Protein AF-A0A5K1K037-F1 (afdb_monomer_lite)

InterPro domains:
  IPR001842 Peptidase M36, fungalysin [PF02128] (328-561)
  IPR001842 Peptidase M36, fungalysin [PR00999] (246-268)
  IPR001842 Peptidase M36, fungalysin [PR00999] (482-502)
  IPR001842 Peptidase M36, fungalysin [PR00999] (520-540)
  IPR001842 Peptidase M36, fungalysin [PR00999] (549-561)
  IPR011096 FTP domain [PF07504] (82-114)
  IPR050371 Fungal extracellular virulence-associated metalloproteinases [PTHR33478] (43-561)

Foldseek 3Di:
DPPPVVVVLVVVVVVVVPVPDPDDPDDDQDAFFFFDDDADDDDDDPPPDPDPDDDDDVVNVVVVVVCVQCVPPPQKDKDFDPPFAQDPFFRDTRTWIWIDGVLFTAPPPGPGGFDDDPQPDQDPPFARLVVVLVVLVVVLVVLVVQDPPVDQPPGDDVVVSVVSVSNNCLSPVCQCVLVVVCPDPVNVPDDALVVVQPQLLLLSVCLSNDPDPVVVVVCVVCVVVQSVQKDKDWDDDPDDRHFIKIWIPPHPQAPDTKIWGWHWYWHDDPNGIDTFIWIFIFGHGPQWTKGWTFGSGGSGHTRGIDTPDDDQDDDPQPPQPPDDLFAWAQADDPSQQFPVRDHTDIDGQDFRCVLAVPGQFKDFLLLDPLNVPPPDPDRRDMDGAQWLDGFAEQFAAAQVLDPDRNPGDTDGNPPNNYLDFDDDQDFDDLVCLVVSVVNRRSNLSRLLSRLRSVLSRSVVSVPCAQQLQHAGSDRPPPDHAHSAHEYEHWQRNPDEDAWAWDAAAHNHHIYTGWHWHSPDGNIDTRSRRSVRSSVRVVLNNLQCNQVHRGGSCRQVDDPSD

Secondary structure (DSSP, 8-state):
--SSHHHHHHHHHHHHHHTTS-----PPP---B---PPPPP----------------HHHHHHHHHHHHHTTSTTEEEEE-TT-EE-TTT--EE--EEEEETTEEEEEEES---S---TT---SS--HHHHHHHHHHHHHHHHHHT--TT-TTSSS-HHHHHHHHHHHHHHHTTTTHHHHHHTSHHHHT---GGG---HHHHHHHHHHH-S-HHHHHHHHHTHHHHHHH-EEEEE--SSSS-PPEEEEES-TTBSSPEEEEEEEEEEEETTEEEEEEEEEEEEEBSS-EEEEEEESSTT--EEEEEES-----------PPS-----EEEEE-TT--STTT--EEEEEP---TTT-TT-TTEEETTT-GGGTT---S-TT-EEE-SBSB-SSEEEEE-TT-SS--SSS---B-TTTTEE----------TTTHHHHHHTTHHHHHHHHHHHHHHHHHHHHHTT--TTTT---S--TTSSS--S--EEEEET-TT-BS-EEEE--STTS--EEEE-EETTSSSPEEGGG-HHHHHHHHHHHHHHHHTT-TT-TTTTSSTT--

Sequence (561 aa):
MRRLFVAAVAAAGLAGALAHDSHAVSRRKTLSFGPVLPHASYHTNSVYHTNLLRAQDPFEVAQIFVEDLIRDIPGGSYQIRKDSYTDQATGVTHIYARQYMNGIEVADGDINLNNGASLHTVARDVDPHADYCRALEHEVASQLQKVDVSKPDHGVDREALGQLGDLYDWNCQFVNLPDFMAESPDFASAEDAASGDVTRALLQFMIAATPSEDLSGEMLANTAKYLSDMHVTFQHHLTGEHAPTFTVENVPDAVNPVKGRLAFVQVPNGDETTLSLVWKFEVEMKDNWYEAAVAAEAPHRIISVVDWASDSPVPVAPIPPKEQEGATYNVFAWGINDPSVGERSIQKENFDALASPLGWHALPYSKDPQSKNLRLKHASAIRNTTTTWGNNVFAHEDWEGRNNWLSNYRPDAGSSKVFDYAYKPKETTTDDALEEAQKYINATITQLFYTSNLVHDLYYRYGFTEVAGNFQQYNFGRGGQENDAVIANAQDGSGYNNANFMTPPDGQNGRCRMYLWNTANPYRDGDLEAGIVIHELSHGLSTRLTGGPANSGCLGWGEAG

Radius of gyration: 28.86 Å; chains: 1; bounding box: 74×52×84 Å

pLDDT: mean 81.54, std 18.97, range [26.55, 98.81]

Structure (mmCIF, N/CA/C/O backbone):
data_AF-A0A5K1K037-F1
#
_entry.id   AF-A0A5K1K037-F1
#
loop_
_atom_site.group_PDB
_atom_site.id
_atom_site.type_symbol
_atom_site.label_atom_id
_atom_site.label_alt_id
_atom_site.label_comp_id
_atom_site.label_asym_id
_atom_site.label_entity_id
_atom_site.label_seq_id
_atom_site.pdbx_PDB_ins_code
_atom_site.Cartn_x
_atom_site.Cartn_y
_atom_site.Cartn_z
_atom_site.occupancy
_atom_site.B_iso_or_equiv
_atom_site.auth_seq_id
_atom_site.auth_comp_id
_atom_site.auth_asym_id
_atom_site.auth_atom_id
_atom_site.pdbx_PDB_model_num
ATOM 1 N N . MET A 1 1 ? 5.873 27.489 3.605 1.00 35.91 1 MET A N 1
ATOM 2 C CA . MET A 1 1 ? 5.680 26.020 3.632 1.00 35.91 1 MET A CA 1
ATOM 3 C C . MET A 1 1 ? 4.410 25.573 4.381 1.00 35.91 1 MET A C 1
ATOM 5 O O . MET A 1 1 ? 4.381 24.485 4.923 1.00 35.91 1 MET A O 1
ATOM 9 N N . ARG A 1 2 ? 3.330 26.375 4.409 1.00 28.22 2 ARG A N 1
ATOM 10 C CA . ARG A 1 2 ? 2.088 26.073 5.166 1.00 28.22 2 ARG A CA 1
ATOM 11 C C . ARG A 1 2 ? 0.837 25.930 4.287 1.00 28.22 2 ARG A C 1
ATOM 13 O O . ARG A 1 2 ? -0.254 25.752 4.801 1.00 28.22 2 ARG A O 1
ATOM 20 N N . ARG A 1 3 ? 0.995 26.059 2.964 1.00 26.55 3 ARG A N 1
ATOM 21 C CA . ARG A 1 3 ? -0.108 26.064 1.985 1.00 26.55 3 ARG A CA 1
ATOM 22 C C . ARG A 1 3 ? -0.112 24.860 1.036 1.00 26.55 3 ARG A C 1
ATOM 24 O O . ARG A 1 3 ? -1.101 24.664 0.355 1.00 26.55 3 ARG A O 1
ATOM 31 N N . LEU A 1 4 ? 0.953 24.053 1.026 1.00 28.77 4 LEU A N 1
ATOM 32 C CA . LEU A 1 4 ? 1.065 22.862 0.171 1.00 28.77 4 LEU A CA 1
ATOM 33 C C . LEU A 1 4 ? 0.504 21.593 0.840 1.00 28.77 4 LEU A C 1
ATOM 35 O O . LEU A 1 4 ? -0.083 20.767 0.161 1.00 28.77 4 LEU A O 1
ATOM 39 N N . PHE A 1 5 ? 0.559 21.489 2.173 1.00 30.09 5 PHE A N 1
ATOM 40 C CA . PHE A 1 5 ? 0.001 20.341 2.908 1.00 30.09 5 PHE A CA 1
ATOM 41 C C . PHE A 1 5 ? -1.535 20.348 3.015 1.00 30.09 5 PHE A C 1
ATOM 43 O O . PHE A 1 5 ? -2.156 19.298 3.120 1.00 30.09 5 PHE A O 1
ATOM 50 N N . VAL A 1 6 ? -2.164 21.526 2.940 1.00 32.62 6 VAL A N 1
ATOM 51 C CA . VAL A 1 6 ? -3.632 21.670 3.013 1.00 32.62 6 VAL A CA 1
ATOM 52 C C . VAL A 1 6 ? -4.312 21.211 1.712 1.00 32.62 6 VAL A C 1
ATOM 54 O O . VAL A 1 6 ? -5.478 20.832 1.728 1.00 32.62 6 VAL A O 1
ATOM 57 N N . ALA A 1 7 ? -3.583 21.192 0.590 1.00 27.97 7 ALA A N 1
ATOM 58 C CA . ALA A 1 7 ? -4.127 20.803 -0.710 1.00 27.97 7 ALA A CA 1
ATOM 59 C C . ALA A 1 7 ? -4.249 19.276 -0.885 1.00 27.97 7 ALA A C 1
ATOM 61 O O . ALA A 1 7 ? -5.211 18.818 -1.492 1.00 27.97 7 ALA A O 1
ATOM 62 N N . ALA A 1 8 ? -3.334 18.486 -0.309 1.00 32.47 8 ALA A N 1
ATOM 63 C CA . ALA A 1 8 ? -3.345 17.026 -0.448 1.00 32.47 8 ALA A CA 1
ATOM 64 C C . ALA A 1 8 ? -4.450 16.348 0.390 1.00 32.47 8 ALA A C 1
ATOM 66 O O . ALA A 1 8 ? -5.059 15.378 -0.048 1.00 32.47 8 ALA A O 1
ATOM 67 N N . VAL A 1 9 ? -4.770 16.895 1.568 1.00 35.34 9 VAL A N 1
ATOM 68 C CA . VAL A 1 9 ? -5.759 16.298 2.490 1.00 35.34 9 VAL A CA 1
ATOM 69 C C . VAL A 1 9 ? -7.202 16.685 2.127 1.00 35.34 9 VAL A C 1
ATOM 71 O O . VAL A 1 9 ? -8.127 15.903 2.331 1.00 35.34 9 VAL A O 1
ATOM 74 N N . ALA A 1 10 ? -7.413 17.847 1.496 1.00 31.05 10 ALA A N 1
ATOM 75 C CA . ALA A 1 10 ? -8.733 18.242 0.994 1.00 31.05 10 ALA A CA 1
ATOM 76 C C . ALA A 1 10 ? -9.193 17.399 -0.216 1.00 31.05 10 ALA A C 1
ATOM 78 O O . ALA A 1 10 ? -10.395 17.202 -0.399 1.00 31.05 10 ALA A O 1
ATOM 79 N N . ALA A 1 11 ? -8.258 16.860 -1.009 1.00 30.72 11 ALA A N 1
ATOM 80 C CA . ALA A 1 11 ? -8.573 16.008 -2.157 1.00 30.72 11 ALA A CA 1
ATOM 81 C C . ALA A 1 11 ? -9.166 14.647 -1.738 1.00 30.72 11 ALA A C 1
ATOM 83 O O . ALA A 1 11 ? -10.101 14.166 -2.376 1.00 30.72 11 ALA A O 1
ATOM 84 N N . ALA A 1 12 ? -8.713 14.077 -0.615 1.00 34.91 12 ALA A N 1
ATOM 85 C CA . ALA A 1 12 ? -9.252 12.822 -0.085 1.00 34.91 12 ALA A CA 1
ATOM 86 C C . ALA A 1 12 ? -10.678 12.975 0.486 1.00 34.91 12 ALA A C 1
ATOM 88 O O . ALA A 1 12 ? -11.499 12.071 0.359 1.00 34.91 12 ALA A O 1
ATOM 89 N N . GLY A 1 13 ? -11.003 14.139 1.066 1.00 32.34 13 GLY A N 1
ATOM 90 C CA . GLY A 1 13 ? -12.336 14.421 1.615 1.00 32.34 13 GLY A CA 1
ATOM 91 C C . GLY A 1 13 ? -13.402 14.741 0.558 1.00 32.34 13 GLY A C 1
ATOM 92 O O . GLY A 1 13 ? -14.572 14.413 0.748 1.00 32.34 13 GLY A O 1
ATOM 93 N N . LEU A 1 14 ? -13.019 15.347 -0.573 1.00 31.06 14 LEU A N 1
ATOM 94 C CA . LEU A 1 14 ? -13.957 15.653 -1.663 1.00 31.06 14 LEU A CA 1
ATOM 95 C C . LEU A 1 14 ? -14.270 14.451 -2.565 1.00 31.06 14 LEU A C 1
ATOM 97 O O . LEU A 1 14 ? -15.366 14.399 -3.124 1.00 31.06 14 LEU A O 1
ATOM 101 N N . ALA A 1 15 ? -13.373 13.468 -2.669 1.00 35.91 15 ALA A N 1
ATOM 102 C CA . ALA A 1 15 ? -13.626 12.257 -3.452 1.00 35.91 15 ALA A CA 1
ATOM 103 C C . ALA A 1 15 ? -14.772 11.404 -2.865 1.00 35.91 15 ALA A C 1
ATOM 105 O O . ALA A 1 15 ? -15.575 10.856 -3.615 1.00 35.91 15 ALA A O 1
ATOM 106 N N . GLY A 1 16 ? -14.917 11.364 -1.534 1.00 32.94 16 GLY A N 1
ATOM 107 C CA . GLY A 1 16 ? -15.986 10.608 -0.867 1.00 32.94 16 GLY A CA 1
ATOM 108 C C . GLY A 1 16 ? -17.386 11.231 -0.974 1.00 32.94 16 GLY A C 1
ATOM 109 O O . GLY A 1 16 ? -18.378 10.517 -0.882 1.00 32.94 16 GLY A O 1
ATOM 110 N N . ALA A 1 17 ? -17.490 12.547 -1.195 1.00 32.75 17 ALA A N 1
ATOM 111 C CA . ALA A 1 17 ? -18.776 13.251 -1.264 1.00 32.75 17 ALA A CA 1
ATOM 112 C C . ALA A 1 17 ? -19.289 13.476 -2.701 1.00 32.75 17 ALA A C 1
ATOM 114 O O . ALA A 1 17 ? -20.482 13.706 -2.888 1.00 32.75 17 ALA A O 1
ATOM 115 N N . LEU A 1 18 ? -18.412 13.401 -3.711 1.00 30.86 18 LEU A N 1
ATOM 116 C CA . LEU A 1 18 ? -18.759 13.610 -5.126 1.00 30.86 18 LEU A CA 1
ATOM 117 C C . LEU A 1 18 ? -18.946 12.310 -5.928 1.00 30.86 18 LEU A C 1
ATOM 119 O O . LEU A 1 18 ? -19.364 12.368 -7.081 1.00 30.86 18 LEU A O 1
ATOM 123 N N . ALA A 1 19 ? -18.722 11.138 -5.328 1.00 34.47 19 ALA A N 1
ATOM 124 C CA . ALA A 1 19 ? -18.860 9.835 -5.993 1.00 34.47 19 ALA A CA 1
ATOM 125 C C . ALA A 1 19 ? -20.311 9.428 -6.348 1.00 34.47 19 ALA A C 1
ATOM 127 O O . ALA A 1 19 ? -20.542 8.319 -6.824 1.00 34.47 19 ALA A O 1
ATOM 128 N N . HIS A 1 20 ? -21.298 10.305 -6.131 1.00 37.25 20 HIS A N 1
ATOM 129 C CA . HIS A 1 20 ? -22.702 10.056 -6.475 1.00 37.25 20 HIS A CA 1
ATOM 130 C C . HIS A 1 20 ? -23.220 10.825 -7.696 1.00 37.25 20 HIS A C 1
ATOM 132 O O . HIS A 1 20 ? -24.391 10.653 -8.036 1.00 37.25 20 HIS A O 1
ATOM 138 N N . ASP A 1 21 ? -22.376 11.591 -8.394 1.00 31.23 21 ASP A N 1
ATOM 139 C CA . ASP A 1 21 ? -22.707 12.059 -9.742 1.00 31.23 21 ASP A CA 1
ATOM 140 C C . ASP A 1 21 ? -22.095 11.128 -10.790 1.00 31.23 21 ASP A C 1
ATOM 142 O O . ASP A 1 21 ? -20.917 10.781 -10.753 1.00 31.23 21 ASP A O 1
ATOM 146 N N . SER A 1 22 ? -22.940 10.708 -11.726 1.00 35.34 22 SER A N 1
ATOM 147 C CA . SER A 1 22 ? -22.713 9.732 -12.793 1.00 35.34 22 SER A CA 1
ATOM 148 C C . SER A 1 22 ? -21.721 10.203 -13.868 1.00 35.34 22 SER A C 1
ATOM 150 O O . SER A 1 22 ? -22.041 10.211 -15.059 1.00 35.34 22 SER A O 1
ATOM 152 N N . HIS A 1 23 ? -20.523 10.618 -13.472 1.00 33.00 23 HIS A N 1
ATOM 153 C CA . HIS A 1 23 ? -19.400 10.790 -14.380 1.00 33.00 23 HIS A CA 1
ATOM 154 C C . HIS A 1 23 ? -18.657 9.460 -14.479 1.00 33.00 23 HIS A C 1
ATOM 156 O O . HIS A 1 23 ? -18.256 8.890 -13.468 1.00 33.00 23 HIS A O 1
ATOM 162 N N . ALA A 1 24 ? -18.499 8.946 -15.701 1.00 37.25 24 ALA A N 1
ATOM 163 C CA . ALA A 1 24 ? -17.642 7.796 -15.951 1.00 37.25 24 ALA A CA 1
ATOM 164 C C . ALA A 1 24 ? -16.240 8.123 -15.418 1.00 37.25 24 ALA A C 1
ATOM 166 O O . ALA A 1 24 ? -15.596 9.058 -15.897 1.00 37.25 24 ALA A O 1
ATOM 167 N N . VAL A 1 25 ? -15.802 7.402 -14.387 1.00 49.72 25 VAL A N 1
ATOM 168 C CA . VAL A 1 25 ? -14.446 7.521 -13.854 1.00 49.72 25 VAL A CA 1
ATOM 169 C C . VAL A 1 25 ? -13.510 7.020 -14.950 1.00 49.72 25 VAL A C 1
ATOM 171 O O . VAL A 1 25 ? -13.445 5.821 -15.214 1.00 49.72 25 VAL A O 1
ATOM 174 N N . SER A 1 26 ? -12.842 7.941 -15.647 1.00 56.88 26 SER A N 1
ATOM 175 C CA . SER A 1 26 ? -11.812 7.588 -16.624 1.00 56.88 26 SER A CA 1
ATOM 176 C C . SER A 1 26 ? -10.637 6.990 -15.864 1.00 56.88 26 SER A C 1
ATOM 178 O O . SER A 1 26 ? -10.025 7.676 -15.045 1.00 56.88 26 SER A O 1
ATOM 180 N N . ARG A 1 27 ? -10.345 5.710 -16.099 1.00 73.31 27 ARG A N 1
ATOM 181 C CA . ARG A 1 27 ? -9.188 5.048 -15.495 1.00 73.31 27 ARG A CA 1
ATOM 182 C C . ARG A 1 27 ? -7.904 5.593 -16.106 1.00 73.31 27 ARG A C 1
ATOM 184 O O . ARG A 1 27 ? -7.867 5.954 -17.283 1.00 73.31 27 ARG A O 1
ATOM 191 N N . ARG A 1 28 ? -6.859 5.660 -15.288 1.00 87.00 28 ARG A N 1
ATOM 192 C CA . ARG A 1 28 ? -5.526 6.043 -15.733 1.00 87.00 28 ARG A CA 1
ATOM 193 C C . ARG A 1 28 ? -4.898 4.866 -16.482 1.00 87.00 28 ARG A C 1
ATOM 195 O O . ARG A 1 28 ? -4.818 3.771 -15.935 1.00 87.00 28 ARG A O 1
ATOM 202 N N . LYS A 1 29 ? -4.442 5.097 -17.717 1.00 90.31 29 LYS A N 1
ATOM 203 C CA . LYS A 1 29 ? -3.616 4.129 -18.449 1.00 90.31 29 LYS A CA 1
ATOM 204 C C . LYS A 1 29 ? -2.315 3.912 -17.681 1.00 90.31 29 LYS A C 1
ATOM 206 O O . LYS A 1 29 ? -1.661 4.887 -17.321 1.00 90.31 29 LYS A O 1
ATOM 211 N N . THR A 1 30 ? -1.925 2.661 -17.468 1.00 90.44 30 THR A N 1
ATOM 212 C CA . THR A 1 30 ? -0.652 2.315 -16.826 1.00 90.44 30 THR A CA 1
ATOM 213 C C . THR A 1 30 ? 0.063 1.209 -17.596 1.00 90.44 30 THR A C 1
ATOM 215 O O . THR A 1 30 ? -0.566 0.264 -18.081 1.00 90.44 30 THR A O 1
ATOM 218 N N . LEU A 1 31 ? 1.381 1.351 -17.718 1.00 92.81 31 LEU A N 1
ATOM 219 C CA . LEU A 1 31 ? 2.294 0.316 -18.185 1.00 92.81 31 LEU A CA 1
ATOM 220 C C . LEU A 1 31 ? 3.122 -0.169 -16.998 1.00 92.81 31 LEU A C 1
ATOM 222 O O . LEU A 1 31 ? 3.871 0.610 -16.409 1.00 92.81 31 LEU A O 1
ATOM 226 N N . SER A 1 32 ? 3.010 -1.449 -16.649 1.00 90.38 32 SER A N 1
ATOM 227 C CA . SER A 1 32 ? 3.844 -2.028 -15.598 1.00 90.38 32 SER A CA 1
ATOM 228 C C . SER A 1 32 ? 4.080 -3.511 -15.836 1.00 90.38 32 SER A C 1
ATOM 230 O O . SER A 1 32 ? 3.184 -4.341 -15.687 1.00 90.38 32 SER A O 1
ATOM 232 N N . PHE A 1 33 ? 5.308 -3.833 -16.229 1.00 92.62 33 PHE A N 1
ATOM 233 C CA . PHE A 1 33 ? 5.754 -5.197 -16.472 1.00 92.62 33 PHE A CA 1
ATOM 234 C C . PHE A 1 33 ? 7.280 -5.275 -16.424 1.00 92.62 33 PHE A C 1
ATOM 236 O O . PHE A 1 33 ? 7.987 -4.277 -16.564 1.00 92.62 33 PHE A O 1
ATOM 243 N N . GLY A 1 34 ? 7.805 -6.484 -16.269 1.00 89.81 34 GLY A N 1
ATOM 244 C CA . GLY A 1 34 ? 9.237 -6.732 -16.320 1.00 89.81 34 GLY A CA 1
ATOM 245 C C . GLY A 1 34 ? 9.552 -8.210 -16.526 1.00 89.81 34 GLY A C 1
ATOM 246 O O . GLY A 1 34 ? 8.647 -9.049 -16.483 1.00 89.81 34 GLY A O 1
ATOM 247 N N . PRO A 1 35 ? 10.830 -8.536 -16.763 1.00 85.12 35 PRO A N 1
ATOM 248 C CA . PRO A 1 35 ? 11.277 -9.908 -16.934 1.00 85.12 35 PRO A CA 1
ATOM 249 C C . PRO A 1 35 ? 11.049 -10.727 -15.658 1.00 85.12 35 PRO A C 1
ATOM 251 O O . PRO A 1 35 ? 11.342 -10.285 -14.548 1.00 85.12 35 PRO A O 1
ATOM 254 N N . VAL A 1 36 ? 10.564 -11.959 -15.820 1.00 82.12 36 VAL A N 1
ATOM 255 C CA . VAL A 1 36 ? 10.484 -12.930 -14.723 1.00 82.12 36 VAL A CA 1
ATOM 256 C C . VAL A 1 36 ? 11.817 -13.667 -14.645 1.00 82.12 36 VAL A C 1
ATOM 258 O O . VAL A 1 36 ? 12.138 -14.470 -15.519 1.00 82.12 36 VAL A O 1
ATOM 261 N N . LEU A 1 37 ? 12.603 -13.375 -13.608 1.00 77.19 37 LEU A N 1
ATOM 262 C CA . LEU A 1 37 ? 13.943 -13.935 -13.424 1.00 77.19 37 LEU A CA 1
ATOM 263 C C . LEU A 1 37 ? 13.937 -15.141 -12.463 1.00 77.19 37 LEU A C 1
ATOM 265 O O . LEU A 1 37 ? 13.178 -15.153 -11.482 1.00 77.19 37 LEU A O 1
ATOM 269 N N . PRO A 1 38 ? 14.813 -16.142 -12.676 1.00 68.12 38 PRO A N 1
ATOM 270 C CA . PRO A 1 38 ? 15.078 -17.173 -11.678 1.00 68.12 38 PRO A CA 1
ATOM 271 C C . PRO A 1 38 ? 15.569 -16.533 -10.369 1.00 68.12 38 PRO A C 1
ATOM 273 O O . PRO A 1 38 ? 16.501 -15.731 -10.370 1.00 68.12 38 PRO A O 1
ATOM 276 N N . HIS A 1 39 ? 14.952 -16.879 -9.237 1.00 60.69 39 HIS A N 1
ATOM 277 C CA . HIS A 1 39 ? 15.388 -16.379 -7.931 1.00 60.69 39 HIS A CA 1
ATOM 278 C C . HIS A 1 39 ? 16.586 -17.193 -7.430 1.00 60.69 39 HIS A C 1
ATOM 280 O O . HIS A 1 39 ? 16.474 -18.406 -7.241 1.00 60.69 39 HIS A O 1
ATOM 286 N N . ALA A 1 40 ? 17.718 -16.538 -7.168 1.00 56.12 40 ALA A N 1
ATOM 287 C CA . ALA A 1 40 ? 18.870 -17.175 -6.542 1.00 56.12 40 ALA A CA 1
ATOM 288 C C . ALA A 1 40 ? 18.816 -17.005 -5.013 1.00 56.12 40 ALA A C 1
ATOM 290 O O . ALA A 1 40 ? 18.791 -15.890 -4.495 1.00 56.12 40 ALA A O 1
ATOM 291 N N . SER A 1 41 ? 18.809 -18.114 -4.269 1.00 53.16 41 SER A N 1
ATOM 292 C CA . SER A 1 41 ? 18.847 -18.114 -2.801 1.00 53.16 41 SER A CA 1
ATOM 293 C C . SER A 1 41 ? 20.242 -18.482 -2.291 1.00 53.16 41 SER A C 1
ATOM 295 O O . SER A 1 41 ? 20.714 -19.597 -2.530 1.00 53.16 41 SER A O 1
ATOM 297 N N . TYR A 1 42 ? 20.880 -17.585 -1.537 1.00 53.81 42 TYR A N 1
ATOM 298 C CA . TYR A 1 42 ? 22.184 -17.834 -0.918 1.00 53.81 42 TYR A CA 1
ATOM 299 C C . TYR A 1 42 ? 22.005 -18.182 0.552 1.00 53.81 42 TYR A C 1
ATOM 301 O O . TYR A 1 42 ? 21.667 -17.337 1.377 1.00 53.81 42 TYR A O 1
ATOM 309 N N . HIS A 1 43 ? 22.252 -19.445 0.886 1.00 49.41 43 HIS A N 1
ATOM 310 C CA . HIS A 1 43 ? 22.286 -19.897 2.269 1.00 49.41 43 HIS A CA 1
ATOM 311 C C . HIS A 1 43 ? 23.720 -19.812 2.779 1.00 49.41 43 HIS A C 1
ATOM 313 O O . HIS A 1 43 ? 24.566 -20.639 2.434 1.00 49.41 43 HIS A O 1
ATOM 319 N N . THR A 1 44 ? 24.006 -18.812 3.607 1.00 46.75 44 THR A N 1
ATOM 320 C CA . THR A 1 44 ? 25.250 -18.802 4.372 1.00 46.75 44 THR A CA 1
ATOM 321 C C . THR A 1 44 ? 25.099 -19.780 5.537 1.00 46.75 44 THR A C 1
ATOM 323 O O . THR A 1 44 ? 24.103 -19.778 6.262 1.00 46.75 44 THR A O 1
ATOM 326 N N . ASN A 1 45 ? 26.069 -20.676 5.715 1.00 44.50 45 ASN A N 1
ATOM 327 C CA . ASN A 1 45 ? 26.124 -21.484 6.932 1.00 44.50 45 ASN A CA 1
ATOM 328 C C . ASN A 1 45 ? 26.453 -20.556 8.107 1.00 44.50 45 ASN A C 1
ATOM 330 O O . ASN A 1 45 ? 27.294 -19.670 7.958 1.00 44.50 45 ASN A O 1
ATOM 334 N N . SER A 1 46 ? 25.841 -20.766 9.279 1.00 42.44 46 SER A N 1
ATOM 335 C CA . SER A 1 46 ? 26.188 -19.997 10.479 1.00 42.44 46 SER A CA 1
ATOM 336 C C . SER A 1 46 ? 27.686 -20.116 10.759 1.00 42.44 46 SER A C 1
ATOM 338 O O . SER A 1 46 ? 28.180 -21.173 11.158 1.00 42.44 46 SER A O 1
ATOM 340 N N . VAL A 1 47 ? 28.418 -19.023 10.552 1.00 44.12 47 VAL A N 1
ATOM 341 C CA . VAL A 1 47 ? 29.821 -18.934 10.943 1.00 44.12 47 VAL A CA 1
ATOM 342 C C . VAL A 1 47 ? 29.841 -18.781 12.461 1.00 44.12 47 VAL A C 1
ATOM 344 O O . VAL A 1 47 ? 29.645 -17.696 13.002 1.00 44.12 47 VAL A O 1
ATOM 347 N N . TYR A 1 48 ? 30.044 -19.885 13.180 1.00 37.06 48 TYR A N 1
ATOM 348 C CA . TYR A 1 48 ? 30.409 -19.820 14.591 1.00 37.06 48 TYR A CA 1
ATOM 349 C C . TYR A 1 48 ? 31.782 -19.148 14.682 1.00 37.06 48 TYR A C 1
ATOM 351 O O . TYR A 1 48 ? 32.806 -19.773 14.406 1.00 37.06 48 TYR A O 1
ATOM 359 N N . HIS A 1 49 ? 31.818 -17.865 15.048 1.00 41.62 49 HIS A N 1
ATOM 360 C CA . HIS A 1 49 ? 33.065 -17.155 15.316 1.00 41.62 49 HIS A CA 1
ATOM 361 C C . HIS A 1 49 ? 33.733 -17.723 16.574 1.00 41.62 49 HIS A C 1
ATOM 363 O O . HIS A 1 49 ? 33.589 -17.206 17.679 1.00 41.62 49 HIS A O 1
ATOM 369 N N . THR A 1 50 ? 34.529 -18.774 16.413 1.00 41.06 50 THR A N 1
ATOM 370 C CA . THR A 1 50 ? 35.646 -19.041 17.317 1.00 41.06 50 THR A CA 1
ATOM 371 C C . THR A 1 50 ? 36.868 -18.336 16.747 1.00 41.06 50 THR A C 1
ATOM 373 O O . THR A 1 50 ? 37.608 -18.951 15.988 1.00 41.06 50 THR A O 1
ATOM 376 N N . ASN A 1 51 ? 37.040 -17.040 17.036 1.00 39.84 51 ASN A N 1
ATOM 377 C CA . ASN A 1 51 ? 38.353 -16.427 17.288 1.00 39.84 51 ASN A CA 1
ATOM 378 C C . ASN A 1 51 ? 38.255 -14.928 17.623 1.00 39.84 51 ASN A C 1
ATOM 380 O O . ASN A 1 51 ? 37.649 -14.134 16.914 1.00 39.84 51 ASN A O 1
ATOM 384 N N . LEU A 1 52 ? 38.948 -14.570 18.704 1.00 42.34 52 LEU A N 1
ATOM 385 C CA . LEU A 1 52 ? 39.252 -13.241 19.243 1.00 42.34 52 LEU A CA 1
ATOM 386 C C . LEU A 1 52 ? 40.171 -12.402 18.318 1.00 42.34 52 LEU A C 1
ATOM 388 O O . LEU A 1 52 ? 41.228 -11.938 18.742 1.00 42.34 52 LEU A O 1
ATOM 392 N N . LEU A 1 53 ? 39.813 -12.199 17.047 1.00 43.56 53 LEU A N 1
ATOM 393 C CA . LEU A 1 53 ? 40.618 -11.402 16.109 1.00 43.56 53 LEU A CA 1
ATOM 394 C C . LEU A 1 53 ? 39.748 -10.387 15.358 1.00 43.56 53 LEU A C 1
ATOM 396 O O . LEU A 1 53 ? 39.002 -10.780 14.477 1.00 43.56 53 LEU A O 1
ATOM 400 N N . ARG A 1 54 ? 39.915 -9.108 15.745 1.00 48.31 54 ARG A N 1
ATOM 401 C CA . ARG A 1 54 ? 39.447 -7.835 15.145 1.00 48.31 54 ARG A CA 1
ATOM 402 C C . ARG A 1 54 ? 37.996 -7.785 14.644 1.00 48.31 54 ARG A C 1
ATOM 404 O O . ARG A 1 54 ? 37.607 -8.522 13.755 1.00 48.31 54 ARG A O 1
ATOM 411 N N . ALA A 1 55 ? 37.247 -6.793 15.130 1.00 44.91 55 ALA A N 1
ATOM 412 C CA . ALA A 1 55 ? 36.093 -6.282 14.398 1.00 44.91 55 ALA A CA 1
ATOM 413 C C . ALA A 1 55 ? 36.576 -5.862 12.998 1.00 44.91 55 ALA A C 1
ATOM 415 O O . ALA A 1 55 ? 37.299 -4.873 12.876 1.00 44.91 55 ALA A O 1
ATOM 416 N N . GLN A 1 56 ? 36.283 -6.677 11.984 1.00 65.00 56 GLN A N 1
ATOM 417 C CA . GLN A 1 56 ? 36.348 -6.239 10.597 1.00 65.00 56 GLN A CA 1
ATOM 418 C C . GLN A 1 56 ? 35.200 -5.254 10.406 1.00 65.00 56 GLN A C 1
ATOM 420 O O . GLN A 1 56 ? 34.102 -5.479 10.920 1.00 65.00 56 GLN A O 1
ATOM 425 N N . ASP A 1 57 ? 35.484 -4.135 9.752 1.00 80.00 57 ASP A N 1
ATOM 426 C CA . ASP A 1 57 ? 34.455 -3.172 9.376 1.00 80.00 57 ASP A CA 1
ATOM 427 C C . ASP A 1 57 ? 33.362 -3.924 8.586 1.00 80.00 57 ASP A C 1
ATOM 429 O O . ASP A 1 57 ? 33.709 -4.634 7.639 1.00 80.00 57 ASP A O 1
ATOM 433 N N . PRO A 1 58 ? 32.065 -3.851 8.952 1.00 76.56 58 PRO A N 1
ATOM 434 C CA . PRO A 1 58 ? 31.001 -4.528 8.208 1.00 76.56 58 PRO A CA 1
ATOM 435 C C . PRO A 1 58 ? 31.023 -4.222 6.703 1.00 76.56 58 PRO A C 1
ATOM 437 O O . PRO A 1 58 ? 30.697 -5.093 5.895 1.00 76.56 58 PRO A O 1
ATOM 440 N N . PHE A 1 59 ? 31.483 -3.024 6.322 1.00 78.75 59 PHE A N 1
ATOM 441 C CA . PHE A 1 59 ? 31.719 -2.662 4.926 1.00 78.75 59 PHE A CA 1
ATOM 442 C C . PHE A 1 59 ? 32.823 -3.506 4.275 1.00 78.75 59 PHE A C 1
ATOM 444 O O . PHE A 1 59 ? 32.633 -3.986 3.161 1.00 78.75 59 PHE A O 1
ATOM 451 N N . GLU A 1 60 ? 33.933 -3.754 4.974 1.00 82.56 60 GLU A N 1
ATOM 452 C CA . GLU A 1 60 ? 35.034 -4.611 4.507 1.00 82.56 60 GLU A CA 1
ATOM 453 C C . GLU A 1 60 ? 34.571 -6.069 4.344 1.00 82.56 60 GLU A C 1
ATOM 455 O O . GLU A 1 60 ? 34.904 -6.724 3.359 1.00 82.56 60 GLU A O 1
ATOM 460 N N . VAL A 1 61 ? 33.742 -6.576 5.265 1.00 79.69 61 VAL A N 1
ATOM 461 C CA . VAL A 1 61 ? 33.184 -7.939 5.176 1.00 79.69 61 VAL A CA 1
ATOM 462 C C . VAL A 1 61 ? 32.297 -8.095 3.941 1.00 79.69 61 VAL A C 1
ATOM 464 O O . VAL A 1 61 ? 32.434 -9.072 3.204 1.00 79.69 61 VAL A O 1
ATOM 467 N N . ALA A 1 62 ? 31.399 -7.138 3.695 1.00 77.81 62 ALA A N 1
ATOM 468 C CA . ALA A 1 62 ? 30.537 -7.182 2.520 1.00 77.81 62 ALA A CA 1
ATOM 469 C C . ALA A 1 62 ? 31.319 -6.997 1.217 1.00 77.81 62 ALA A C 1
ATOM 471 O O . ALA A 1 62 ? 31.003 -7.663 0.235 1.00 77.81 62 ALA A O 1
ATOM 472 N N . GLN A 1 63 ? 32.355 -6.154 1.210 1.00 82.38 63 GLN A N 1
ATOM 473 C CA . GLN A 1 63 ? 33.263 -6.026 0.070 1.00 82.38 63 GLN A CA 1
ATOM 474 C C . GLN A 1 63 ? 33.925 -7.364 -0.260 1.00 82.38 63 GLN A C 1
ATOM 476 O O . GLN A 1 63 ? 33.813 -7.821 -1.391 1.00 82.38 63 GLN A O 1
ATOM 481 N N . ILE A 1 64 ? 34.511 -8.047 0.731 1.00 82.38 64 ILE A N 1
ATOM 482 C CA . ILE A 1 64 ? 35.125 -9.371 0.538 1.00 82.38 64 ILE A CA 1
ATOM 483 C C . ILE A 1 64 ? 34.100 -10.389 0.020 1.00 82.38 64 ILE A C 1
ATOM 485 O O . ILE A 1 64 ? 34.406 -11.171 -0.878 1.00 82.38 64 ILE A O 1
ATOM 489 N N . PHE A 1 65 ? 32.884 -10.387 0.574 1.00 79.12 65 PHE A N 1
ATOM 490 C CA . PHE A 1 65 ? 31.817 -11.289 0.144 1.00 79.12 65 PHE A CA 1
ATOM 491 C C . PHE A 1 65 ? 31.431 -11.055 -1.321 1.00 79.12 65 PHE A C 1
ATOM 493 O O . PHE A 1 65 ? 31.414 -12.000 -2.106 1.00 79.12 65 PHE A O 1
ATOM 500 N N . VAL A 1 66 ? 31.161 -9.805 -1.708 1.00 77.56 66 VAL A N 1
ATOM 501 C CA . VAL A 1 66 ? 30.805 -9.460 -3.091 1.00 77.56 66 VAL A CA 1
ATOM 502 C C . VAL A 1 66 ? 31.981 -9.717 -4.038 1.00 77.56 66 VAL A C 1
ATOM 504 O O . VAL A 1 66 ? 31.767 -10.237 -5.129 1.00 77.56 66 VAL A O 1
ATOM 507 N N . GLU A 1 67 ? 33.219 -9.432 -3.624 1.00 81.62 67 GLU A N 1
ATOM 508 C CA . GLU A 1 67 ? 34.434 -9.720 -4.397 1.00 81.62 67 GLU A CA 1
ATOM 509 C C . GLU A 1 67 ? 34.609 -11.206 -4.691 1.00 81.62 67 GLU A C 1
ATOM 511 O O . GLU A 1 67 ? 34.903 -11.557 -5.832 1.00 81.62 67 GLU A O 1
ATOM 516 N N . ASP A 1 68 ? 34.416 -12.084 -3.702 1.00 79.44 68 ASP A N 1
ATOM 517 C CA . ASP A 1 68 ? 34.507 -13.533 -3.915 1.00 79.44 68 ASP A CA 1
ATOM 518 C C . ASP A 1 68 ? 33.442 -14.019 -4.905 1.00 79.44 68 ASP A C 1
ATOM 520 O O . ASP A 1 68 ? 33.723 -14.860 -5.758 1.00 79.44 68 ASP A O 1
ATOM 524 N N . LEU A 1 69 ? 32.248 -13.429 -4.842 1.00 74.12 69 LEU A N 1
ATOM 525 C CA . LEU A 1 69 ? 31.128 -13.771 -5.709 1.00 74.12 69 LEU A CA 1
ATOM 526 C C . LEU A 1 69 ? 31.319 -13.345 -7.168 1.00 74.12 69 LEU A C 1
ATOM 528 O O . LEU A 1 69 ? 30.895 -14.067 -8.069 1.00 74.12 69 LEU A O 1
ATOM 532 N N . ILE A 1 70 ? 31.940 -12.190 -7.420 1.00 75.56 70 ILE A N 1
ATOM 533 C CA . ILE A 1 70 ? 32.147 -11.686 -8.788 1.00 75.56 70 ILE A CA 1
ATOM 534 C C . ILE A 1 70 ? 33.536 -12.000 -9.356 1.00 75.56 70 ILE A C 1
ATOM 536 O O . ILE A 1 70 ? 33.798 -11.672 -10.513 1.00 75.56 70 ILE A O 1
ATOM 540 N N . ARG A 1 71 ? 34.432 -12.619 -8.570 1.00 76.94 71 ARG A N 1
ATOM 541 C CA . ARG A 1 71 ? 35.845 -12.853 -8.928 1.00 76.94 71 ARG A CA 1
ATOM 542 C C . ARG A 1 71 ? 36.022 -13.490 -10.304 1.00 76.94 71 ARG A C 1
ATOM 544 O O . ARG A 1 71 ? 36.946 -13.135 -11.033 1.00 76.94 71 ARG A O 1
ATOM 551 N N . ASP A 1 72 ? 35.140 -14.425 -10.637 1.00 76.81 72 ASP A N 1
ATOM 552 C CA . ASP A 1 72 ? 35.232 -15.242 -11.845 1.00 76.81 72 ASP A CA 1
ATOM 553 C C . ASP A 1 72 ? 34.350 -14.703 -12.994 1.00 76.81 72 ASP A C 1
ATOM 555 O O . ASP A 1 72 ? 34.121 -15.411 -13.973 1.00 76.81 72 ASP A O 1
ATOM 559 N N . ILE A 1 73 ? 33.876 -13.447 -12.904 1.00 74.56 73 ILE A N 1
ATOM 560 C CA . ILE A 1 73 ? 33.065 -12.756 -13.923 1.00 74.56 73 ILE A CA 1
ATOM 561 C C . ILE A 1 73 ? 33.934 -11.719 -14.667 1.00 74.56 73 ILE A C 1
ATOM 563 O O . ILE A 1 73 ? 34.135 -10.604 -14.176 1.00 74.56 73 ILE A O 1
ATOM 567 N N . PRO A 1 74 ? 34.455 -12.031 -15.871 1.00 76.44 74 PRO A N 1
ATOM 568 C CA . PRO A 1 74 ? 35.242 -11.088 -16.664 1.00 76.44 74 PRO A CA 1
ATOM 569 C C . PRO A 1 74 ? 34.512 -9.766 -16.936 1.00 76.44 74 PRO A C 1
ATOM 571 O O . PRO A 1 74 ? 33.394 -9.754 -17.442 1.00 76.44 74 PRO A O 1
ATOM 574 N N . GLY A 1 75 ? 35.159 -8.639 -16.629 1.00 75.75 75 GLY A N 1
ATOM 575 C CA . GLY A 1 75 ? 34.570 -7.307 -16.818 1.00 75.75 75 GLY A CA 1
ATOM 576 C C . GLY A 1 75 ? 33.483 -6.944 -15.799 1.00 75.75 75 GLY A C 1
ATOM 577 O O . GLY A 1 75 ? 32.947 -5.839 -15.868 1.00 75.75 75 GLY A O 1
ATOM 578 N N . GLY A 1 76 ? 33.175 -7.837 -14.854 1.00 81.38 76 GLY A N 1
ATOM 579 C CA . GLY A 1 76 ? 32.296 -7.561 -13.728 1.00 81.38 76 GLY A CA 1
ATOM 580 C C . GLY A 1 76 ? 32.984 -6.701 -12.675 1.00 81.38 76 GLY A C 1
ATOM 581 O O . GLY A 1 76 ? 34.141 -6.916 -12.314 1.00 81.38 76 GLY A O 1
ATOM 582 N N . SER A 1 77 ? 32.257 -5.716 -12.170 1.00 85.56 77 SER A N 1
ATOM 583 C CA . SER A 1 77 ? 32.643 -4.908 -11.020 1.00 85.56 77 SER A CA 1
ATOM 584 C C . SER A 1 77 ? 31.409 -4.582 -10.185 1.00 85.56 77 SER A C 1
ATOM 586 O O . SER A 1 77 ? 30.279 -4.890 -10.560 1.00 85.56 77 SER A O 1
ATOM 588 N N . TYR A 1 78 ? 31.607 -3.949 -9.038 1.00 86.00 78 TYR A N 1
ATOM 589 C CA . TYR A 1 78 ? 30.517 -3.529 -8.171 1.00 86.00 78 TYR A CA 1
ATOM 590 C C . TYR A 1 78 ? 30.844 -2.188 -7.527 1.00 86.00 78 TYR A C 1
ATOM 592 O O . TYR A 1 78 ? 32.006 -1.787 -7.451 1.00 86.00 78 TYR A O 1
ATOM 600 N N . GLN A 1 79 ? 29.810 -1.509 -7.046 1.00 85.88 79 GLN A N 1
ATOM 601 C CA . GLN A 1 79 ? 29.951 -0.342 -6.189 1.00 85.88 79 GLN A CA 1
ATOM 602 C C . GLN A 1 79 ? 29.037 -0.515 -4.983 1.00 85.88 79 GLN A C 1
ATOM 604 O O . GLN A 1 79 ? 27.851 -0.819 -5.131 1.00 85.88 79 GLN A O 1
ATOM 609 N N . ILE A 1 80 ? 29.578 -0.298 -3.787 1.00 83.19 80 ILE A N 1
ATOM 610 C CA . ILE A 1 80 ? 28.742 -0.119 -2.603 1.00 83.19 80 ILE A CA 1
ATOM 611 C C . ILE A 1 80 ? 28.108 1.262 -2.700 1.00 83.19 80 ILE A C 1
ATOM 613 O O . ILE A 1 80 ? 28.805 2.275 -2.811 1.00 83.19 80 ILE A O 1
ATOM 617 N N . ARG A 1 81 ? 26.779 1.309 -2.701 1.00 80.50 81 ARG A N 1
ATOM 618 C CA . ARG A 1 81 ? 26.049 2.564 -2.810 1.00 80.50 81 ARG A CA 1
ATOM 619 C C . ARG A 1 81 ? 26.298 3.411 -1.566 1.00 80.50 81 ARG A C 1
ATOM 621 O O . ARG A 1 81 ? 26.382 2.903 -0.448 1.00 80.50 81 ARG A O 1
ATOM 628 N N . LYS A 1 82 ? 26.399 4.724 -1.775 1.00 81.56 82 LYS A N 1
ATOM 629 C CA . LYS A 1 82 ? 26.705 5.709 -0.721 1.00 81.56 82 LYS A CA 1
ATOM 630 C C . LYS A 1 82 ? 25.601 5.842 0.329 1.00 81.56 82 LYS A C 1
ATOM 632 O O . LYS A 1 82 ? 25.847 6.417 1.380 1.00 81.56 82 LYS A O 1
ATOM 637 N N . ASP A 1 83 ? 24.408 5.341 0.029 1.00 78.50 83 ASP A N 1
ATOM 638 C CA . ASP A 1 83 ? 23.276 5.236 0.947 1.00 78.50 83 ASP A CA 1
ATOM 639 C C . ASP A 1 83 ? 23.270 3.921 1.741 1.00 78.50 83 ASP A C 1
ATOM 641 O O . ASP A 1 83 ? 22.296 3.627 2.419 1.00 78.50 83 ASP A O 1
ATOM 645 N N . SER A 1 84 ? 24.354 3.143 1.693 1.00 75.38 84 SER A N 1
ATOM 646 C CA . SER A 1 84 ? 24.639 2.109 2.691 1.00 75.38 84 SER A CA 1
ATOM 647 C C . SER A 1 84 ? 25.008 2.767 4.020 1.00 75.38 84 SER A C 1
ATOM 649 O O . SER A 1 84 ? 25.765 3.741 4.047 1.00 75.38 84 SER A O 1
ATOM 651 N N . TYR A 1 85 ? 24.507 2.247 5.134 1.00 76.62 85 TYR A N 1
ATOM 652 C CA . TYR A 1 85 ? 24.674 2.873 6.444 1.00 76.62 85 TYR A CA 1
ATOM 653 C C . TYR A 1 85 ? 24.680 1.839 7.567 1.00 76.62 85 TYR A C 1
ATOM 655 O O . TYR A 1 85 ? 24.200 0.722 7.411 1.00 76.62 85 TYR A O 1
ATOM 663 N N . THR A 1 86 ? 25.226 2.228 8.717 1.00 72.62 86 THR A N 1
ATOM 664 C CA . THR A 1 86 ? 25.058 1.477 9.963 1.00 72.62 86 THR A CA 1
ATOM 665 C C . THR A 1 86 ? 24.034 2.191 10.811 1.00 72.62 86 THR A C 1
ATOM 667 O O . THR A 1 86 ? 24.236 3.354 11.178 1.00 72.62 86 THR A O 1
ATOM 670 N N . ASP A 1 87 ? 22.959 1.494 11.142 1.00 59.75 87 ASP A N 1
ATOM 671 C CA . ASP A 1 87 ? 21.995 1.989 12.100 1.00 59.75 87 ASP A CA 1
ATOM 672 C C . ASP A 1 87 ? 22.629 2.047 13.492 1.00 59.75 87 ASP A C 1
ATOM 674 O O . ASP A 1 87 ? 23.111 1.056 14.048 1.00 59.75 87 ASP A O 1
ATOM 678 N N . GLN A 1 88 ? 22.645 3.247 14.064 1.00 67.25 88 GLN A N 1
ATOM 679 C CA . GLN A 1 88 ? 23.253 3.503 15.363 1.00 67.25 88 GLN A CA 1
ATOM 680 C C . GLN A 1 88 ? 22.454 2.898 16.517 1.00 67.25 88 GLN A C 1
ATOM 682 O O . GLN A 1 88 ? 23.043 2.604 17.558 1.00 67.25 88 GLN A O 1
ATOM 687 N N . ALA A 1 89 ? 21.139 2.726 16.361 1.00 46.28 89 ALA A N 1
ATOM 688 C CA . ALA A 1 89 ? 20.293 2.186 17.420 1.00 46.28 89 ALA A CA 1
ATOM 689 C C . ALA A 1 89 ? 20.486 0.671 17.586 1.00 46.28 89 ALA A C 1
ATOM 691 O O . ALA A 1 89 ? 20.317 0.133 18.680 1.00 46.28 89 ALA A O 1
ATOM 692 N N . THR A 1 90 ? 20.871 -0.011 16.510 1.00 58.56 90 THR A N 1
ATOM 693 C CA . THR A 1 90 ? 20.724 -1.469 16.396 1.00 58.56 90 THR A CA 1
ATOM 694 C C . THR A 1 90 ? 22.050 -2.138 16.076 1.00 58.56 90 THR A C 1
ATOM 696 O O . THR A 1 90 ? 22.236 -3.322 16.355 1.00 58.56 90 THR A O 1
ATOM 699 N N . GLY A 1 91 ? 23.005 -1.360 15.559 1.00 60.69 91 GLY A N 1
ATOM 700 C CA . GLY A 1 91 ? 24.322 -1.818 15.144 1.00 60.69 91 GLY A CA 1
ATOM 701 C C . GLY A 1 91 ? 24.300 -2.623 13.846 1.00 60.69 91 GLY A C 1
ATOM 702 O O . GLY A 1 91 ? 25.341 -3.160 13.473 1.00 60.69 91 GLY A O 1
ATOM 703 N N . VAL A 1 92 ? 23.148 -2.730 13.173 1.00 61.00 92 VAL A N 1
ATOM 704 C CA . VAL A 1 92 ? 23.017 -3.429 11.892 1.00 61.00 92 VAL A CA 1
ATOM 705 C C . VAL A 1 92 ? 23.545 -2.528 10.777 1.00 61.00 92 VAL A C 1
ATOM 707 O O . VAL A 1 92 ? 23.200 -1.351 10.694 1.00 61.00 92 VAL A O 1
ATOM 710 N N . THR A 1 93 ? 24.410 -3.074 9.922 1.00 67.62 93 THR A N 1
ATOM 711 C CA . THR A 1 93 ? 24.902 -2.373 8.732 1.00 67.62 93 THR A CA 1
ATOM 712 C C . THR A 1 93 ? 24.142 -2.839 7.499 1.00 67.62 93 THR A C 1
ATOM 714 O O . THR A 1 93 ? 24.180 -4.014 7.137 1.00 67.62 93 THR A O 1
ATOM 717 N N . HIS A 1 94 ? 23.487 -1.890 6.843 1.00 68.75 94 HIS A N 1
ATOM 718 C CA . HIS A 1 94 ? 22.740 -2.051 5.607 1.00 68.75 94 HIS A CA 1
ATOM 719 C C . HIS A 1 94 ? 23.663 -1.705 4.448 1.00 68.75 94 HIS A C 1
ATOM 721 O O . HIS A 1 94 ? 24.116 -0.566 4.320 1.00 68.75 94 HIS A O 1
ATOM 727 N N . ILE A 1 95 ? 23.981 -2.706 3.630 1.00 73.06 95 ILE A N 1
ATOM 728 C CA . ILE A 1 95 ? 24.937 -2.572 2.533 1.00 73.06 95 ILE A CA 1
ATOM 729 C C . ILE A 1 95 ? 24.224 -2.889 1.234 1.00 73.06 95 ILE A C 1
ATOM 731 O O . ILE A 1 95 ? 23.828 -4.025 0.983 1.00 73.06 95 ILE A O 1
ATOM 735 N N . TYR A 1 96 ? 24.092 -1.869 0.397 1.00 80.62 96 TYR A N 1
ATOM 736 C CA . TYR A 1 96 ? 23.484 -1.981 -0.915 1.00 80.62 96 TYR A CA 1
ATOM 737 C C . TYR A 1 96 ? 24.599 -1.998 -1.956 1.00 80.62 96 TYR A C 1
ATOM 739 O O . TYR A 1 96 ? 25.252 -0.980 -2.191 1.00 80.62 96 TYR A O 1
ATOM 747 N N . ALA A 1 97 ? 24.845 -3.153 -2.573 1.00 82.50 97 ALA A N 1
ATOM 748 C CA . ALA A 1 97 ? 25.805 -3.263 -3.666 1.00 82.50 97 ALA A CA 1
ATOM 749 C C . ALA A 1 97 ? 25.084 -3.246 -5.013 1.00 82.50 97 ALA A C 1
ATOM 751 O O . ALA A 1 97 ? 24.085 -3.940 -5.205 1.00 82.50 97 ALA A O 1
ATOM 752 N N . ARG A 1 98 ? 25.631 -2.468 -5.945 1.00 83.44 98 ARG A N 1
ATOM 753 C CA . ARG A 1 98 ? 25.174 -2.383 -7.329 1.00 83.44 98 ARG A CA 1
ATOM 754 C C . ARG A 1 98 ? 26.189 -3.058 -8.240 1.00 83.44 98 ARG A C 1
ATOM 756 O O . ARG A 1 98 ? 27.377 -2.734 -8.170 1.00 83.44 98 ARG A O 1
ATOM 763 N N . GLN A 1 99 ? 25.728 -3.964 -9.098 1.00 82.62 99 GLN A N 1
ATOM 764 C CA . GLN A 1 99 ? 26.574 -4.599 -10.107 1.00 82.62 99 GLN A CA 1
ATOM 765 C C . GLN A 1 99 ? 26.843 -3.662 -11.293 1.00 82.62 99 GLN A C 1
ATOM 767 O O . GLN A 1 99 ? 25.973 -2.913 -11.739 1.00 82.62 99 GLN A O 1
ATOM 772 N N . TYR A 1 100 ? 28.053 -3.756 -11.838 1.00 84.31 100 TYR A N 1
ATOM 773 C CA . TYR A 1 100 ? 28.478 -3.117 -13.076 1.00 84.31 100 TYR A CA 1
ATOM 774 C C . TYR A 1 100 ? 29.140 -4.151 -13.989 1.00 84.31 100 TYR A C 1
ATOM 776 O O . TYR A 1 100 ? 29.844 -5.047 -13.529 1.00 84.31 100 TYR A O 1
ATOM 784 N N . MET A 1 101 ? 28.945 -4.004 -15.293 1.00 83.38 101 MET A N 1
ATOM 785 C CA . MET A 1 101 ? 29.558 -4.833 -16.324 1.00 83.38 101 MET A CA 1
ATOM 786 C C . MET A 1 101 ? 30.212 -3.925 -17.353 1.00 83.38 101 MET A C 1
ATOM 788 O O . MET A 1 101 ? 29.557 -3.063 -17.936 1.00 83.38 101 MET A O 1
ATOM 792 N N . ASN A 1 102 ? 31.521 -4.080 -17.551 1.00 83.62 102 ASN A N 1
ATOM 793 C CA . ASN A 1 102 ? 32.331 -3.219 -18.417 1.00 83.62 102 ASN A CA 1
ATOM 794 C C . ASN A 1 102 ? 32.148 -1.714 -18.114 1.00 83.62 102 ASN A C 1
ATOM 796 O O . ASN A 1 102 ? 32.181 -0.882 -19.017 1.00 83.62 102 ASN A O 1
ATOM 800 N N . GLY A 1 103 ? 31.931 -1.364 -16.839 1.00 81.06 103 GLY A N 1
ATOM 801 C CA . GLY A 1 103 ? 31.701 0.014 -16.388 1.00 81.06 103 GLY A CA 1
ATOM 802 C C . GLY A 1 103 ? 30.273 0.550 -16.573 1.00 81.06 103 GLY A C 1
ATOM 803 O O . GLY A 1 103 ? 30.028 1.707 -16.241 1.00 81.06 103 GLY A O 1
ATOM 804 N N . ILE A 1 104 ? 29.329 -0.261 -17.062 1.00 82.94 104 ILE A N 1
ATOM 805 C CA . ILE A 1 104 ? 27.905 0.089 -17.194 1.00 82.94 104 ILE A CA 1
ATOM 806 C C . ILE A 1 104 ? 27.117 -0.598 -16.078 1.00 82.94 104 ILE A C 1
ATOM 808 O O . ILE A 1 104 ? 27.327 -1.773 -15.793 1.00 82.94 104 ILE A O 1
ATOM 812 N N . GLU A 1 105 ? 26.214 0.135 -15.436 1.00 87.00 105 GLU A N 1
ATOM 813 C CA . GLU A 1 105 ? 25.397 -0.379 -14.335 1.00 87.00 105 GLU A CA 1
ATOM 814 C C . GLU A 1 105 ? 24.410 -1.454 -14.807 1.00 87.00 105 GLU A C 1
ATOM 816 O O . GLU A 1 105 ? 23.746 -1.269 -15.825 1.00 87.00 105 GLU A O 1
ATOM 821 N N . VAL A 1 106 ? 24.254 -2.532 -14.035 1.00 86.56 106 VAL A N 1
ATOM 822 C CA . VAL A 1 106 ? 23.132 -3.473 -14.166 1.00 86.56 106 VAL A CA 1
ATOM 823 C C . VAL A 1 106 ? 21.991 -2.970 -13.276 1.00 86.56 106 VAL A C 1
ATOM 825 O O . VAL A 1 106 ? 22.046 -3.067 -12.048 1.00 86.56 106 VAL A O 1
ATOM 828 N N . ALA A 1 107 ? 20.980 -2.360 -13.890 1.00 84.75 107 ALA A N 1
ATOM 829 C CA . ALA A 1 107 ? 19.969 -1.547 -13.216 1.00 84.75 107 ALA A CA 1
ATOM 830 C C . ALA A 1 107 ? 19.033 -2.337 -12.288 1.00 84.75 107 ALA A C 1
ATOM 832 O O . ALA A 1 107 ? 18.508 -1.766 -11.338 1.00 84.75 107 ALA A O 1
ATOM 833 N N . ASP A 1 108 ? 18.840 -3.624 -12.552 1.00 80.19 108 ASP A N 1
ATOM 834 C CA . ASP A 1 108 ? 18.104 -4.593 -11.729 1.00 80.19 108 ASP A CA 1
ATOM 835 C C . ASP A 1 108 ? 19.049 -5.586 -11.017 1.00 80.19 108 ASP A C 1
ATOM 837 O O . ASP A 1 108 ? 18.616 -6.548 -10.389 1.00 80.19 108 ASP A O 1
ATOM 841 N N . GLY A 1 109 ? 20.363 -5.342 -11.089 1.00 71.50 109 GLY A N 1
ATOM 842 C CA . GLY A 1 109 ? 21.416 -6.073 -10.381 1.00 71.50 109 GLY A CA 1
ATOM 843 C C . GLY A 1 109 ? 21.680 -5.524 -8.977 1.00 71.50 109 GLY A C 1
ATOM 844 O O . GLY A 1 109 ? 22.823 -5.200 -8.643 1.00 71.50 109 GLY A O 1
ATOM 845 N N . ASP A 1 110 ? 20.624 -5.364 -8.176 1.00 72.69 110 ASP A N 1
ATOM 846 C CA . ASP A 1 110 ? 20.714 -5.207 -6.717 1.00 72.69 110 ASP A CA 1
ATOM 847 C C . ASP A 1 110 ? 20.935 -6.597 -6.121 1.00 72.69 110 ASP A C 1
ATOM 849 O O . ASP A 1 110 ? 20.106 -7.448 -6.413 1.00 72.69 110 ASP A O 1
ATOM 853 N N . ILE A 1 111 ? 22.029 -6.839 -5.369 1.00 61.84 111 ILE A N 1
ATOM 854 C CA . ILE A 1 111 ? 22.532 -8.181 -4.955 1.00 61.84 111 ILE A CA 1
ATOM 855 C C . ILE A 1 111 ? 21.544 -9.330 -5.258 1.00 61.84 111 ILE A C 1
ATOM 857 O O . ILE A 1 111 ? 20.796 -9.806 -4.407 1.00 61.84 111 ILE A O 1
ATOM 861 N N . ASN A 1 112 ? 21.596 -9.756 -6.519 1.00 45.81 112 ASN A N 1
ATOM 862 C CA . ASN A 1 112 ? 21.118 -11.006 -7.077 1.00 45.81 112 ASN A CA 1
ATOM 863 C C . ASN A 1 112 ? 22.279 -11.507 -7.942 1.00 45.81 112 ASN A C 1
ATOM 865 O O . ASN A 1 112 ? 22.934 -10.733 -8.643 1.00 45.81 112 ASN A O 1
ATOM 869 N N . LEU A 1 113 ? 22.599 -12.785 -7.801 1.00 43.41 113 LEU A N 1
ATOM 870 C CA . LEU A 1 113 ? 23.865 -13.389 -8.199 1.00 43.41 113 LEU A CA 1
ATOM 871 C C . LEU A 1 113 ? 23.606 -14.496 -9.216 1.00 43.41 113 LEU A C 1
ATOM 873 O O . LEU A 1 113 ? 22.906 -15.464 -8.912 1.00 43.41 113 LEU A O 1
ATOM 877 N N . ASN A 1 114 ? 24.241 -14.379 -10.380 1.00 41.88 114 ASN A N 1
ATOM 878 C CA . ASN A 1 114 ? 24.093 -15.304 -11.498 1.00 41.88 114 ASN A CA 1
ATOM 879 C C . ASN A 1 114 ? 25.255 -16.308 -11.530 1.00 41.88 114 ASN A C 1
ATOM 881 O O . ASN A 1 114 ? 26.365 -15.977 -11.943 1.00 41.88 114 ASN A O 1
ATOM 885 N N . ASN A 1 115 ? 24.991 -17.552 -11.124 1.00 31.28 115 ASN A N 1
ATOM 886 C CA . ASN A 1 115 ? 25.881 -18.685 -11.368 1.00 31.28 115 ASN A CA 1
ATOM 887 C C . ASN A 1 115 ? 25.497 -19.321 -12.715 1.00 31.28 115 ASN A C 1
ATOM 889 O O . ASN A 1 115 ? 24.465 -19.981 -12.797 1.00 31.28 115 ASN A O 1
ATOM 893 N N . GLY A 1 116 ? 26.305 -19.098 -13.760 1.00 35.06 116 GLY A N 1
ATOM 894 C CA . GLY A 1 116 ? 26.177 -19.807 -15.043 1.00 35.06 116 GLY A CA 1
ATOM 895 C C . GLY A 1 116 ? 26.157 -18.974 -16.330 1.00 35.06 116 GLY A C 1
ATOM 896 O O . GLY A 1 116 ? 26.027 -19.562 -17.394 1.00 35.06 116 GLY A O 1
ATOM 897 N N . ALA A 1 117 ? 26.307 -17.648 -16.300 1.00 37.81 117 ALA A N 1
ATOM 898 C CA . ALA A 1 117 ? 26.215 -16.862 -17.534 1.00 37.81 117 ALA A CA 1
ATOM 899 C C . ALA A 1 117 ? 27.529 -16.887 -18.338 1.00 37.81 117 ALA A C 1
ATOM 901 O O . ALA A 1 117 ? 28.506 -16.210 -18.007 1.00 37.81 117 ALA A O 1
ATOM 902 N N . SER A 1 118 ? 27.546 -17.640 -19.438 1.00 35.84 118 SER A N 1
ATOM 903 C CA . SER A 1 118 ? 28.521 -17.461 -20.518 1.00 35.84 118 SER A CA 1
ATOM 904 C C . SER A 1 118 ? 28.499 -16.000 -20.982 1.00 35.84 118 SER A C 1
ATOM 906 O O . SER A 1 118 ? 27.528 -15.526 -21.567 1.00 35.84 118 SER A O 1
ATOM 908 N N . LEU A 1 119 ? 29.585 -15.274 -20.736 1.00 38.62 119 LEU A N 1
ATOM 909 C CA . LEU A 1 119 ? 29.714 -13.826 -20.937 1.00 38.62 119 LEU A CA 1
ATOM 910 C C . LEU A 1 119 ? 29.916 -13.431 -22.414 1.00 38.62 119 LEU A C 1
ATOM 912 O O . LEU A 1 119 ? 30.790 -12.626 -22.734 1.00 38.62 119 LEU A O 1
ATOM 916 N N . HIS A 1 120 ? 29.147 -14.017 -23.338 1.00 40.38 120 HIS A N 1
ATOM 917 C CA . HIS A 1 120 ? 29.368 -13.827 -24.778 1.00 40.38 120 HIS A CA 1
ATOM 918 C C . HIS A 1 120 ? 28.131 -13.588 -25.649 1.00 40.38 120 HIS A C 1
ATOM 920 O O . HIS A 1 120 ? 28.304 -13.373 -26.847 1.00 40.38 120 HIS A O 1
ATOM 926 N N . THR A 1 121 ? 26.914 -13.534 -25.110 1.00 41.44 121 THR A N 1
ATOM 927 C CA . THR A 1 121 ? 25.732 -13.256 -25.944 1.00 41.44 121 THR A CA 1
ATOM 928 C C . THR A 1 121 ? 24.897 -12.124 -25.364 1.00 41.44 121 THR A C 1
ATOM 930 O O . THR A 1 121 ? 24.184 -12.310 -24.383 1.00 41.44 121 THR A O 1
ATOM 933 N N . VAL A 1 122 ? 24.968 -10.953 -26.004 1.00 50.34 122 VAL A N 1
ATOM 934 C CA . VAL A 1 122 ? 23.869 -9.980 -25.976 1.00 50.34 122 VAL A CA 1
ATOM 935 C C . VAL A 1 122 ? 22.671 -10.697 -26.592 1.00 50.34 122 VAL A C 1
ATOM 937 O O . VAL A 1 122 ? 22.729 -11.104 -27.755 1.00 50.34 122 VAL A O 1
ATOM 940 N N . ALA A 1 123 ? 21.629 -10.941 -25.802 1.00 51.59 123 ALA A N 1
ATOM 941 C CA . ALA A 1 123 ? 20.423 -11.570 -26.311 1.00 51.59 123 ALA A CA 1
ATOM 942 C C . ALA A 1 123 ? 19.693 -10.570 -27.216 1.00 51.59 123 ALA A C 1
ATOM 944 O O . ALA A 1 123 ? 19.232 -9.532 -26.750 1.00 51.59 123 ALA A O 1
ATOM 945 N N . ARG A 1 124 ? 19.621 -10.872 -28.516 1.00 53.78 124 ARG A N 1
ATOM 946 C CA . ARG A 1 124 ? 18.866 -10.071 -29.494 1.00 53.78 124 ARG A CA 1
ATOM 947 C C . ARG A 1 124 ? 17.419 -10.548 -29.682 1.00 53.78 124 ARG A C 1
ATOM 949 O O . ARG A 1 124 ? 16.599 -9.763 -30.137 1.00 53.78 124 ARG A O 1
ATOM 956 N N . ASP A 1 125 ? 17.108 -11.782 -29.273 1.00 62.38 125 ASP A N 1
ATOM 957 C CA . ASP A 1 125 ? 15.838 -12.463 -29.587 1.00 62.38 125 ASP A CA 1
ATOM 958 C C . ASP A 1 125 ? 14.898 -12.665 -28.376 1.00 62.38 125 ASP A C 1
ATOM 960 O O . ASP A 1 125 ? 13.907 -13.386 -28.480 1.00 62.38 125 ASP A O 1
ATOM 964 N N . VAL A 1 126 ? 15.189 -12.064 -27.214 1.00 73.56 126 VAL A N 1
ATOM 965 C CA . VAL A 1 126 ? 14.331 -12.171 -26.016 1.00 73.56 126 VAL A CA 1
ATOM 966 C C . VAL A 1 126 ? 13.371 -10.984 -25.958 1.00 73.56 126 VAL A C 1
ATOM 968 O O . VAL A 1 126 ? 13.795 -9.836 -26.089 1.00 73.56 126 VAL A O 1
ATOM 971 N N . ASP A 1 127 ? 12.087 -11.258 -25.718 1.00 86.94 127 ASP A N 1
ATOM 972 C CA . ASP A 1 127 ? 11.036 -10.241 -25.655 1.00 86.94 127 ASP A CA 1
ATOM 973 C C . ASP A 1 127 ? 10.145 -10.408 -24.410 1.00 86.94 127 ASP A C 1
ATOM 975 O O . ASP A 1 127 ? 9.071 -11.020 -24.481 1.00 86.94 127 ASP A O 1
ATOM 979 N N . PRO A 1 128 ? 10.573 -9.844 -23.263 1.00 90.00 128 PRO A N 1
ATOM 980 C CA . PRO A 1 128 ? 9.803 -9.903 -22.024 1.00 90.00 128 PRO A CA 1
ATOM 981 C C . PRO A 1 128 ? 8.437 -9.213 -22.125 1.00 90.00 128 PRO A C 1
ATOM 983 O O . PRO A 1 128 ? 7.503 -9.594 -21.419 1.00 90.00 128 PRO A O 1
ATOM 986 N N . HIS A 1 129 ? 8.294 -8.219 -23.009 1.00 93.25 129 HIS A N 1
ATOM 987 C CA . HIS A 1 129 ? 7.027 -7.524 -23.239 1.00 93.25 129 HIS A CA 1
ATOM 988 C C . HIS A 1 129 ? 6.025 -8.441 -23.941 1.00 93.25 129 HIS A C 1
ATOM 990 O O . HIS A 1 129 ? 4.885 -8.579 -23.491 1.00 93.25 129 HIS A O 1
ATOM 996 N N . ALA A 1 130 ? 6.462 -9.151 -24.983 1.00 92.00 130 ALA A N 1
ATOM 997 C CA . ALA A 1 130 ? 5.642 -10.163 -25.640 1.00 92.00 130 ALA A CA 1
ATOM 998 C C . ALA A 1 130 ? 5.307 -11.344 -24.719 1.00 92.00 130 ALA A C 1
ATOM 1000 O O . ALA A 1 130 ? 4.185 -11.851 -24.773 1.00 92.00 130 ALA A O 1
ATOM 1001 N N . ASP A 1 131 ? 6.237 -11.776 -23.861 1.00 90.50 131 ASP A N 1
ATOM 1002 C CA . ASP A 1 131 ? 5.967 -12.799 -22.842 1.00 90.50 131 ASP A CA 1
ATOM 1003 C C . ASP A 1 131 ? 4.884 -12.356 -21.853 1.00 90.50 131 ASP A C 1
ATOM 1005 O O . ASP A 1 131 ? 3.923 -13.095 -21.618 1.00 90.50 131 ASP A O 1
ATOM 1009 N N . TYR A 1 132 ? 4.994 -11.133 -21.326 1.00 92.31 132 TYR A N 1
ATOM 1010 C CA . TYR A 1 132 ? 3.984 -10.546 -20.447 1.00 92.31 132 TYR A CA 1
ATOM 1011 C C . TYR A 1 132 ? 2.613 -10.483 -21.131 1.00 92.31 132 TYR A C 1
ATOM 1013 O O . TYR A 1 132 ? 1.608 -10.916 -20.564 1.00 92.31 132 TYR A O 1
ATOM 1021 N N . CYS A 1 133 ? 2.570 -10.031 -22.384 1.00 93.62 133 CYS A N 1
ATOM 1022 C CA . CYS A 1 133 ? 1.332 -9.944 -23.148 1.00 93.62 133 CYS A CA 1
ATOM 1023 C C . CYS A 1 133 ? 0.693 -11.303 -23.439 1.00 93.62 133 CYS A C 1
ATOM 1025 O O . CYS A 1 133 ? -0.528 -11.427 -23.343 1.00 93.62 133 CYS A O 1
ATOM 1027 N N . ARG A 1 134 ? 1.491 -12.344 -23.713 1.00 93.12 134 ARG A N 1
ATOM 1028 C CA . ARG A 1 134 ? 0.991 -13.724 -23.829 1.00 93.12 134 ARG A CA 1
ATOM 1029 C C . ARG A 1 134 ? 0.395 -14.230 -22.516 1.00 93.12 134 ARG A C 1
ATOM 1031 O O . ARG A 1 134 ? -0.646 -14.886 -22.530 1.00 93.12 134 ARG A O 1
ATOM 1038 N N . ALA A 1 135 ? 1.039 -13.940 -21.384 1.00 89.31 135 ALA A N 1
ATOM 1039 C CA . ALA A 1 135 ? 0.524 -14.321 -20.071 1.00 89.31 135 ALA A CA 1
ATOM 1040 C C . ALA A 1 135 ? -0.807 -13.615 -19.763 1.00 89.31 135 ALA A C 1
ATOM 1042 O O . ALA A 1 135 ? -1.753 -14.253 -19.297 1.00 89.31 135 ALA A O 1
ATOM 1043 N N . LEU A 1 136 ? -0.900 -12.324 -20.089 1.00 89.31 136 LEU A N 1
ATOM 1044 C CA . LEU A 1 136 ? -2.108 -11.528 -19.901 1.00 89.31 136 LEU A CA 1
ATOM 1045 C C . LEU A 1 136 ? -3.249 -11.989 -20.819 1.00 89.31 136 LEU A C 1
ATOM 1047 O O . LEU A 1 136 ? -4.372 -12.154 -20.354 1.00 89.31 136 LEU A O 1
ATOM 1051 N N . GLU A 1 137 ? -2.960 -12.297 -22.087 1.00 90.69 137 GLU A N 1
ATOM 1052 C CA . GLU A 1 137 ? -3.922 -12.892 -23.026 1.00 90.69 137 GLU A CA 1
ATOM 1053 C C . GLU A 1 137 ? -4.479 -14.222 -22.500 1.00 90.69 137 GLU A C 1
ATOM 1055 O O . GLU A 1 137 ? -5.691 -14.454 -22.514 1.00 90.69 137 GLU A O 1
ATOM 1060 N N . HIS A 1 138 ? -3.600 -15.094 -21.993 1.00 88.44 138 HIS A N 1
ATOM 1061 C CA . HIS A 1 138 ? -4.005 -16.364 -21.401 1.00 88.44 138 HIS A CA 1
ATOM 1062 C C . HIS A 1 138 ? -4.899 -16.155 -20.170 1.00 88.44 138 HIS A C 1
ATOM 1064 O O . HIS A 1 138 ? -5.891 -16.870 -20.007 1.00 88.44 138 HIS A O 1
ATOM 1070 N N . GLU A 1 139 ? -4.589 -15.173 -19.321 1.00 84.94 139 GLU A N 1
ATOM 1071 C CA . GLU A 1 139 ? -5.417 -14.843 -18.160 1.00 84.94 139 GLU A CA 1
ATOM 1072 C C . GLU A 1 139 ? -6.788 -14.297 -18.583 1.00 84.94 139 GLU A C 1
ATOM 1074 O O . GLU A 1 139 ? -7.807 -14.783 -18.093 1.00 84.94 139 GLU A O 1
ATOM 1079 N N . VAL A 1 140 ? -6.848 -13.388 -19.566 1.00 84.38 140 VAL A N 1
ATOM 1080 C CA . VAL A 1 140 ? -8.112 -12.893 -20.145 1.00 84.38 140 VAL A CA 1
ATOM 1081 C C . VAL A 1 140 ? -8.953 -14.056 -20.670 1.00 84.38 140 VAL A C 1
ATOM 1083 O O . VAL A 1 140 ? -10.126 -14.191 -20.310 1.00 84.38 140 VAL A O 1
ATOM 1086 N N . ALA A 1 141 ? -8.360 -14.944 -21.470 1.00 84.00 141 ALA A N 1
ATOM 1087 C CA . ALA A 1 141 ? -9.051 -16.104 -22.027 1.00 84.00 141 ALA A CA 1
ATOM 1088 C C . ALA A 1 141 ? -9.539 -17.077 -20.937 1.00 84.00 141 ALA A C 1
ATOM 1090 O O . ALA A 1 141 ? -10.674 -17.558 -20.993 1.00 84.00 141 ALA A O 1
ATOM 1091 N N . SER A 1 142 ? -8.707 -17.341 -19.927 1.00 82.75 142 SER A N 1
ATOM 1092 C CA . SER A 1 142 ? -9.026 -18.175 -18.761 1.00 82.75 142 SER A CA 1
ATOM 1093 C C . SER A 1 142 ? -10.207 -17.613 -17.969 1.00 82.75 142 SER A C 1
ATOM 1095 O O . SER A 1 142 ? -11.128 -18.354 -17.616 1.00 82.75 142 SER A O 1
ATOM 1097 N N . GLN A 1 143 ? -10.225 -16.302 -17.721 1.00 77.38 143 GLN A N 1
ATOM 1098 C CA . GLN A 1 143 ? -11.314 -15.644 -17.003 1.00 77.38 143 GLN A CA 1
ATOM 1099 C C . GLN A 1 143 ? -12.606 -15.620 -17.829 1.00 77.38 143 GLN A C 1
ATOM 1101 O O . GLN A 1 143 ? -13.670 -15.918 -17.288 1.00 77.38 143 GLN A O 1
ATOM 1106 N N . LEU A 1 144 ? -12.528 -15.388 -19.144 1.00 77.69 144 LEU A N 1
ATOM 1107 C CA . LEU A 1 144 ? -13.687 -15.451 -20.042 1.00 77.69 144 LEU A CA 1
ATOM 1108 C C . LEU A 1 144 ? -14.332 -16.844 -20.076 1.00 77.69 144 LEU A C 1
ATOM 1110 O O . LEU A 1 144 ? -15.557 -16.949 -20.082 1.00 77.69 144 LEU A O 1
ATOM 1114 N N . GLN A 1 145 ? -13.539 -17.920 -20.046 1.00 77.38 145 GLN A N 1
ATOM 1115 C CA . GLN A 1 145 ? -14.061 -19.296 -19.999 1.00 77.38 145 GLN A CA 1
ATOM 1116 C C . GLN A 1 145 ? -14.808 -19.619 -18.697 1.00 77.38 145 GLN A C 1
ATOM 1118 O O . GLN A 1 145 ? -15.669 -20.500 -18.684 1.00 77.38 145 GLN A O 1
ATOM 1123 N N . LYS A 1 146 ? -14.497 -18.915 -17.603 1.00 70.25 146 LYS A N 1
ATOM 1124 C CA . LYS A 1 146 ? -15.166 -19.067 -16.301 1.00 70.25 146 LYS A CA 1
ATOM 1125 C C . LYS A 1 146 ? -16.478 -18.274 -16.212 1.00 70.25 146 LYS A C 1
ATOM 1127 O O . LYS A 1 146 ? -17.202 -18.419 -15.225 1.00 70.25 146 LYS A O 1
ATOM 1132 N N . VAL A 1 147 ? -16.809 -17.451 -17.212 1.00 66.62 147 VAL A N 1
ATOM 1133 C CA . VAL A 1 147 ? -18.077 -16.711 -17.267 1.00 66.62 147 VAL A CA 1
ATOM 1134 C C . VAL A 1 147 ? -19.193 -17.630 -17.758 1.00 66.62 147 VAL A C 1
ATOM 1136 O O . VAL A 1 147 ? -19.334 -17.897 -18.950 1.00 66.62 147 VAL A O 1
ATOM 1139 N N . ASP A 1 148 ? -20.041 -18.083 -16.837 1.00 62.00 148 ASP A N 1
ATOM 1140 C CA . ASP A 1 148 ? -21.299 -18.739 -17.191 1.00 62.00 148 ASP A CA 1
ATOM 1141 C C . ASP A 1 148 ? -22.335 -17.683 -17.613 1.00 62.00 148 ASP A C 1
ATOM 1143 O O . ASP A 1 148 ? -23.000 -17.058 -16.786 1.00 62.00 148 ASP A O 1
ATOM 1147 N N . VAL A 1 149 ? -22.503 -17.501 -18.926 1.00 58.53 149 VAL A N 1
ATOM 1148 C CA . VAL A 1 149 ? -23.454 -16.540 -19.525 1.00 58.53 149 VAL A CA 1
ATOM 1149 C C . VAL A 1 149 ? -24.914 -16.817 -19.114 1.00 58.53 149 VAL A C 1
ATOM 1151 O O . VAL A 1 149 ? -25.782 -15.963 -19.292 1.00 58.53 149 VAL A O 1
ATOM 1154 N N . SER A 1 150 ? -25.208 -17.998 -18.552 1.00 53.56 150 SER A N 1
ATOM 1155 C CA . SER A 1 150 ? -26.541 -18.375 -18.068 1.00 53.56 150 SER A CA 1
ATOM 1156 C C . SER A 1 150 ? -26.814 -18.010 -16.600 1.00 53.56 150 SER A C 1
ATOM 1158 O O . SER A 1 150 ? -27.967 -18.093 -16.167 1.00 53.56 150 SER A O 1
ATOM 1160 N N . LYS A 1 151 ? -25.797 -17.579 -15.833 1.00 52.12 151 LYS A N 1
ATOM 1161 C CA . LYS A 1 151 ? -25.903 -17.251 -14.399 1.00 52.12 151 LYS A CA 1
ATOM 1162 C C . LYS A 1 151 ? -25.162 -15.947 -14.060 1.00 52.12 151 LYS A C 1
ATOM 1164 O O . LYS A 1 151 ? -23.976 -15.992 -13.744 1.00 52.12 151 LYS A O 1
ATOM 1169 N N . PRO A 1 152 ? -25.854 -14.794 -14.056 1.00 49.25 152 PRO A N 1
ATOM 1170 C CA . PRO A 1 152 ? -25.214 -13.488 -13.875 1.00 49.25 152 PRO A CA 1
ATOM 1171 C C . PRO A 1 152 ? -24.565 -13.258 -12.496 1.00 49.25 152 PRO A C 1
ATOM 1173 O O . PRO A 1 152 ? -23.720 -12.380 -12.400 1.00 49.25 152 PRO A O 1
ATOM 1176 N N . ASP A 1 153 ? -24.901 -14.044 -11.464 1.00 49.53 153 ASP A N 1
ATOM 1177 C CA . ASP A 1 153 ? -24.463 -13.806 -10.072 1.00 49.53 153 ASP A CA 1
ATOM 1178 C C . ASP A 1 153 ? -23.296 -14.692 -9.579 1.00 49.53 153 ASP A C 1
ATOM 1180 O O . ASP A 1 153 ? -22.852 -14.546 -8.439 1.00 49.53 153 ASP A O 1
ATOM 1184 N N . HIS A 1 154 ? -22.798 -15.646 -10.380 1.00 45.41 154 HIS A N 1
ATOM 1185 C CA . HIS A 1 154 ? -21.815 -16.646 -9.905 1.00 45.41 154 HIS A CA 1
ATOM 1186 C C . HIS A 1 154 ? -20.618 -16.900 -10.841 1.00 45.41 154 HIS A C 1
ATOM 1188 O O . HIS A 1 154 ? -19.868 -17.852 -10.625 1.00 45.41 154 HIS A O 1
ATOM 1194 N N . GLY A 1 155 ? -20.425 -16.064 -11.861 1.00 51.28 155 GLY A N 1
ATOM 1195 C CA . GLY A 1 155 ? -19.241 -16.063 -12.729 1.00 51.28 155 GLY A CA 1
ATOM 1196 C C . GLY A 1 155 ? -18.374 -14.832 -12.474 1.00 51.28 155 GLY A C 1
ATOM 1197 O O . GLY A 1 155 ? -18.845 -13.876 -11.865 1.00 51.28 155 GLY A O 1
ATOM 1198 N N . VAL A 1 156 ? -17.117 -14.878 -12.924 1.00 51.69 156 VAL A N 1
ATOM 1199 C CA . VAL A 1 156 ? -16.141 -13.771 -12.871 1.00 51.69 156 VAL A CA 1
ATOM 1200 C C . VAL A 1 156 ? -16.822 -12.425 -13.134 1.00 51.69 156 VAL A C 1
ATOM 1202 O O . VAL A 1 156 ? -17.569 -12.295 -14.107 1.00 51.69 156 VAL A O 1
ATOM 1205 N N . ASP A 1 157 ? -16.573 -11.444 -12.264 1.00 59.22 157 ASP A N 1
ATOM 1206 C CA . ASP A 1 157 ? -17.156 -10.107 -12.367 1.00 59.22 157 ASP A CA 1
ATOM 1207 C C . ASP A 1 157 ? -16.867 -9.513 -13.760 1.00 59.22 157 ASP A C 1
ATOM 1209 O O . ASP A 1 157 ? -15.715 -9.444 -14.200 1.00 59.22 157 ASP A O 1
ATOM 1213 N N . ARG A 1 158 ? -17.924 -9.108 -14.478 1.00 60.31 158 ARG A N 1
ATOM 1214 C CA . ARG A 1 158 ? -17.819 -8.522 -15.827 1.00 60.31 158 ARG A CA 1
ATOM 1215 C C . ARG A 1 158 ? -16.943 -7.275 -15.825 1.00 60.31 158 ARG A C 1
ATOM 1217 O O . ARG A 1 158 ? -16.349 -6.960 -16.850 1.00 60.31 158 ARG A O 1
ATOM 1224 N N . GLU A 1 159 ? -16.846 -6.590 -14.693 1.00 60.62 159 GLU A N 1
ATOM 1225 C CA . GLU A 1 159 ? -15.960 -5.451 -14.537 1.00 60.62 159 GLU A CA 1
ATOM 1226 C C . GLU A 1 159 ? -14.516 -5.844 -14.245 1.00 60.62 159 GLU A C 1
ATOM 1228 O O . GLU A 1 159 ? -13.632 -5.195 -14.791 1.00 60.62 159 GLU A O 1
ATOM 1233 N N . ALA A 1 160 ? -14.260 -6.915 -13.481 1.00 60.12 160 ALA A N 1
ATOM 1234 C CA . ALA A 1 160 ? -12.914 -7.484 -13.325 1.00 60.12 160 ALA A CA 1
ATOM 1235 C C . ALA A 1 160 ? -12.337 -7.903 -14.686 1.00 60.12 160 ALA A C 1
ATOM 1237 O O . ALA A 1 160 ? -11.186 -7.611 -15.000 1.00 60.12 160 ALA A O 1
ATOM 1238 N N . LEU A 1 161 ? -13.177 -8.503 -15.532 1.00 69.31 161 LEU A N 1
ATOM 1239 C CA . LEU A 1 161 ? -12.865 -8.763 -16.939 1.00 69.31 161 LEU A CA 1
ATOM 1240 C C . LEU A 1 161 ? -12.649 -7.481 -17.747 1.00 69.31 161 LEU A C 1
ATOM 1242 O O . LEU A 1 161 ? -11.776 -7.458 -18.605 1.00 69.31 161 LEU A O 1
ATOM 1246 N N . GLY A 1 162 ? -13.406 -6.421 -17.458 1.00 71.75 162 GLY A N 1
ATOM 1247 C CA . GLY A 1 162 ? -13.175 -5.090 -18.015 1.00 71.75 162 GLY A CA 1
ATOM 1248 C C . GLY A 1 162 ? -11.810 -4.519 -17.624 1.00 71.75 162 GLY A C 1
ATOM 1249 O O . GLY A 1 162 ? -11.089 -4.071 -18.499 1.00 71.75 162 GLY A O 1
ATOM 1250 N N . GLN A 1 163 ? -11.406 -4.599 -16.348 1.00 74.38 163 GLN A N 1
ATOM 1251 C CA . GLN A 1 163 ? -10.086 -4.119 -15.902 1.00 74.38 163 GLN A CA 1
ATOM 1252 C C . GLN A 1 163 ? -8.953 -4.924 -16.534 1.00 74.38 163 GLN A C 1
ATOM 1254 O O . GLN A 1 163 ? -7.939 -4.367 -16.936 1.00 74.38 163 GLN A O 1
ATOM 1259 N N . LEU A 1 164 ? -9.129 -6.241 -16.630 1.00 80.88 164 LEU A N 1
ATOM 1260 C CA . LEU A 1 164 ? -8.151 -7.112 -17.264 1.00 80.88 164 LEU A CA 1
ATOM 1261 C C . LEU A 1 164 ? -8.050 -6.844 -18.776 1.00 80.88 164 LEU A C 1
ATOM 1263 O O . LEU A 1 164 ? -6.954 -6.885 -19.326 1.00 80.88 164 LEU A O 1
ATOM 1267 N N . GLY A 1 165 ? -9.176 -6.529 -19.424 1.00 84.50 165 GLY A N 1
ATOM 1268 C CA . GLY A 1 165 ? -9.227 -6.063 -20.809 1.00 84.50 165 GLY A CA 1
ATOM 1269 C C . GLY A 1 165 ? -8.520 -4.721 -20.999 1.00 84.50 165 GLY A C 1
ATOM 1270 O O . GLY A 1 165 ? -7.648 -4.629 -21.852 1.00 84.50 165 GLY A O 1
ATOM 1271 N N . ASP A 1 166 ? -8.809 -3.729 -20.150 1.00 86.75 166 ASP A N 1
ATOM 1272 C CA . ASP A 1 166 ? -8.131 -2.426 -20.159 1.00 86.75 166 ASP A CA 1
ATOM 1273 C C . ASP A 1 166 ? -6.607 -2.599 -20.007 1.00 86.75 166 ASP A C 1
ATOM 1275 O O . ASP A 1 166 ? -5.832 -2.041 -20.779 1.00 86.75 166 ASP A O 1
ATOM 1279 N N . LEU A 1 167 ? -6.163 -3.421 -19.045 1.00 88.00 167 LEU A N 1
ATOM 1280 C CA . LEU A 1 167 ? -4.744 -3.728 -18.835 1.00 88.00 167 LEU A CA 1
ATOM 1281 C C . LEU A 1 167 ? -4.114 -4.389 -20.062 1.00 88.00 167 LEU A C 1
ATOM 1283 O O . LEU A 1 167 ? -2.979 -4.052 -20.409 1.00 88.00 167 LEU A O 1
ATOM 1287 N N . TYR A 1 168 ? -4.832 -5.314 -20.706 1.00 91.12 168 TYR A N 1
ATOM 1288 C CA . TYR A 1 168 ? -4.384 -5.953 -21.938 1.00 91.12 168 TYR A CA 1
ATOM 1289 C C . TYR A 1 168 ? -4.232 -4.933 -23.060 1.00 91.12 168 TYR A C 1
ATOM 1291 O O . TYR A 1 168 ? -3.161 -4.848 -23.655 1.00 91.12 168 TYR A O 1
ATOM 1299 N N . ASP A 1 169 ? -5.247 -4.110 -23.302 1.00 90.56 169 ASP A N 1
ATOM 1300 C CA . ASP A 1 169 ? -5.212 -3.099 -24.354 1.00 90.56 169 ASP A CA 1
ATOM 1301 C C . ASP A 1 169 ? -4.071 -2.103 -24.110 1.00 90.56 169 ASP A C 1
ATOM 1303 O O . ASP A 1 169 ? -3.249 -1.866 -24.996 1.00 90.56 169 ASP A O 1
ATOM 1307 N N . TRP A 1 170 ? -3.936 -1.588 -22.885 1.00 92.25 170 TRP A N 1
ATOM 1308 C CA . TRP A 1 170 ? -2.886 -0.632 -22.539 1.00 92.25 170 TRP A CA 1
ATOM 1309 C C . TRP A 1 170 ? -1.483 -1.200 -22.707 1.00 92.25 170 TRP A C 1
ATOM 1311 O O . TRP A 1 170 ? -0.634 -0.528 -23.293 1.00 92.25 170 TRP A O 1
ATOM 1321 N N . ASN A 1 171 ? -1.232 -2.410 -22.201 1.00 93.19 171 ASN A N 1
ATOM 1322 C CA . ASN A 1 171 ? 0.108 -2.989 -22.213 1.00 93.19 171 ASN A CA 1
ATOM 1323 C C . ASN A 1 171 ? 0.448 -3.635 -23.558 1.00 93.19 171 ASN A C 1
ATOM 1325 O O . ASN A 1 171 ? 1.618 -3.643 -23.921 1.00 93.19 171 ASN A O 1
ATOM 1329 N N . CYS A 1 172 ? -0.521 -4.152 -24.315 1.00 95.00 172 CYS A N 1
ATOM 1330 C CA . CYS A 1 172 ? -0.240 -5.051 -2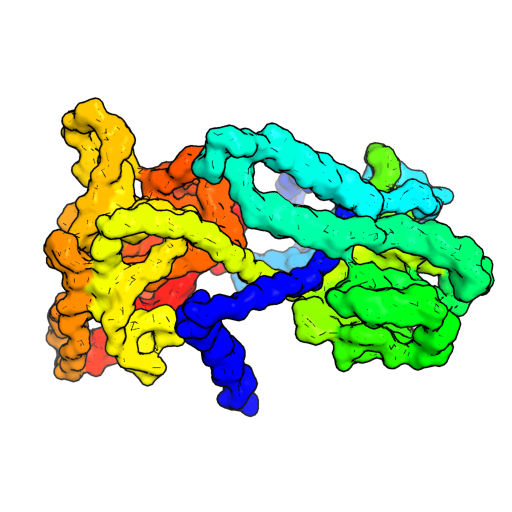5.439 1.00 95.00 172 CYS A CA 1
ATOM 1331 C C . CYS A 1 172 ? -0.553 -4.486 -26.822 1.00 95.00 172 CYS A C 1
ATOM 1333 O O . CYS A 1 172 ? -0.054 -5.032 -27.806 1.00 95.00 172 CYS A O 1
ATOM 1335 N N . GLN A 1 173 ? -1.275 -3.364 -26.926 1.00 93.44 173 GLN A N 1
ATOM 1336 C CA . GLN A 1 173 ? -1.569 -2.714 -28.211 1.00 93.44 173 GLN A CA 1
ATOM 1337 C C . GLN A 1 173 ? -0.310 -2.455 -29.057 1.00 93.44 173 GLN A C 1
ATOM 1339 O O . GLN A 1 173 ? -0.335 -2.630 -30.275 1.00 93.44 173 GLN A O 1
ATOM 1344 N N . PHE A 1 174 ? 0.798 -2.065 -28.421 1.00 93.94 174 PHE A N 1
ATOM 1345 C CA . PHE A 1 174 ? 2.034 -1.662 -29.101 1.00 93.94 174 PHE A CA 1
ATOM 1346 C C . PHE A 1 174 ? 3.178 -2.676 -28.980 1.00 93.94 174 PHE A C 1
ATOM 1348 O O . PHE A 1 174 ? 4.313 -2.348 -29.309 1.00 93.94 174 PHE A O 1
ATOM 1355 N N . VAL A 1 175 ? 2.903 -3.918 -28.565 1.00 93.88 175 VAL A N 1
ATOM 1356 C CA . VAL A 1 175 ? 3.948 -4.936 -28.335 1.00 93.88 175 VAL A CA 1
ATOM 1357 C C . VAL A 1 175 ? 4.792 -5.237 -29.582 1.00 93.88 175 VAL A C 1
ATOM 1359 O O . VAL A 1 175 ? 6.000 -5.409 -29.491 1.00 93.88 175 VAL A O 1
ATOM 1362 N N . ASN A 1 176 ? 4.176 -5.221 -30.768 1.00 91.69 176 ASN A N 1
ATOM 1363 C CA . ASN A 1 176 ? 4.858 -5.478 -32.044 1.00 91.69 176 ASN A CA 1
ATOM 1364 C C . ASN A 1 176 ? 5.334 -4.196 -32.746 1.00 91.69 176 ASN A C 1
ATOM 1366 O O . ASN A 1 176 ? 5.954 -4.268 -33.806 1.00 91.69 176 ASN A O 1
ATOM 1370 N N . LEU A 1 177 ? 5.030 -3.016 -32.188 1.00 91.00 177 LEU A N 1
ATOM 1371 C CA . LEU A 1 177 ? 5.435 -1.735 -32.764 1.00 91.00 177 LEU A CA 1
ATOM 1372 C C . LEU A 1 177 ? 6.953 -1.636 -33.018 1.00 91.00 177 LEU A C 1
ATOM 1374 O O . LEU A 1 177 ? 7.303 -1.185 -34.109 1.00 91.00 177 LEU A O 1
ATOM 1378 N N . PRO A 1 178 ? 7.839 -2.081 -32.098 1.00 90.69 178 PRO A N 1
ATOM 1379 C CA . PRO A 1 178 ? 9.284 -2.091 -32.327 1.00 90.69 178 PRO A CA 1
ATOM 1380 C C . PRO A 1 178 ? 9.696 -2.696 -33.673 1.00 90.69 178 PRO A C 1
ATOM 1382 O O . PRO A 1 178 ? 10.457 -2.093 -34.429 1.00 90.69 178 PRO A O 1
ATOM 1385 N N . ASP A 1 179 ? 9.149 -3.866 -34.002 1.00 88.81 179 ASP A N 1
ATOM 1386 C CA . ASP A 1 179 ? 9.517 -4.605 -35.209 1.00 88.81 179 ASP A CA 1
ATOM 1387 C C . ASP A 1 179 ? 9.025 -3.897 -36.476 1.00 88.81 179 ASP A C 1
ATOM 1389 O O . ASP A 1 179 ? 9.764 -3.791 -37.453 1.00 88.81 179 ASP A O 1
ATOM 1393 N N . PHE A 1 180 ? 7.813 -3.332 -36.449 1.00 87.69 180 PHE A N 1
ATOM 1394 C CA . PHE A 1 180 ? 7.290 -2.550 -37.574 1.00 87.69 180 PHE A CA 1
ATOM 1395 C C . PHE A 1 180 ? 8.059 -1.246 -37.786 1.00 87.69 180 PHE A C 1
ATOM 1397 O O . PHE A 1 180 ? 8.331 -0.857 -38.923 1.00 87.69 180 PHE A O 1
ATOM 1404 N N . MET A 1 181 ? 8.400 -0.547 -36.700 1.00 87.06 181 MET A N 1
ATOM 1405 C CA . MET A 1 181 ? 9.136 0.708 -36.792 1.00 87.06 181 MET A CA 1
ATOM 1406 C C . MET A 1 181 ? 10.558 0.473 -37.284 1.00 87.06 181 MET A C 1
ATOM 1408 O O . MET A 1 181 ? 11.027 1.269 -38.084 1.00 87.06 181 MET A O 1
ATOM 1412 N N . ALA A 1 182 ? 11.214 -0.632 -36.923 1.00 85.25 182 ALA A N 1
ATOM 1413 C CA . ALA A 1 182 ? 12.555 -0.954 -37.413 1.00 85.25 182 ALA A CA 1
ATOM 1414 C C . ALA A 1 182 ? 12.659 -1.048 -38.951 1.00 85.25 182 ALA A C 1
ATOM 1416 O O . ALA A 1 182 ? 13.736 -0.828 -39.502 1.00 85.25 182 ALA A O 1
ATOM 1417 N N . GLU A 1 183 ? 11.555 -1.321 -39.656 1.00 83.25 183 GLU A N 1
ATOM 1418 C CA . GLU A 1 183 ? 11.499 -1.331 -41.126 1.00 83.25 183 GLU A CA 1
ATOM 1419 C C . GLU A 1 183 ? 11.273 0.065 -41.748 1.00 83.25 183 GLU A C 1
ATOM 1421 O O . GLU A 1 183 ? 11.469 0.254 -42.953 1.00 83.25 183 GLU A O 1
ATOM 1426 N N . SER A 1 184 ? 10.868 1.062 -40.953 1.00 83.31 184 SER A N 1
ATOM 1427 C CA . SER A 1 184 ? 10.621 2.438 -41.404 1.00 83.31 184 SER A CA 1
ATOM 1428 C C . SER A 1 184 ? 11.923 3.146 -41.787 1.00 83.31 184 SER A C 1
ATOM 1430 O O . SER A 1 184 ? 12.898 3.022 -41.053 1.00 83.31 184 SER A O 1
ATOM 1432 N N . PRO A 1 185 ? 11.966 3.983 -42.844 1.00 80.75 185 PRO A N 1
ATOM 1433 C CA . PRO A 1 185 ? 13.164 4.748 -43.206 1.00 80.75 185 PRO A CA 1
ATOM 1434 C C . PRO A 1 185 ? 13.763 5.565 -42.054 1.00 80.75 185 PRO A C 1
ATOM 1436 O O . PRO A 1 185 ? 14.983 5.659 -41.947 1.00 80.75 185 PRO A O 1
ATOM 1439 N N . ASP A 1 186 ? 12.913 6.118 -41.184 1.00 78.94 186 ASP A N 1
ATOM 1440 C CA . ASP A 1 186 ? 13.343 6.959 -40.064 1.00 78.94 186 ASP A CA 1
ATOM 1441 C C . ASP A 1 186 ? 14.070 6.163 -38.969 1.00 78.94 186 ASP A C 1
ATOM 1443 O O . ASP A 1 186 ? 14.850 6.746 -38.220 1.00 78.94 186 ASP A O 1
ATOM 1447 N N . PHE A 1 187 ? 13.844 4.850 -38.876 1.00 78.62 187 PHE A N 1
ATOM 1448 C CA . PHE A 1 187 ? 14.357 3.957 -37.825 1.00 78.62 187 PHE A CA 1
ATOM 1449 C C . PHE A 1 187 ? 15.324 2.896 -38.373 1.00 78.62 187 PHE A C 1
ATOM 1451 O O . PHE A 1 187 ? 16.281 2.540 -37.698 1.00 78.62 187 PHE A O 1
ATOM 1458 N N . ALA A 1 188 ? 15.155 2.462 -39.622 1.00 68.38 188 ALA A N 1
ATOM 1459 C CA . ALA A 1 188 ? 16.068 1.577 -40.343 1.00 68.38 188 ALA A CA 1
ATOM 1460 C C . ALA A 1 188 ? 17.443 2.223 -40.584 1.00 68.38 188 ALA A C 1
ATOM 1462 O O . ALA A 1 188 ? 18.430 1.525 -40.804 1.00 68.38 188 ALA A O 1
ATOM 1463 N N . SER A 1 189 ? 17.513 3.560 -40.555 1.00 59.78 189 SER A N 1
ATOM 1464 C CA . SER A 1 189 ? 18.764 4.317 -40.612 1.00 59.78 189 SER A CA 1
ATOM 1465 C C . SER A 1 189 ? 19.404 4.548 -39.237 1.00 59.78 189 SER A C 1
ATOM 1467 O O . SER A 1 189 ? 20.332 5.354 -39.152 1.00 59.78 189 SER A O 1
ATOM 1469 N N . ALA A 1 190 ? 18.875 3.958 -38.158 1.00 59.00 190 ALA A N 1
ATOM 1470 C CA . ALA A 1 190 ? 19.446 4.108 -36.826 1.00 59.00 190 ALA A CA 1
ATOM 1471 C C . ALA A 1 190 ? 20.845 3.481 -36.802 1.00 59.00 190 ALA A C 1
ATOM 1473 O O . ALA A 1 190 ? 21.017 2.293 -37.067 1.00 59.00 190 ALA A O 1
ATOM 1474 N N . GLU A 1 191 ? 21.856 4.298 -36.521 1.00 54.94 191 GLU A N 1
ATOM 1475 C CA . GLU A 1 191 ? 23.191 3.794 -36.215 1.00 54.94 191 GLU A CA 1
ATOM 1476 C C . GLU A 1 191 ? 23.161 3.134 -34.823 1.00 54.94 191 GLU A C 1
ATOM 1478 O O . GLU A 1 191 ? 22.452 3.622 -33.941 1.00 54.94 191 GLU A O 1
ATOM 1483 N N . ASP A 1 192 ? 23.917 2.042 -34.637 1.00 55.28 192 ASP A N 1
ATOM 1484 C CA . ASP A 1 192 ? 23.995 1.217 -33.411 1.00 55.28 192 ASP A CA 1
ATOM 1485 C C . ASP A 1 192 ? 24.075 2.044 -32.111 1.00 55.28 192 ASP A C 1
ATOM 1487 O O . ASP A 1 192 ? 24.439 3.213 -32.144 1.00 55.28 192 ASP A O 1
ATOM 1491 N N . ALA A 1 193 ? 23.867 1.438 -30.933 1.00 54.50 193 ALA A N 1
ATOM 1492 C CA . ALA A 1 193 ? 23.961 2.109 -29.620 1.00 54.50 193 ALA A CA 1
ATOM 1493 C C . ALA A 1 193 ? 25.232 2.980 -29.414 1.00 54.50 193 ALA A C 1
ATOM 1495 O O . ALA A 1 193 ? 25.238 3.904 -28.599 1.00 54.50 193 ALA A O 1
ATOM 1496 N N . ALA A 1 194 ? 26.299 2.724 -30.181 1.00 55.00 194 ALA A N 1
ATOM 1497 C CA . ALA A 1 194 ? 27.513 3.537 -30.265 1.00 55.00 194 ALA A CA 1
ATOM 1498 C C . ALA A 1 194 ? 27.314 4.962 -30.839 1.00 55.00 194 ALA A C 1
ATOM 1500 O O . ALA A 1 194 ? 28.163 5.823 -30.610 1.00 55.00 194 ALA A O 1
ATOM 1501 N N . SER A 1 195 ? 26.222 5.220 -31.563 1.00 61.16 195 SER A N 1
ATOM 1502 C CA . SER A 1 195 ? 25.852 6.520 -32.138 1.00 61.16 195 SER A CA 1
ATOM 1503 C C . SER A 1 195 ? 25.309 7.502 -31.098 1.00 61.16 195 SER A C 1
ATOM 1505 O O . SER A 1 195 ? 25.315 8.712 -31.324 1.00 61.16 195 SER A O 1
ATOM 1507 N N . GLY A 1 196 ? 24.865 6.992 -29.942 1.00 67.25 196 GLY A N 1
ATOM 1508 C CA . GLY A 1 196 ? 24.252 7.794 -28.888 1.00 67.25 196 GLY A CA 1
ATOM 1509 C C . GLY A 1 196 ? 22.863 8.323 -29.247 1.00 67.25 196 GLY A C 1
ATOM 1510 O O . GLY A 1 196 ? 22.399 9.261 -28.600 1.00 67.25 196 GLY A O 1
ATOM 1511 N N . ASP A 1 197 ? 22.194 7.763 -30.259 1.00 78.25 197 ASP A N 1
ATOM 1512 C CA . ASP A 1 197 ? 20.820 8.148 -30.557 1.00 78.25 197 ASP A CA 1
ATOM 1513 C C . ASP A 1 197 ? 19.822 7.526 -29.570 1.00 78.25 197 ASP A C 1
ATOM 1515 O O . ASP A 1 197 ? 19.490 6.342 -29.601 1.00 78.25 197 ASP A O 1
ATOM 1519 N N . VAL A 1 198 ? 19.327 8.387 -28.691 1.00 88.62 198 VAL A N 1
ATOM 1520 C CA . VAL A 1 198 ? 18.366 8.060 -27.639 1.00 88.62 198 VAL A CA 1
ATOM 1521 C C . VAL A 1 198 ? 16.919 8.297 -28.097 1.00 88.62 198 VAL A C 1
ATOM 1523 O O . VAL A 1 198 ? 15.971 7.717 -27.562 1.00 88.62 198 VAL A O 1
ATOM 1526 N N . THR A 1 199 ? 16.730 9.175 -29.086 1.00 91.56 199 THR A N 1
ATOM 1527 C CA . THR A 1 199 ? 15.421 9.753 -29.417 1.00 91.56 199 THR A CA 1
ATOM 1528 C C . THR A 1 199 ? 14.458 8.728 -30.002 1.00 91.56 199 THR A C 1
ATOM 1530 O O . THR A 1 199 ? 13.274 8.752 -29.677 1.00 91.56 199 THR A O 1
ATOM 1533 N N . ARG A 1 200 ? 14.958 7.775 -30.795 1.00 91.38 200 ARG A N 1
ATOM 1534 C CA . ARG A 1 200 ? 14.155 6.696 -31.390 1.00 91.38 200 ARG A CA 1
ATOM 1535 C C . ARG A 1 200 ? 13.569 5.757 -30.341 1.00 91.38 200 ARG A C 1
ATOM 1537 O O . ARG A 1 200 ? 12.361 5.527 -30.341 1.00 91.38 200 ARG A O 1
ATOM 1544 N N . ALA A 1 201 ? 14.400 5.288 -29.410 1.00 92.56 201 ALA A N 1
ATOM 1545 C CA . ALA A 1 201 ? 13.962 4.449 -28.297 1.00 92.56 201 ALA A CA 1
ATOM 1546 C C . ALA A 1 201 ? 12.934 5.173 -27.410 1.00 92.56 201 ALA A C 1
ATOM 1548 O O . ALA A 1 201 ? 11.909 4.597 -27.044 1.00 92.56 201 ALA A O 1
ATOM 1549 N N . LEU A 1 202 ? 13.176 6.455 -27.111 1.00 95.94 202 LEU A N 1
ATOM 1550 C CA . LEU A 1 202 ? 12.263 7.253 -26.298 1.00 95.94 202 LEU A CA 1
ATOM 1551 C C . LEU A 1 202 ? 10.929 7.518 -27.008 1.00 95.94 202 LEU A C 1
ATOM 1553 O O . LEU A 1 202 ? 9.879 7.346 -26.397 1.00 95.94 202 LEU A O 1
ATOM 1557 N N . LEU A 1 203 ? 10.941 7.889 -28.293 1.00 95.75 203 LEU A N 1
ATOM 1558 C CA . LEU A 1 203 ? 9.715 8.134 -29.059 1.00 95.75 203 LEU A CA 1
ATOM 1559 C C . LEU A 1 203 ? 8.845 6.876 -29.135 1.00 95.75 203 LEU A C 1
ATOM 1561 O O . LEU A 1 203 ? 7.635 6.954 -28.943 1.00 95.75 203 LEU A O 1
ATOM 1565 N N . GLN A 1 204 ? 9.466 5.718 -29.364 1.00 93.94 204 GLN A N 1
ATOM 1566 C CA . GLN A 1 204 ? 8.768 4.436 -29.397 1.00 93.94 204 GLN A CA 1
ATOM 1567 C C . GLN A 1 204 ? 8.101 4.110 -28.056 1.00 93.94 204 GLN A C 1
ATOM 1569 O O . GLN A 1 204 ? 6.946 3.684 -28.031 1.00 93.94 204 GLN A O 1
ATOM 1574 N N . PHE A 1 205 ? 8.785 4.383 -26.939 1.00 97.19 205 PHE A N 1
ATOM 1575 C CA . PHE A 1 205 ? 8.177 4.277 -25.615 1.00 97.19 205 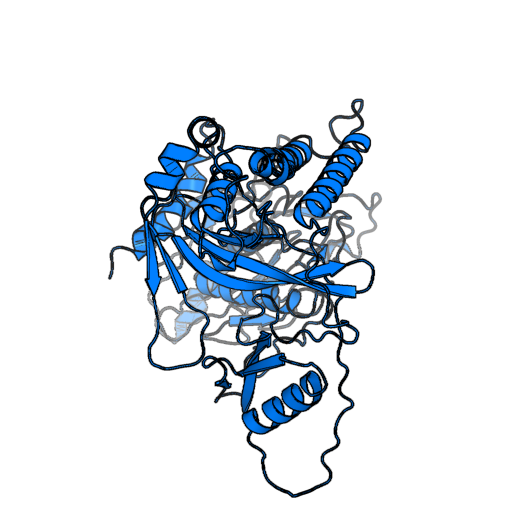PHE A CA 1
ATOM 1576 C C . PHE A 1 205 ? 7.018 5.266 -25.434 1.00 97.19 205 PHE A C 1
ATOM 1578 O O . PHE A 1 205 ? 5.955 4.857 -24.977 1.00 97.19 205 PHE A O 1
ATOM 1585 N N . MET A 1 206 ? 7.165 6.532 -25.843 1.00 97.75 206 MET A N 1
ATOM 1586 C CA . MET A 1 206 ? 6.097 7.532 -25.700 1.00 97.75 206 MET A CA 1
ATOM 1587 C C . MET A 1 206 ? 4.840 7.183 -26.503 1.00 97.75 206 MET A C 1
ATOM 1589 O O . MET A 1 206 ? 3.736 7.397 -26.004 1.00 97.75 206 MET A O 1
ATOM 1593 N N . ILE A 1 207 ? 4.980 6.600 -27.702 1.00 96.62 207 ILE A N 1
ATOM 1594 C CA . ILE A 1 207 ? 3.846 6.103 -28.504 1.00 96.62 207 ILE A CA 1
ATOM 1595 C C . ILE A 1 207 ? 3.052 5.048 -27.726 1.00 96.62 207 ILE A C 1
ATOM 1597 O O . ILE A 1 207 ? 1.819 5.082 -27.735 1.00 96.62 207 ILE A O 1
ATOM 1601 N N . ALA A 1 208 ? 3.754 4.147 -27.032 1.00 95.75 208 ALA A N 1
ATOM 1602 C CA . ALA A 1 208 ? 3.136 3.122 -26.202 1.00 95.75 208 ALA A CA 1
ATOM 1603 C C . ALA A 1 208 ? 2.568 3.684 -24.887 1.00 95.75 208 ALA A C 1
ATOM 1605 O O . ALA A 1 208 ? 1.496 3.259 -24.458 1.00 95.75 208 ALA A O 1
ATOM 1606 N N . ALA A 1 209 ? 3.253 4.641 -24.258 1.00 96.06 209 ALA A N 1
ATOM 1607 C CA . ALA A 1 209 ? 2.942 5.145 -22.922 1.00 96.06 209 ALA A CA 1
ATOM 1608 C C . ALA A 1 209 ? 1.810 6.179 -22.891 1.00 96.06 209 ALA A C 1
ATOM 1610 O O . ALA A 1 209 ? 1.039 6.194 -21.930 1.00 96.06 209 ALA A O 1
ATOM 1611 N N . THR A 1 210 ? 1.672 7.022 -23.922 1.00 95.25 210 THR A N 1
ATOM 1612 C CA . THR A 1 210 ? 0.670 8.098 -23.907 1.00 95.25 210 THR A CA 1
ATOM 1613 C C . THR A 1 210 ? -0.760 7.549 -23.782 1.00 95.25 210 THR A C 1
ATOM 1615 O O . THR A 1 210 ? -1.120 6.588 -24.475 1.00 95.25 210 THR A O 1
ATOM 1618 N N . PRO A 1 211 ? -1.605 8.126 -22.903 1.00 93.12 211 PRO A N 1
ATOM 1619 C CA . PRO A 1 211 ? -3.034 7.825 -22.865 1.00 93.12 211 PRO A CA 1
ATOM 1620 C C . PRO A 1 211 ? -3.811 8.456 -24.030 1.00 93.12 211 PRO A C 1
ATOM 1622 O O . PRO A 1 211 ? -4.968 8.105 -24.240 1.00 93.12 211 PRO A O 1
ATOM 1625 N N . SER A 1 212 ? -3.214 9.389 -24.780 1.00 94.38 212 SER A N 1
ATOM 1626 C CA . SER A 1 212 ? -3.868 10.060 -25.905 1.00 94.38 212 SER A CA 1
ATOM 1627 C C . SER A 1 212 ? -3.696 9.259 -27.197 1.00 94.38 212 SER A C 1
ATOM 1629 O O . SER A 1 212 ? -2.622 9.260 -27.801 1.00 94.38 212 SER A O 1
ATOM 1631 N N . GLU A 1 213 ? -4.767 8.605 -27.653 1.00 92.62 213 GLU A N 1
ATOM 1632 C CA . GLU A 1 213 ? -4.778 7.891 -28.939 1.00 92.62 213 GLU A CA 1
ATOM 1633 C C . GLU A 1 213 ? -4.467 8.825 -30.119 1.00 92.62 213 GLU A C 1
ATOM 1635 O O . GLU A 1 213 ? -3.711 8.451 -31.016 1.00 92.62 213 GLU A O 1
ATOM 1640 N N . ASP A 1 214 ? -4.976 10.062 -30.086 1.00 96.06 214 ASP A N 1
ATOM 1641 C CA . ASP A 1 214 ? -4.713 11.077 -31.111 1.00 96.06 214 ASP A CA 1
ATOM 1642 C C . ASP A 1 214 ? -3.220 11.429 -31.182 1.00 96.06 214 ASP A C 1
ATOM 1644 O O . ASP A 1 214 ? -2.646 11.501 -32.270 1.00 96.06 214 ASP A O 1
ATOM 1648 N N . LEU A 1 215 ? -2.571 11.615 -30.026 1.00 96.12 215 LEU A N 1
ATOM 1649 C CA . LEU A 1 215 ? -1.146 11.945 -29.969 1.00 96.12 215 LEU A CA 1
ATOM 1650 C C . LEU A 1 215 ? -0.275 10.743 -30.351 1.00 96.12 215 LEU A C 1
ATOM 1652 O O . LEU A 1 215 ? 0.706 10.912 -31.072 1.00 96.12 215 LEU A O 1
ATOM 1656 N N . SER A 1 216 ? -0.650 9.533 -29.921 1.00 95.94 216 SER A N 1
ATOM 1657 C CA . SER A 1 216 ? -0.012 8.283 -30.355 1.00 95.94 216 SER A CA 1
ATOM 1658 C C . SER A 1 216 ? -0.059 8.147 -31.883 1.00 95.94 216 SER A C 1
ATOM 1660 O O . SER A 1 216 ? 0.969 7.932 -32.530 1.00 95.94 216 SER A O 1
ATOM 1662 N N . GLY A 1 217 ? -1.229 8.395 -32.483 1.00 95.81 217 GLY A N 1
ATOM 1663 C CA . GLY A 1 217 ? -1.415 8.427 -33.932 1.00 95.81 217 GLY A CA 1
ATOM 1664 C C . GLY A 1 217 ? -0.615 9.530 -34.634 1.00 95.81 217 GLY A C 1
ATOM 1665 O O . GLY A 1 217 ? -0.024 9.274 -35.685 1.00 95.81 217 GLY A O 1
ATOM 1666 N N . GLU A 1 218 ? -0.544 10.743 -34.069 1.00 96.62 218 GLU A N 1
ATOM 1667 C CA . GLU A 1 218 ? 0.252 11.844 -34.636 1.00 96.62 218 GLU A CA 1
ATOM 1668 C C . GLU A 1 218 ? 1.752 11.520 -34.628 1.00 96.62 218 GLU A C 1
ATOM 1670 O O . GLU A 1 218 ? 2.431 11.764 -35.632 1.00 96.62 218 GLU A O 1
ATOM 1675 N N . MET A 1 219 ? 2.258 10.941 -33.533 1.00 95.81 219 MET A N 1
ATOM 1676 C CA . MET A 1 219 ? 3.651 10.500 -33.414 1.00 95.81 219 MET A CA 1
ATOM 1677 C C . MET A 1 219 ? 3.998 9.418 -34.439 1.00 95.81 219 MET A C 1
ATOM 1679 O O . MET A 1 219 ? 5.050 9.505 -35.070 1.00 95.81 219 MET A O 1
ATOM 1683 N N . LEU A 1 220 ? 3.102 8.449 -34.663 1.00 94.00 220 LEU A N 1
ATOM 1684 C CA . LEU A 1 220 ? 3.271 7.407 -35.683 1.00 94.00 220 LEU A CA 1
ATOM 1685 C C . LEU A 1 220 ? 3.249 7.965 -37.111 1.00 94.00 220 LEU A C 1
ATOM 1687 O O . LEU A 1 220 ? 4.020 7.523 -37.960 1.00 94.00 220 LEU A O 1
ATOM 1691 N N . ALA A 1 221 ? 2.375 8.933 -37.390 1.00 93.75 221 ALA A N 1
ATOM 1692 C CA . ALA A 1 221 ? 2.241 9.516 -38.722 1.00 93.75 221 ALA A CA 1
ATOM 1693 C C . ALA A 1 221 ? 3.385 10.480 -39.081 1.00 93.75 221 ALA A C 1
ATOM 1695 O O . ALA A 1 221 ? 3.685 10.658 -40.261 1.00 93.75 221 ALA A O 1
ATOM 1696 N N . ASN A 1 222 ? 4.005 11.119 -38.081 1.00 93.25 222 ASN A N 1
ATOM 1697 C CA . ASN A 1 222 ? 5.002 12.176 -38.267 1.00 93.25 222 ASN A CA 1
ATOM 1698 C C . ASN A 1 222 ? 6.280 11.926 -37.449 1.00 93.25 222 ASN A C 1
ATOM 1700 O O . ASN A 1 222 ? 6.808 12.850 -36.827 1.00 93.25 222 ASN A O 1
ATOM 1704 N N . THR A 1 223 ? 6.800 10.700 -37.462 1.00 91.38 223 THR A N 1
ATOM 1705 C CA . THR A 1 223 ? 7.995 10.290 -36.701 1.00 91.38 223 THR A CA 1
ATOM 1706 C C . THR A 1 223 ? 9.174 11.251 -36.865 1.00 91.38 223 THR A C 1
ATOM 1708 O O . THR A 1 223 ? 9.712 11.736 -35.871 1.00 91.38 223 THR A O 1
ATOM 1711 N N . ALA A 1 224 ? 9.522 11.619 -38.103 1.00 90.12 224 ALA A N 1
ATOM 1712 C CA . ALA A 1 224 ? 10.622 12.541 -38.394 1.00 90.12 224 ALA A CA 1
ATOM 1713 C C . ALA A 1 224 ? 10.501 13.906 -37.688 1.00 90.12 224 ALA A C 1
ATOM 1715 O O . ALA A 1 224 ? 11.508 14.450 -37.237 1.00 90.12 224 ALA A O 1
ATOM 1716 N N . LYS A 1 225 ? 9.279 14.449 -37.563 1.00 93.81 225 LYS A N 1
ATOM 1717 C CA . LYS A 1 225 ? 9.019 15.727 -36.878 1.00 93.81 225 LYS A CA 1
ATOM 1718 C C . LYS A 1 225 ? 9.400 15.617 -35.402 1.00 93.81 225 LYS A C 1
ATOM 1720 O O . LYS A 1 225 ? 10.241 16.376 -34.933 1.00 93.81 225 LYS A O 1
ATOM 1725 N N . TYR A 1 226 ? 8.844 14.631 -34.697 1.00 94.19 226 TYR A N 1
ATOM 1726 C CA . TYR A 1 226 ? 9.090 14.453 -33.263 1.00 94.19 226 TYR A CA 1
ATOM 1727 C C . TYR A 1 226 ? 10.541 14.089 -32.950 1.00 94.19 226 TYR A C 1
ATOM 1729 O O . TYR A 1 226 ? 11.092 14.582 -31.968 1.00 94.19 226 TYR A O 1
ATOM 1737 N N . LEU A 1 227 ? 11.188 13.285 -33.801 1.00 92.00 227 LEU A N 1
ATOM 1738 C CA . LEU A 1 227 ? 12.620 13.007 -33.675 1.00 92.00 227 LEU A CA 1
ATOM 1739 C C . LEU A 1 227 ? 13.459 14.288 -33.800 1.00 92.00 227 LEU A C 1
ATOM 1741 O O . LEU A 1 227 ? 14.417 14.458 -33.054 1.00 92.00 227 LEU A O 1
ATOM 1745 N N . SER A 1 228 ? 13.095 15.199 -34.711 1.00 91.12 228 SER A N 1
ATOM 1746 C CA . SER A 1 228 ? 13.820 16.464 -34.900 1.00 91.12 228 SER A CA 1
ATOM 1747 C C . SER A 1 228 ? 13.559 17.513 -33.815 1.00 91.12 228 SER A C 1
ATOM 1749 O O . SER A 1 228 ? 14.427 18.348 -33.558 1.00 91.12 228 SER A O 1
ATOM 1751 N N . ASP A 1 229 ? 12.386 17.466 -33.180 1.00 94.88 229 ASP A N 1
ATOM 1752 C CA . ASP A 1 229 ? 11.983 18.416 -32.138 1.00 94.88 229 ASP A CA 1
ATOM 1753 C C . ASP A 1 229 ? 12.627 18.094 -30.777 1.00 94.88 229 ASP A C 1
ATOM 1755 O O . ASP A 1 229 ? 12.861 19.001 -29.971 1.00 94.88 229 ASP A O 1
ATOM 1759 N N . MET A 1 230 ? 12.939 16.817 -30.516 1.00 95.62 230 MET A N 1
ATOM 1760 C CA . MET A 1 230 ? 13.601 16.391 -29.283 1.00 95.62 230 MET A CA 1
ATOM 1761 C C . MET A 1 230 ? 15.063 16.843 -29.228 1.00 95.62 230 MET A C 1
ATOM 1763 O O . MET A 1 230 ? 15.833 16.711 -30.182 1.00 95.62 230 MET A O 1
ATOM 1767 N N . HIS A 1 231 ? 15.476 17.341 -28.063 1.00 94.06 231 HIS A N 1
ATOM 1768 C CA . HIS A 1 231 ? 16.834 17.837 -27.848 1.00 94.06 231 HIS A CA 1
ATOM 1769 C C . HIS A 1 231 ? 17.522 17.080 -26.717 1.00 94.06 231 HIS A C 1
ATOM 1771 O O . HIS A 1 231 ? 17.137 17.191 -25.555 1.00 94.06 231 HIS A O 1
ATOM 1777 N N . VAL A 1 232 ? 18.562 16.319 -27.066 1.00 92.62 232 VAL A N 1
ATOM 1778 C CA . VAL A 1 232 ? 19.342 15.515 -26.117 1.00 92.62 232 VAL A CA 1
ATOM 1779 C C . VAL A 1 232 ? 20.539 16.317 -25.611 1.00 92.62 232 VAL A C 1
ATOM 1781 O O . VAL A 1 232 ? 21.353 16.804 -26.395 1.00 92.62 232 VAL A O 1
ATOM 1784 N N . THR A 1 233 ? 20.677 16.412 -24.291 1.00 92.06 233 THR A N 1
ATOM 1785 C CA . THR A 1 233 ? 21.843 16.999 -23.624 1.00 92.06 233 THR A CA 1
ATOM 1786 C C . THR A 1 233 ? 22.525 15.941 -22.766 1.00 92.06 233 THR A C 1
ATOM 1788 O O . THR A 1 233 ? 21.973 15.505 -21.757 1.00 92.06 233 THR A O 1
ATOM 1791 N N . PHE A 1 234 ? 23.739 15.541 -23.149 1.00 87.94 234 PHE A N 1
ATOM 1792 C CA . PHE A 1 234 ? 24.562 14.626 -22.357 1.00 87.94 234 PHE A CA 1
ATOM 1793 C C . PHE A 1 234 ? 25.270 15.369 -21.226 1.00 87.94 234 PHE A C 1
ATOM 1795 O O . PHE A 1 234 ? 25.880 16.422 -21.427 1.00 87.94 234 PHE A O 1
ATOM 1802 N N . GLN A 1 235 ? 25.215 14.796 -20.029 1.00 82.25 235 GLN A N 1
ATOM 1803 C CA . GLN A 1 235 ? 25.913 15.288 -18.854 1.00 82.25 235 GLN A CA 1
ATOM 1804 C C . GLN A 1 235 ? 27.107 14.375 -18.573 1.00 82.25 235 GLN A C 1
ATOM 1806 O O . GLN A 1 235 ? 26.971 13.190 -18.274 1.00 82.25 235 GLN A O 1
ATOM 1811 N N . HIS A 1 236 ? 28.307 14.942 -18.677 1.00 71.38 236 HIS A N 1
ATOM 1812 C CA . HIS A 1 236 ? 29.544 14.248 -18.340 1.00 71.38 236 HIS A CA 1
ATOM 1813 C C . HIS A 1 236 ? 30.035 14.718 -16.973 1.00 71.38 236 HIS A C 1
ATOM 1815 O O . HIS A 1 236 ? 30.393 15.885 -16.793 1.00 71.38 236 HIS A O 1
ATOM 1821 N N . HIS A 1 237 ? 30.087 13.812 -16.002 1.00 60.31 237 HIS A N 1
ATOM 1822 C CA . HIS A 1 237 ? 30.699 14.102 -14.711 1.00 60.31 237 HIS A CA 1
ATOM 1823 C C . HIS A 1 237 ? 32.221 13.903 -14.802 1.00 60.31 237 HIS A C 1
ATOM 1825 O O . HIS A 1 237 ? 32.704 12.809 -15.075 1.00 60.31 237 HIS A O 1
ATOM 1831 N N . LEU A 1 238 ? 32.990 14.974 -14.563 1.00 50.31 238 LEU A N 1
ATOM 1832 C CA . LEU A 1 238 ? 34.465 14.971 -14.603 1.00 50.31 238 LEU A CA 1
ATOM 1833 C C . LEU A 1 238 ? 35.112 14.249 -13.402 1.00 50.31 238 LEU A C 1
ATOM 1835 O O . LEU A 1 238 ? 36.327 14.066 -13.375 1.00 50.31 238 LEU A O 1
ATOM 1839 N N . THR A 1 239 ? 34.318 13.843 -12.407 1.00 48.72 239 THR A N 1
ATOM 1840 C CA . THR A 1 239 ? 34.774 13.183 -11.178 1.00 48.72 239 THR A CA 1
ATOM 1841 C C . THR A 1 239 ? 33.929 11.936 -10.877 1.00 48.72 239 THR A C 1
ATOM 1843 O O . THR A 1 239 ? 33.025 11.994 -10.051 1.00 48.72 239 THR A O 1
ATOM 1846 N N . GLY A 1 240 ? 34.253 10.816 -11.531 1.00 48.72 240 GLY A N 1
ATOM 1847 C CA . GLY A 1 240 ? 34.083 9.460 -10.983 1.00 48.72 240 GLY A CA 1
ATOM 1848 C C . GLY A 1 240 ? 32.772 8.693 -11.246 1.00 48.72 240 GLY A C 1
ATOM 1849 O O . GLY A 1 240 ? 31.687 9.138 -10.894 1.00 48.72 240 GLY A O 1
ATOM 1850 N N . GLU A 1 241 ? 32.954 7.467 -11.755 1.00 52.19 241 GLU A N 1
ATOM 1851 C CA . GLU A 1 241 ? 32.217 6.223 -11.427 1.00 52.19 241 GLU A CA 1
ATOM 1852 C C . GLU A 1 241 ? 30.777 5.987 -11.920 1.00 52.19 241 GLU A C 1
ATOM 1854 O O . GLU A 1 241 ? 30.240 4.919 -11.641 1.00 52.19 241 GLU A O 1
ATOM 1859 N N . HIS A 1 242 ? 30.162 6.878 -12.702 1.00 56.34 242 HIS A N 1
ATOM 1860 C CA . HIS A 1 242 ? 28.810 6.637 -13.234 1.00 56.34 242 HIS A CA 1
ATOM 1861 C C . HIS A 1 242 ? 28.749 6.701 -14.764 1.00 56.34 242 HIS A C 1
ATOM 1863 O O . HIS A 1 242 ? 29.457 7.492 -15.393 1.00 56.34 242 HIS A O 1
ATOM 1869 N N . ALA A 1 243 ? 27.890 5.862 -15.358 1.00 62.34 243 ALA A N 1
ATOM 1870 C CA . ALA A 1 243 ? 27.567 5.926 -16.780 1.00 62.34 243 ALA A CA 1
ATOM 1871 C C . ALA A 1 243 ? 27.054 7.338 -17.133 1.00 62.34 243 ALA A C 1
ATOM 1873 O O . ALA A 1 243 ? 26.376 7.957 -16.306 1.00 62.34 243 ALA A O 1
ATOM 1874 N N . PRO A 1 244 ? 27.377 7.872 -18.325 1.00 73.88 244 PRO A N 1
ATOM 1875 C CA . PRO A 1 244 ? 26.906 9.189 -18.734 1.00 73.88 244 PRO A CA 1
ATOM 1876 C C . PRO A 1 244 ? 25.377 9.241 -18.668 1.00 73.88 244 PRO A C 1
ATOM 1878 O O . PRO A 1 244 ? 24.686 8.368 -19.200 1.00 73.88 244 PRO A O 1
ATOM 1881 N N . THR A 1 245 ? 24.862 10.267 -17.999 1.00 88.25 245 THR A N 1
ATOM 1882 C CA . THR A 1 245 ? 23.433 10.570 -17.959 1.00 88.25 245 THR A CA 1
ATOM 1883 C C . THR A 1 245 ? 23.104 11.578 -19.052 1.00 88.25 245 THR A C 1
ATOM 1885 O O . THR A 1 245 ? 23.973 12.292 -19.565 1.00 88.25 245 THR A O 1
ATOM 1888 N N . PHE A 1 246 ? 21.839 11.645 -19.436 1.00 92.00 246 PHE A N 1
ATOM 1889 C CA . PHE A 1 246 ? 21.349 12.630 -20.386 1.00 92.00 246 PHE A CA 1
ATOM 1890 C C . PHE A 1 246 ? 19.967 13.127 -19.979 1.00 92.00 246 PHE A C 1
ATOM 1892 O O . PHE A 1 246 ? 19.247 12.489 -19.208 1.00 92.00 246 PHE A O 1
ATOM 1899 N N . THR A 1 247 ? 19.600 14.276 -20.530 1.00 95.12 247 THR A N 1
ATOM 1900 C CA . THR A 1 247 ? 18.243 14.813 -20.477 1.00 95.12 247 THR A CA 1
ATOM 1901 C C . THR A 1 247 ? 17.727 15.035 -21.889 1.00 95.12 247 THR A C 1
ATOM 1903 O O . THR A 1 247 ? 18.481 15.501 -22.744 1.00 95.12 247 THR A O 1
ATOM 1906 N N . VAL A 1 248 ? 16.454 14.732 -22.127 1.00 96.31 248 VAL A N 1
ATOM 1907 C CA . VAL A 1 248 ? 15.771 14.976 -23.398 1.00 96.31 248 VAL A CA 1
ATOM 1908 C C . VAL A 1 248 ? 14.658 15.993 -23.172 1.00 96.31 248 VAL A C 1
ATOM 1910 O O . VAL A 1 248 ? 13.740 15.767 -22.383 1.00 96.31 248 VAL A O 1
ATOM 1913 N N . GLU A 1 249 ? 14.761 17.132 -23.845 1.00 96.94 249 GLU A N 1
ATOM 1914 C CA . GLU A 1 249 ? 13.734 18.176 -23.856 1.00 96.94 249 GLU A CA 1
ATOM 1915 C C . GLU A 1 249 ? 12.775 17.987 -25.040 1.00 96.94 249 GLU A C 1
ATOM 1917 O O . GLU A 1 249 ? 13.099 17.290 -26.003 1.00 96.94 249 GLU A O 1
ATOM 1922 N N . ASN A 1 250 ? 11.605 18.633 -24.971 1.00 96.56 250 ASN A N 1
ATOM 1923 C CA . ASN A 1 250 ? 10.540 18.574 -25.984 1.00 96.56 250 ASN A CA 1
ATOM 1924 C C . ASN A 1 250 ? 10.007 17.159 -26.267 1.00 96.56 250 ASN A C 1
ATOM 1926 O O . ASN A 1 250 ? 9.562 16.860 -27.374 1.00 96.56 250 ASN A O 1
ATOM 1930 N N . VAL A 1 251 ? 10.039 16.283 -25.264 1.00 97.50 251 VAL A N 1
ATOM 1931 C CA . VAL A 1 251 ? 9.455 14.944 -25.369 1.00 97.50 251 VAL A CA 1
ATOM 1932 C C . VAL A 1 251 ? 7.926 15.073 -25.344 1.00 97.50 251 VAL A C 1
ATOM 1934 O O . VAL A 1 251 ? 7.393 15.723 -24.440 1.00 97.50 251 VAL A O 1
ATOM 1937 N N . PRO A 1 252 ? 7.198 14.494 -26.315 1.00 96.56 252 PRO A N 1
ATOM 1938 C CA . PRO A 1 252 ? 5.742 14.589 -26.367 1.00 96.56 252 PRO A CA 1
ATOM 1939 C C . PRO A 1 252 ? 5.105 13.986 -25.110 1.00 96.56 252 PRO A C 1
ATOM 1941 O O . PRO A 1 252 ? 5.499 12.909 -24.684 1.00 96.56 252 PRO A O 1
ATOM 1944 N N . ASP A 1 253 ? 4.111 14.673 -24.542 1.00 95.25 253 ASP A N 1
ATOM 1945 C CA . ASP A 1 253 ? 3.330 14.253 -23.358 1.00 95.25 253 ASP A CA 1
ATOM 1946 C C . ASP A 1 253 ? 4.092 14.167 -22.015 1.00 95.25 253 ASP A C 1
ATOM 1948 O O . ASP A 1 253 ? 3.491 13.923 -20.967 1.00 95.25 253 ASP A O 1
ATOM 1952 N N . ALA A 1 254 ? 5.404 14.422 -22.009 1.00 96.62 254 ALA A N 1
ATOM 1953 C CA . ALA A 1 254 ? 6.177 14.572 -20.779 1.00 96.62 254 ALA A CA 1
ATOM 1954 C C . ALA A 1 254 ? 5.959 15.970 -20.169 1.00 96.62 254 ALA A C 1
ATOM 1956 O O . ALA A 1 254 ? 5.935 16.978 -20.882 1.00 96.62 254 ALA A O 1
ATOM 1957 N N . VAL A 1 255 ? 5.824 16.056 -18.841 1.00 96.38 255 VAL A N 1
ATOM 1958 C CA . VAL A 1 255 ? 5.651 17.346 -18.137 1.00 96.38 255 VAL A CA 1
ATOM 1959 C C . VAL A 1 255 ? 6.980 18.007 -17.770 1.00 96.38 255 VAL A C 1
ATOM 1961 O O . VAL A 1 255 ? 7.030 19.222 -17.584 1.00 96.38 255 VAL A O 1
ATOM 1964 N N . ASN A 1 256 ? 8.053 17.219 -17.697 1.00 95.62 256 ASN A N 1
ATOM 1965 C CA . ASN A 1 256 ? 9.419 17.659 -17.429 1.00 95.62 256 ASN A CA 1
ATOM 1966 C C . ASN A 1 256 ? 10.392 16.996 -18.420 1.00 95.62 256 ASN A C 1
ATOM 1968 O O . ASN A 1 256 ? 10.047 15.971 -19.014 1.00 95.62 256 ASN A O 1
ATOM 1972 N N . PRO A 1 257 ? 11.613 17.542 -18.602 1.00 96.94 257 PRO A N 1
ATOM 1973 C CA . PRO A 1 257 ? 12.638 16.890 -19.409 1.00 96.94 257 PRO A CA 1
ATOM 1974 C C . PRO A 1 257 ? 12.887 15.454 -18.939 1.00 96.94 257 PRO A C 1
ATOM 1976 O O . PRO A 1 257 ? 13.136 15.218 -17.753 1.00 96.94 257 PRO A O 1
ATOM 1979 N N . VAL A 1 258 ? 12.848 14.507 -19.877 1.00 97.44 258 VAL A N 1
ATOM 1980 C CA . VAL A 1 258 ? 13.072 13.087 -19.589 1.00 97.44 258 VAL A CA 1
ATOM 1981 C C . VAL A 1 258 ? 14.531 12.892 -19.236 1.00 97.44 258 VAL A C 1
ATOM 1983 O O . VAL A 1 258 ? 15.415 13.292 -19.993 1.00 97.44 258 VAL A O 1
ATOM 1986 N N . LYS A 1 259 ? 14.798 12.263 -18.096 1.00 96.00 259 LYS A N 1
ATOM 1987 C CA . LYS A 1 259 ? 16.161 11.889 -17.716 1.00 96.00 259 LYS A CA 1
ATOM 1988 C C . LYS A 1 259 ? 16.423 10.475 -18.185 1.00 96.00 259 LYS A C 1
ATOM 1990 O O . LYS A 1 259 ? 15.515 9.649 -18.225 1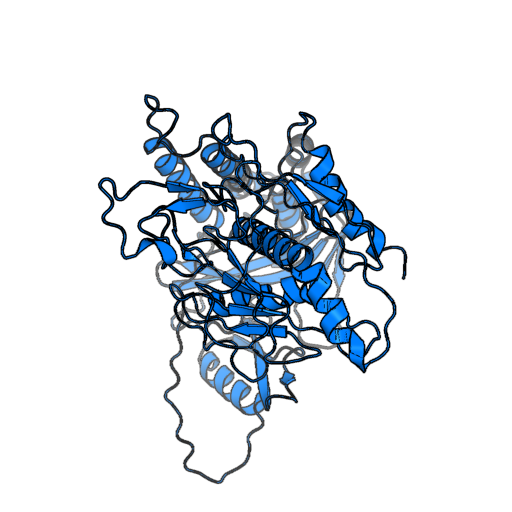.00 96.00 259 LYS A O 1
ATOM 1995 N N . GLY A 1 260 ? 17.669 10.169 -18.495 1.00 93.38 260 GLY A N 1
ATOM 1996 C CA . GLY A 1 260 ? 18.028 8.790 -18.736 1.00 93.38 260 GLY A CA 1
ATOM 1997 C C . GLY A 1 260 ? 19.511 8.518 -18.679 1.00 93.38 260 GLY A C 1
ATOM 1998 O O . GLY A 1 260 ? 20.342 9.405 -18.462 1.00 93.38 260 GLY A O 1
ATOM 1999 N N . ARG A 1 261 ? 19.824 7.236 -18.817 1.00 91.88 261 ARG A N 1
ATOM 2000 C CA . ARG A 1 261 ? 21.181 6.695 -18.766 1.00 91.88 261 ARG A CA 1
ATOM 2001 C C . ARG A 1 261 ? 21.249 5.366 -19.500 1.00 91.88 261 ARG A C 1
ATOM 2003 O O . ARG A 1 261 ? 20.241 4.677 -19.643 1.00 91.88 261 ARG A O 1
ATOM 2010 N N . LEU A 1 262 ? 22.450 4.998 -19.925 1.00 90.69 262 LEU A N 1
ATOM 2011 C CA . LEU A 1 262 ? 22.716 3.658 -20.434 1.00 90.69 262 LEU A CA 1
ATOM 2012 C C . LEU A 1 262 ? 22.856 2.684 -19.254 1.00 90.69 262 LEU A C 1
ATOM 2014 O O . LEU A 1 262 ? 23.533 2.996 -18.270 1.00 90.69 262 LEU A O 1
ATOM 2018 N N . ALA A 1 263 ? 22.221 1.521 -19.348 1.00 90.38 263 ALA A N 1
ATOM 2019 C CA . ALA A 1 263 ? 22.284 0.473 -18.336 1.00 90.38 263 ALA A CA 1
ATOM 2020 C C . ALA A 1 263 ? 22.181 -0.917 -18.976 1.00 90.38 263 ALA A C 1
ATOM 2022 O O . ALA A 1 263 ? 21.798 -1.055 -20.134 1.00 90.38 263 ALA A O 1
ATOM 2023 N N . PHE A 1 264 ? 22.499 -1.951 -18.209 1.00 89.12 264 PHE A N 1
ATOM 2024 C CA . PHE A 1 264 ? 22.093 -3.320 -18.491 1.00 89.12 264 PHE A CA 1
ATOM 2025 C C . PHE A 1 264 ? 20.855 -3.679 -17.666 1.00 89.12 264 PHE A C 1
ATOM 2027 O O . PHE A 1 264 ? 20.711 -3.218 -16.535 1.00 89.12 264 PHE A O 1
ATOM 2034 N N . VAL A 1 265 ? 19.991 -4.524 -18.218 1.00 88.56 265 VAL A N 1
ATOM 2035 C CA . VAL A 1 265 ? 18.879 -5.176 -17.508 1.00 88.56 265 VAL A CA 1
ATOM 2036 C C . VAL A 1 265 ? 18.978 -6.678 -17.741 1.00 88.56 265 VAL A C 1
ATOM 2038 O O . VAL A 1 265 ? 19.359 -7.116 -18.832 1.00 88.56 265 VAL A O 1
ATOM 2041 N N . GLN A 1 266 ? 18.681 -7.467 -16.714 1.00 86.50 266 GLN A N 1
ATOM 2042 C CA . GLN A 1 266 ? 18.677 -8.919 -16.802 1.00 86.50 266 GLN A CA 1
ATOM 2043 C C . GLN A 1 266 ? 17.433 -9.397 -17.552 1.00 86.50 266 GLN A C 1
ATOM 2045 O O . GLN A 1 266 ? 16.317 -8.976 -17.268 1.00 86.50 266 GLN A O 1
ATOM 2050 N N . VAL A 1 267 ? 17.613 -10.298 -18.515 1.00 85.81 267 VAL A N 1
ATOM 2051 C CA . VAL A 1 267 ? 16.515 -10.889 -19.290 1.00 85.81 267 VAL A CA 1
ATOM 2052 C C . VAL A 1 267 ? 16.640 -12.416 -19.328 1.00 85.81 267 VAL A C 1
ATOM 2054 O O . VAL A 1 267 ? 17.761 -12.934 -19.438 1.00 85.81 267 VAL A O 1
ATOM 2057 N N . PRO A 1 268 ? 15.518 -13.154 -19.226 1.00 82.38 268 PRO A N 1
ATOM 2058 C CA . PRO A 1 268 ? 15.532 -14.612 -19.244 1.00 82.38 268 PRO A CA 1
ATOM 2059 C C . PRO A 1 268 ? 15.908 -15.138 -20.635 1.00 82.38 268 PRO A C 1
ATOM 2061 O O . PRO A 1 268 ? 15.432 -14.639 -21.648 1.00 82.38 268 PRO A O 1
ATOM 2064 N N . ASN A 1 269 ? 16.740 -16.172 -20.697 1.00 79.00 269 ASN A N 1
ATOM 2065 C CA . ASN A 1 269 ? 17.108 -16.867 -21.927 1.00 79.00 269 ASN A CA 1
ATOM 2066 C C . ASN A 1 269 ? 17.105 -18.382 -21.678 1.00 79.00 269 ASN A C 1
ATOM 2068 O O . ASN A 1 269 ? 18.126 -18.981 -21.337 1.00 79.00 269 ASN A O 1
ATOM 2072 N N . GLY A 1 270 ? 15.930 -19.002 -21.805 1.00 75.38 270 GLY A N 1
ATOM 2073 C CA . GLY A 1 270 ? 15.734 -20.388 -21.380 1.00 75.38 270 GLY A CA 1
ATOM 2074 C C . GLY A 1 270 ? 15.904 -20.522 -19.865 1.00 75.38 270 GLY A C 1
ATOM 2075 O O . GLY A 1 270 ? 15.232 -19.821 -19.113 1.00 75.38 270 GLY A O 1
ATOM 2076 N N . ASP A 1 271 ? 16.811 -21.397 -19.431 1.00 71.75 271 ASP A N 1
ATOM 2077 C CA . ASP A 1 271 ? 17.137 -21.605 -18.010 1.00 71.75 271 ASP A CA 1
ATOM 2078 C C . ASP A 1 271 ? 18.237 -20.648 -17.495 1.00 71.75 271 ASP A C 1
ATOM 2080 O O . ASP A 1 271 ? 18.621 -20.714 -16.326 1.00 71.75 271 ASP A O 1
ATOM 2084 N N . GLU A 1 272 ? 18.764 -19.770 -18.355 1.00 72.06 272 GLU A N 1
ATOM 2085 C CA . GLU A 1 272 ? 19.844 -18.832 -18.035 1.00 72.06 272 GLU A CA 1
ATOM 2086 C C . GLU A 1 272 ? 19.356 -17.376 -17.993 1.00 72.06 272 GLU A C 1
ATOM 2088 O O . GLU A 1 272 ? 18.319 -17.018 -18.554 1.00 72.06 272 GLU A O 1
ATOM 2093 N N . THR A 1 273 ? 20.151 -16.508 -17.364 1.00 77.38 273 THR A N 1
ATOM 2094 C CA . THR A 1 273 ? 19.950 -15.054 -17.367 1.00 77.38 273 THR A CA 1
ATOM 2095 C C . THR A 1 273 ? 21.021 -14.394 -18.228 1.00 77.38 273 THR A C 1
ATOM 2097 O O . THR A 1 273 ? 22.214 -14.651 -18.059 1.00 77.38 273 THR A O 1
ATOM 2100 N N . THR A 1 274 ? 20.607 -13.505 -19.129 1.00 82.56 274 THR A N 1
ATOM 2101 C CA . THR A 1 274 ? 21.510 -12.711 -19.978 1.00 82.56 274 THR A CA 1
ATOM 2102 C C . THR A 1 274 ? 21.313 -11.219 -19.730 1.00 82.56 274 THR A C 1
ATOM 2104 O O . THR A 1 274 ? 20.356 -10.815 -19.076 1.00 82.56 274 THR A O 1
ATOM 2107 N N . LEU A 1 275 ? 22.237 -10.389 -20.219 1.00 85.38 275 LEU A N 1
ATOM 2108 C CA . LEU A 1 275 ? 22.156 -8.935 -20.082 1.00 85.38 275 LEU A CA 1
ATOM 2109 C C . LEU A 1 275 ? 21.734 -8.302 -21.405 1.00 85.38 275 LEU A C 1
ATOM 2111 O O . LEU A 1 275 ? 22.355 -8.542 -22.443 1.00 85.38 275 LEU A O 1
ATOM 2115 N N . SER A 1 276 ? 20.713 -7.454 -21.340 1.00 87.00 276 SER A N 1
ATOM 2116 C CA . SER A 1 276 ? 20.284 -6.595 -22.439 1.00 87.00 276 SER A CA 1
ATOM 2117 C C . SER A 1 276 ? 20.762 -5.168 -22.190 1.00 87.00 276 SER A C 1
ATOM 2119 O O . SER A 1 276 ? 20.579 -4.637 -21.093 1.00 87.00 276 SER A O 1
ATOM 2121 N N . LEU A 1 277 ? 21.409 -4.555 -23.185 1.00 89.69 277 LEU A N 1
ATOM 2122 C CA . LEU A 1 277 ? 21.817 -3.152 -23.121 1.00 89.69 277 LEU A CA 1
ATOM 2123 C C . LEU A 1 277 ? 20.597 -2.268 -23.396 1.00 89.69 277 LEU A C 1
ATOM 2125 O O . LEU A 1 277 ? 19.959 -2.401 -24.441 1.00 89.69 277 LEU A O 1
ATOM 2129 N N . VAL A 1 278 ? 20.286 -1.355 -22.479 1.00 91.56 278 VAL A N 1
ATOM 2130 C CA . VAL A 1 278 ? 19.069 -0.540 -22.508 1.00 91.56 278 VAL A CA 1
ATOM 2131 C C . VAL A 1 278 ? 19.351 0.939 -22.254 1.00 91.56 278 VAL A C 1
ATOM 2133 O O . VAL A 1 278 ? 20.255 1.313 -21.503 1.00 91.56 278 VAL A O 1
ATOM 2136 N N . TRP A 1 279 ? 18.507 1.787 -22.829 1.00 93.25 279 TRP A N 1
ATOM 2137 C CA . TRP A 1 279 ? 18.263 3.134 -22.344 1.00 93.25 279 TRP A CA 1
ATOM 2138 C C . TRP A 1 279 ? 17.242 3.069 -21.211 1.00 93.25 279 TRP A C 1
ATOM 2140 O O . TRP A 1 279 ? 16.109 2.626 -21.407 1.00 93.25 279 TRP A O 1
ATOM 2150 N N . LYS A 1 280 ? 17.658 3.493 -20.018 1.00 94.56 280 LYS A N 1
ATOM 2151 C CA . LYS A 1 280 ? 16.785 3.613 -18.852 1.00 94.56 280 LYS A CA 1
ATOM 2152 C C . LYS A 1 280 ? 16.276 5.048 -18.766 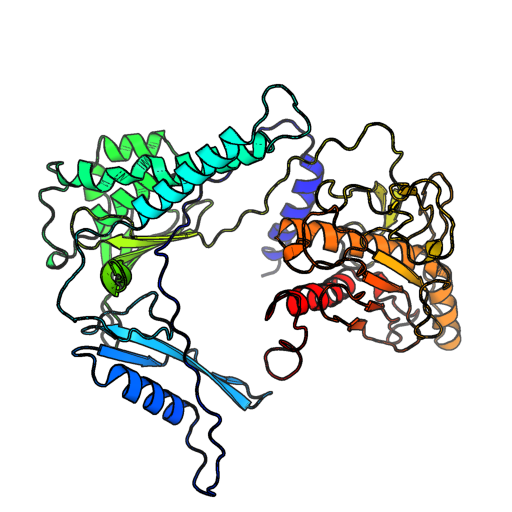1.00 94.56 280 LYS A C 1
ATOM 2154 O O . LYS A 1 280 ? 17.085 5.961 -18.598 1.00 94.56 280 LYS A O 1
ATOM 2159 N N . PHE A 1 281 ? 14.969 5.234 -18.913 1.00 96.88 281 PHE A N 1
ATOM 2160 C CA . PHE A 1 281 ? 14.284 6.523 -18.943 1.00 96.88 281 PHE A CA 1
ATOM 2161 C C . PHE A 1 281 ? 13.475 6.757 -17.672 1.00 96.88 281 PHE A C 1
ATOM 2163 O O . PHE A 1 281 ? 12.743 5.872 -17.246 1.00 96.88 281 PHE A O 1
ATOM 2170 N N . GLU A 1 282 ? 13.555 7.967 -17.127 1.00 97.31 282 GLU A N 1
ATOM 2171 C CA . GLU A 1 282 ? 12.610 8.506 -16.149 1.00 97.31 282 GLU A CA 1
ATOM 2172 C C . GLU A 1 282 ? 11.695 9.504 -16.865 1.00 97.31 282 GLU A C 1
ATOM 2174 O O . GLU A 1 282 ? 12.120 10.608 -17.227 1.00 97.31 282 GLU A O 1
ATOM 2179 N N . VAL A 1 283 ? 10.443 9.105 -17.083 1.00 97.62 283 VAL A N 1
ATOM 2180 C CA . VAL A 1 283 ? 9.437 9.884 -17.806 1.00 97.62 283 VAL A CA 1
ATOM 2181 C C . VAL A 1 283 ? 8.345 10.313 -16.839 1.00 97.62 283 VAL A C 1
ATOM 2183 O O . VAL A 1 283 ? 7.486 9.522 -16.454 1.00 97.62 283 VAL A O 1
ATOM 2186 N N . GLU A 1 284 ? 8.371 11.586 -16.459 1.00 97.12 284 GLU A N 1
ATOM 2187 C CA . GLU A 1 284 ? 7.294 12.205 -15.691 1.00 97.12 284 GLU A CA 1
ATOM 2188 C C . GLU A 1 284 ? 6.225 12.723 -16.660 1.00 97.12 284 GLU A C 1
ATOM 2190 O O . GLU A 1 284 ? 6.491 13.570 -17.520 1.00 97.12 284 GLU A O 1
ATOM 2195 N N . MET A 1 285 ? 5.011 12.202 -16.520 1.00 95.12 285 MET A N 1
ATOM 2196 C CA . MET A 1 285 ? 3.818 12.608 -17.257 1.00 95.12 285 MET A CA 1
ATOM 2197 C C . MET A 1 285 ? 2.821 13.245 -16.285 1.00 95.12 285 MET A C 1
ATOM 2199 O O . MET A 1 285 ? 3.064 13.339 -15.085 1.00 95.12 285 MET A O 1
ATOM 2203 N N . LYS A 1 286 ? 1.672 13.695 -16.792 1.00 93.12 286 LYS A N 1
ATOM 2204 C CA . LYS A 1 286 ? 0.659 14.350 -15.956 1.00 93.12 286 LYS A CA 1
ATOM 2205 C C . LYS A 1 286 ? 0.146 13.455 -14.818 1.00 93.12 286 LYS A C 1
ATOM 2207 O O . LYS A 1 286 ? 0.005 13.939 -13.699 1.00 93.12 286 LYS A O 1
ATOM 2212 N N . ASP A 1 287 ? -0.141 12.191 -15.128 1.00 90.06 287 ASP A N 1
ATOM 2213 C CA . ASP A 1 287 ? -0.770 11.239 -14.203 1.00 90.06 287 ASP A CA 1
ATOM 2214 C C . ASP A 1 287 ? 0.116 9.995 -13.939 1.00 90.06 287 ASP A C 1
ATOM 2216 O O . ASP A 1 287 ? -0.183 9.188 -13.061 1.00 90.06 287 ASP A O 1
ATOM 2220 N N . ASN A 1 288 ? 1.233 9.835 -14.658 1.00 93.69 288 ASN A N 1
ATOM 2221 C CA . ASN A 1 288 ? 2.150 8.695 -14.545 1.00 93.69 288 ASN A CA 1
ATOM 2222 C C . ASN A 1 288 ? 3.582 9.166 -14.307 1.00 93.69 288 ASN A C 1
ATOM 2224 O O . ASN A 1 288 ? 3.977 10.231 -14.784 1.00 93.69 288 ASN A O 1
ATOM 2228 N N . TRP A 1 289 ? 4.380 8.335 -13.642 1.00 95.75 289 TRP A N 1
ATOM 2229 C CA . TRP A 1 289 ? 5.822 8.538 -13.582 1.00 95.75 289 TRP A CA 1
ATOM 2230 C C . TRP A 1 289 ? 6.514 7.210 -13.847 1.00 95.75 289 TRP A C 1
ATOM 2232 O O . TRP A 1 289 ? 6.568 6.340 -12.982 1.00 95.75 289 TRP A O 1
ATOM 2242 N N . TYR A 1 290 ? 7.004 7.054 -15.074 1.00 97.12 290 TYR A N 1
ATOM 2243 C CA . TYR A 1 290 ? 7.570 5.802 -15.545 1.00 97.12 290 TYR A CA 1
ATOM 2244 C C . TYR A 1 290 ? 9.084 5.760 -15.383 1.00 97.12 290 TYR A C 1
ATOM 2246 O O . TYR A 1 290 ? 9.789 6.691 -15.772 1.00 97.12 290 TYR A O 1
ATOM 2254 N N . GLU A 1 291 ? 9.574 4.624 -14.905 1.00 96.38 291 GLU A N 1
ATOM 2255 C CA . GLU A 1 291 ? 10.940 4.165 -15.107 1.00 96.38 291 GLU A CA 1
ATOM 2256 C C . GLU A 1 291 ? 10.921 3.045 -16.159 1.00 96.38 291 GLU A C 1
ATOM 2258 O O . GLU A 1 291 ? 10.462 1.934 -15.890 1.00 96.38 291 GLU A O 1
ATOM 2263 N N . ALA A 1 292 ? 11.383 3.337 -17.376 1.00 97.00 292 ALA A N 1
ATOM 2264 C CA . ALA A 1 292 ? 11.305 2.423 -18.515 1.00 97.00 292 ALA A CA 1
ATOM 2265 C C . ALA A 1 292 ? 12.695 1.997 -18.996 1.00 97.00 292 ALA A C 1
ATOM 2267 O O . ALA A 1 292 ? 13.569 2.835 -19.203 1.00 97.00 292 ALA A O 1
ATOM 2268 N N . ALA A 1 293 ? 12.891 0.700 -19.218 1.00 95.69 293 ALA A N 1
ATOM 2269 C CA . ALA A 1 293 ? 14.077 0.143 -19.855 1.00 95.69 293 ALA A CA 1
ATOM 2270 C C . ALA A 1 293 ? 13.740 -0.239 -21.297 1.00 95.69 293 ALA A C 1
ATOM 2272 O O . ALA A 1 293 ? 12.945 -1.147 -21.532 1.00 95.69 293 ALA A O 1
ATOM 2273 N N . VAL A 1 294 ? 14.352 0.441 -22.263 1.00 94.69 294 VAL A N 1
ATOM 2274 C CA . VAL A 1 294 ? 14.134 0.213 -23.698 1.00 94.69 294 VAL A CA 1
ATOM 2275 C C . VAL A 1 294 ? 15.446 -0.227 -24.329 1.00 94.69 294 VAL A C 1
ATOM 2277 O O . VAL A 1 294 ? 16.474 0.392 -24.071 1.00 94.69 294 VAL A O 1
ATOM 2280 N N . ALA A 1 295 ? 15.443 -1.281 -25.145 1.00 91.44 295 ALA A N 1
ATOM 2281 C CA . ALA A 1 295 ? 16.652 -1.799 -25.781 1.00 91.44 295 ALA A CA 1
ATOM 2282 C C . ALA A 1 295 ? 17.418 -0.686 -26.520 1.00 91.44 295 ALA A C 1
ATOM 2284 O O . ALA A 1 295 ? 16.847 0.098 -27.283 1.00 91.44 295 ALA A O 1
ATOM 2285 N N . ALA A 1 296 ? 18.725 -0.605 -26.273 1.00 89.00 296 ALA A N 1
ATOM 2286 C CA . ALA A 1 296 ? 19.578 0.430 -26.847 1.00 89.00 296 ALA A CA 1
ATOM 2287 C C . ALA A 1 296 ? 19.841 0.206 -28.344 1.00 89.00 296 ALA A C 1
ATOM 2289 O O . ALA A 1 296 ? 20.120 1.158 -29.067 1.00 89.00 296 ALA A O 1
ATOM 2290 N N . GLU A 1 297 ? 19.727 -1.041 -28.808 1.00 85.00 297 GLU A N 1
ATOM 2291 C CA . GLU A 1 297 ? 19.815 -1.420 -30.220 1.00 85.00 297 GLU A CA 1
ATOM 2292 C C . GLU A 1 297 ? 18.418 -1.561 -30.839 1.00 85.00 297 GLU A C 1
ATOM 2294 O O . GLU A 1 297 ? 17.443 -1.892 -30.152 1.00 85.00 297 GLU A O 1
ATOM 2299 N N . ALA A 1 298 ? 18.330 -1.350 -32.156 1.00 82.44 298 ALA A N 1
ATOM 2300 C CA . ALA A 1 298 ? 17.138 -1.687 -32.923 1.00 82.44 298 ALA A CA 1
ATOM 2301 C C . ALA A 1 298 ? 16.775 -3.174 -32.698 1.00 82.44 298 ALA A C 1
ATOM 2303 O O . ALA A 1 298 ? 17.671 -4.022 -32.676 1.00 82.44 298 ALA A O 1
ATOM 2304 N N . PRO A 1 299 ? 15.487 -3.512 -32.516 1.00 88.50 299 PRO A N 1
ATOM 2305 C CA . PRO A 1 299 ? 14.314 -2.684 -32.808 1.00 88.50 299 PRO A CA 1
ATOM 2306 C C . PRO A 1 299 ? 13.816 -1.807 -31.635 1.00 88.50 299 PRO A C 1
ATOM 2308 O O . PRO A 1 299 ? 12.689 -1.330 -31.670 1.00 88.50 299 PRO A O 1
ATOM 2311 N N . HIS A 1 300 ? 14.618 -1.568 -30.589 1.00 90.06 300 HIS A N 1
ATOM 2312 C CA . HIS A 1 300 ? 14.242 -0.768 -29.408 1.00 90.06 300 HIS A CA 1
ATOM 2313 C C . HIS A 1 300 ? 13.055 -1.334 -28.606 1.00 90.06 300 HIS A C 1
ATOM 2315 O O . HIS A 1 300 ? 12.171 -0.602 -28.161 1.00 90.06 300 HIS A O 1
ATOM 2321 N N . ARG A 1 301 ? 13.012 -2.658 -28.409 1.00 91.62 301 ARG A N 1
ATOM 2322 C CA . ARG A 1 301 ? 11.959 -3.314 -27.610 1.00 91.62 301 ARG A CA 1
ATOM 2323 C C . ARG A 1 301 ? 11.908 -2.756 -26.187 1.00 91.62 301 ARG A C 1
ATOM 2325 O O . ARG A 1 301 ? 12.949 -2.491 -25.586 1.00 91.62 301 ARG A O 1
ATOM 2332 N N . ILE A 1 302 ? 10.706 -2.607 -25.638 1.00 94.69 302 ILE A N 1
ATOM 2333 C CA . ILE A 1 302 ? 10.523 -2.240 -24.231 1.00 94.69 302 ILE A CA 1
ATOM 2334 C C . ILE A 1 302 ? 10.799 -3.499 -23.402 1.00 94.69 302 ILE A C 1
ATOM 2336 O O . ILE A 1 302 ? 10.145 -4.516 -23.580 1.00 94.69 302 ILE A O 1
ATOM 2340 N N . ILE A 1 303 ? 11.801 -3.460 -22.531 1.00 93.50 303 ILE A N 1
ATOM 2341 C CA . ILE A 1 303 ? 12.232 -4.613 -21.730 1.00 93.50 303 ILE A CA 1
ATOM 2342 C C . ILE A 1 303 ? 11.489 -4.654 -20.392 1.00 93.50 303 ILE A C 1
ATOM 2344 O O . ILE A 1 303 ? 11.067 -5.720 -19.948 1.00 93.50 303 ILE A O 1
ATOM 2348 N N . SER A 1 304 ? 11.312 -3.496 -19.755 1.00 94.94 304 SER A N 1
ATOM 2349 C CA . SER A 1 304 ? 10.560 -3.369 -18.505 1.00 94.94 304 SER A CA 1
ATOM 2350 C C . SER A 1 304 ? 10.045 -1.949 -18.308 1.00 94.94 304 SER A C 1
ATOM 2352 O O . SER A 1 304 ? 10.681 -0.989 -18.747 1.00 94.94 304 SER A O 1
ATOM 2354 N N . VAL A 1 305 ? 8.937 -1.809 -17.584 1.00 96.25 305 VAL A N 1
ATOM 2355 C CA . VAL A 1 305 ? 8.369 -0.523 -17.173 1.00 96.25 305 VAL A CA 1
ATOM 2356 C C . VAL A 1 305 ? 7.893 -0.624 -15.728 1.00 96.25 305 VAL A C 1
ATOM 2358 O O . VAL A 1 305 ? 7.152 -1.541 -15.371 1.00 96.25 305 VAL A O 1
ATOM 2361 N N . VAL A 1 306 ? 8.293 0.339 -14.904 1.00 93.62 306 VAL A N 1
ATOM 2362 C CA . VAL A 1 306 ? 7.762 0.541 -13.555 1.00 93.62 306 VAL A CA 1
ATOM 2363 C C . VAL A 1 306 ? 7.023 1.872 -13.537 1.00 93.62 306 VAL A C 1
ATOM 2365 O O . VAL A 1 306 ? 7.616 2.903 -13.839 1.00 93.62 306 VAL A O 1
ATOM 2368 N N . ASP A 1 307 ? 5.742 1.863 -13.178 1.00 93.62 307 ASP A N 1
ATOM 2369 C CA . ASP A 1 307 ? 4.981 3.082 -12.895 1.00 93.62 307 ASP A CA 1
ATOM 2370 C C . ASP A 1 307 ? 5.064 3.368 -11.394 1.00 93.62 307 ASP A C 1
ATOM 2372 O O . ASP A 1 307 ? 4.614 2.566 -10.574 1.00 93.62 307 ASP A O 1
ATOM 2376 N N . TRP A 1 308 ? 5.675 4.486 -11.009 1.00 90.44 308 TRP A N 1
ATOM 2377 C CA . TRP A 1 308 ? 5.778 4.880 -9.600 1.00 90.44 308 TRP A CA 1
ATOM 2378 C C . TRP A 1 308 ? 4.453 5.383 -9.026 1.00 90.44 308 TRP A C 1
ATOM 2380 O O . TRP A 1 308 ? 4.318 5.500 -7.807 1.00 90.44 308 TRP A O 1
ATOM 2390 N N . ALA A 1 309 ? 3.471 5.684 -9.876 1.00 87.25 309 ALA A N 1
ATOM 2391 C CA . ALA A 1 309 ? 2.131 6.016 -9.430 1.00 87.25 309 ALA A CA 1
ATOM 2392 C C . ALA A 1 309 ? 1.274 4.744 -9.332 1.00 87.25 309 ALA A C 1
ATOM 2394 O O . ALA A 1 309 ? 1.148 3.971 -10.282 1.00 87.25 309 ALA A O 1
ATOM 2395 N N . SER A 1 310 ? 0.659 4.554 -8.163 1.00 79.62 310 SER A N 1
ATOM 2396 C CA . SER A 1 310 ? -0.261 3.453 -7.880 1.00 79.62 310 SER A CA 1
ATOM 2397 C C . SER A 1 310 ? -1.659 4.004 -7.659 1.00 79.62 310 SER A C 1
ATOM 2399 O O . SER A 1 310 ? -1.871 4.859 -6.798 1.00 79.62 310 SER A O 1
ATOM 2401 N N . ASP A 1 311 ? -2.624 3.469 -8.396 1.00 72.94 311 ASP A N 1
ATOM 2402 C CA . ASP A 1 311 ? -4.027 3.801 -8.200 1.00 72.94 311 ASP A CA 1
ATOM 2403 C C . ASP A 1 311 ? -4.601 2.997 -7.028 1.00 72.94 311 ASP A C 1
ATOM 2405 O O . ASP A 1 311 ? -4.263 1.831 -6.817 1.00 72.94 311 ASP A O 1
ATOM 2409 N N . SER A 1 312 ? -5.492 3.617 -6.256 1.00 59.78 312 SER A N 1
ATOM 2410 C CA . SER A 1 312 ? -6.348 2.873 -5.337 1.00 59.78 312 SER A CA 1
ATOM 2411 C C . SER A 1 312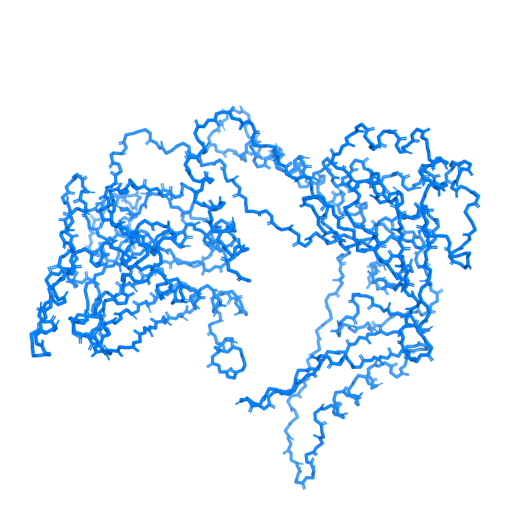 ? -7.456 2.226 -6.169 1.00 59.78 312 SER A C 1
ATOM 2413 O O . SER A 1 312 ? -8.180 2.958 -6.852 1.00 59.78 312 SER A O 1
ATOM 2415 N N . PRO A 1 313 ? -7.614 0.891 -6.169 1.00 55.97 313 PRO A N 1
ATOM 2416 C CA . PRO A 1 313 ? -8.646 0.261 -6.974 1.00 55.97 313 PRO A CA 1
ATOM 2417 C C . PRO A 1 313 ? -10.016 0.702 -6.456 1.00 55.97 313 PRO A C 1
ATOM 2419 O O . PRO A 1 313 ? -10.419 0.343 -5.347 1.00 55.97 313 PRO A O 1
ATOM 2422 N N . VAL A 1 314 ? -10.747 1.470 -7.268 1.00 48.53 314 VAL A N 1
ATOM 2423 C CA . VAL A 1 314 ? -12.165 1.736 -7.021 1.00 48.53 314 VAL A CA 1
ATOM 2424 C C . VAL A 1 314 ? -12.914 0.441 -7.348 1.00 48.53 314 VAL A C 1
ATOM 2426 O O . VAL A 1 314 ? -12.947 0.039 -8.512 1.00 48.53 314 VAL A O 1
ATOM 2429 N N . PRO A 1 315 ? -13.482 -0.265 -6.361 1.00 48.47 315 PRO A N 1
ATOM 2430 C CA . PRO A 1 315 ? -14.384 -1.369 -6.654 1.00 48.47 315 PRO A CA 1
ATOM 2431 C C . PRO A 1 315 ? -15.650 -0.861 -7.317 1.00 48.47 315 PRO A C 1
ATOM 2433 O O . PRO A 1 315 ? -16.166 0.204 -6.971 1.00 48.47 315 PRO A O 1
ATOM 2436 N N . VAL A 1 316 ? -16.286 -1.747 -8.066 1.00 48.00 316 VAL A N 1
ATOM 2437 C CA . VAL A 1 316 ? -17.736 -1.812 -7.989 1.00 48.00 316 VAL A CA 1
ATOM 2438 C C . VAL A 1 316 ? -18.103 -2.654 -6.784 1.00 48.00 316 VAL A C 1
ATOM 2440 O O . VAL A 1 316 ? -17.903 -3.864 -6.728 1.00 48.00 316 VAL A O 1
ATOM 2443 N N . ALA A 1 317 ? -18.567 -1.960 -5.745 1.00 43.56 317 ALA A N 1
ATOM 2444 C CA . ALA A 1 317 ? -19.218 -2.610 -4.629 1.00 43.56 317 ALA A CA 1
ATOM 2445 C C . ALA A 1 317 ? -20.375 -3.444 -5.207 1.00 43.56 317 ALA A C 1
ATOM 2447 O O . ALA A 1 317 ? -21.207 -2.876 -5.928 1.00 43.56 317 ALA A O 1
ATOM 2448 N N . PRO A 1 318 ? -20.477 -4.758 -4.923 1.00 45.12 318 PRO A N 1
ATOM 2449 C CA . PRO A 1 318 ? -21.734 -5.449 -5.157 1.00 45.12 318 PRO A CA 1
ATOM 2450 C C . PRO A 1 318 ? -22.818 -4.640 -4.449 1.00 45.12 318 PRO A C 1
ATOM 2452 O O . PRO A 1 318 ? -22.651 -4.289 -3.280 1.00 45.12 318 PRO A O 1
ATOM 2455 N N . ILE A 1 319 ? -23.880 -4.282 -5.181 1.00 46.34 319 ILE A N 1
ATOM 2456 C CA . ILE A 1 319 ? -25.002 -3.516 -4.633 1.00 46.34 319 ILE A CA 1
ATOM 2457 C C . ILE A 1 319 ? -25.429 -4.256 -3.364 1.00 46.34 319 ILE A C 1
ATOM 2459 O O . ILE A 1 319 ? -25.870 -5.406 -3.483 1.00 46.34 319 ILE A O 1
ATOM 2463 N N . PRO A 1 320 ? -25.266 -3.662 -2.163 1.00 44.38 320 PRO A N 1
ATOM 2464 C CA . PRO A 1 320 ? -25.653 -4.343 -0.944 1.00 44.38 320 PRO A CA 1
ATOM 2465 C C . PRO A 1 320 ? -27.120 -4.752 -1.096 1.00 44.38 320 PRO A C 1
ATOM 2467 O O . PRO A 1 320 ? -27.913 -3.962 -1.632 1.00 44.38 320 PRO A O 1
ATOM 2470 N N . PRO A 1 321 ? -27.494 -5.988 -0.716 1.00 45.06 321 PRO A N 1
ATOM 2471 C CA . PRO A 1 321 ? -28.867 -6.437 -0.844 1.00 45.06 321 PRO A CA 1
ATOM 2472 C C . PRO A 1 321 ? -29.788 -5.381 -0.232 1.00 45.06 321 PRO A C 1
ATOM 2474 O O . PRO A 1 321 ? -29.579 -4.908 0.886 1.00 45.06 321 PRO A O 1
ATOM 2477 N N . LYS A 1 322 ? -30.761 -4.948 -1.036 1.00 48.84 322 LYS A N 1
ATOM 2478 C CA . LYS A 1 322 ? -31.721 -3.905 -0.678 1.00 48.84 322 LYS A CA 1
ATOM 2479 C C . LYS A 1 322 ? -32.366 -4.260 0.670 1.00 48.84 322 LYS A C 1
ATOM 2481 O O . LYS A 1 322 ? -32.835 -5.382 0.822 1.00 48.84 322 LYS A O 1
ATOM 2486 N N . GLU A 1 323 ? -32.440 -3.272 1.568 1.00 45.62 323 GLU A N 1
ATOM 2487 C CA . GLU A 1 323 ? -33.135 -3.298 2.874 1.00 45.62 323 GLU A CA 1
ATOM 2488 C C . GLU A 1 323 ? -32.365 -3.825 4.103 1.00 45.62 323 GLU A C 1
ATOM 2490 O O . GLU A 1 323 ? -32.907 -4.582 4.906 1.00 45.62 323 GLU A O 1
ATOM 2495 N N . GLN A 1 324 ? -31.154 -3.329 4.366 1.00 53.22 324 GLN A N 1
ATOM 2496 C CA . GLN A 1 324 ? -30.747 -3.152 5.765 1.00 53.22 324 GLN A CA 1
ATOM 2497 C C . GLN A 1 324 ? -30.642 -1.660 6.068 1.00 53.22 324 GLN A C 1
ATOM 2499 O O . GLN A 1 324 ? -29.883 -0.941 5.422 1.00 53.22 324 GLN A O 1
ATOM 2504 N N . GLU A 1 325 ? -31.441 -1.177 7.024 1.00 65.81 325 GLU A N 1
ATOM 2505 C CA . GLU A 1 325 ? -31.184 0.117 7.655 1.00 65.81 325 GLU A CA 1
ATOM 2506 C C . GLU A 1 325 ? -29.800 0.016 8.311 1.00 65.81 325 GLU A C 1
ATOM 2508 O O . GLU A 1 325 ? -29.627 -0.661 9.326 1.00 65.81 325 GLU A O 1
ATOM 2513 N N . GLY A 1 326 ? -28.791 0.585 7.645 1.00 80.44 326 GLY A N 1
ATOM 2514 C CA . GLY A 1 326 ? -27.422 0.635 8.147 1.00 80.44 326 GLY A CA 1
ATOM 2515 C C . GLY A 1 326 ? -27.350 1.412 9.458 1.00 80.44 326 GLY A C 1
ATOM 2516 O O . GLY A 1 326 ? -28.224 2.227 9.767 1.00 80.44 326 GLY A O 1
ATOM 2517 N N . ALA A 1 327 ? -26.304 1.160 10.237 1.00 94.19 327 ALA A N 1
ATOM 2518 C CA . ALA A 1 327 ? -26.083 1.887 11.479 1.00 94.19 327 ALA A CA 1
ATOM 2519 C C . ALA A 1 327 ? -25.817 3.385 11.232 1.00 94.19 327 ALA A C 1
ATOM 2521 O O . ALA A 1 327 ? -25.424 3.815 10.143 1.00 94.19 327 ALA A O 1
ATOM 2522 N N . THR A 1 328 ? -26.008 4.200 12.267 1.00 97.31 328 THR A N 1
ATOM 2523 C CA . THR A 1 328 ? -25.562 5.600 12.268 1.00 97.31 328 THR A CA 1
ATOM 2524 C C . THR A 1 328 ? -24.688 5.866 13.477 1.00 97.31 328 THR A C 1
ATOM 2526 O O . THR A 1 328 ? -25.040 5.454 14.583 1.00 97.31 328 THR A O 1
ATOM 2529 N N . TYR A 1 329 ? -23.603 6.605 13.283 1.00 98.19 329 TYR A N 1
ATOM 2530 C CA . TYR A 1 329 ? -22.592 6.872 14.298 1.00 98.19 329 TYR A CA 1
ATOM 2531 C C . TYR A 1 329 ? -22.434 8.373 14.491 1.00 98.19 329 TYR A C 1
ATOM 2533 O O . TYR A 1 329 ? -22.150 9.088 13.535 1.00 98.19 329 TYR A O 1
ATOM 2541 N N . ASN A 1 330 ? -22.580 8.866 15.719 1.00 98.19 330 ASN A N 1
ATOM 2542 C CA . ASN A 1 330 ? -22.132 10.216 16.051 1.00 98.19 330 ASN A CA 1
ATOM 2543 C C . ASN A 1 330 ? -20.630 10.163 16.364 1.00 98.19 330 ASN A C 1
ATOM 2545 O O . ASN A 1 330 ? -20.243 9.705 17.439 1.00 98.19 330 ASN A O 1
ATOM 2549 N N . VAL A 1 331 ? -19.771 10.572 15.433 1.00 98.25 331 VAL A N 1
ATOM 2550 C CA . VAL A 1 331 ? -18.307 10.380 15.512 1.00 98.25 331 VAL A CA 1
ATOM 2551 C C . VAL A 1 331 ? -17.563 11.564 14.902 1.00 98.25 331 VAL A C 1
ATOM 2553 O O . VAL A 1 331 ? -18.134 12.348 14.142 1.00 98.25 331 VAL A O 1
ATOM 2556 N N . PHE A 1 332 ? -16.279 11.702 15.224 1.00 97.88 332 PHE A N 1
ATOM 2557 C CA . PHE A 1 332 ? -15.349 12.456 14.392 1.00 97.88 332 PHE A CA 1
ATOM 2558 C C . PHE A 1 332 ? -15.172 11.669 13.091 1.00 97.88 332 PHE A C 1
ATOM 2560 O O . PHE A 1 332 ? -14.761 10.506 13.098 1.00 97.88 332 PHE A O 1
ATOM 2567 N N . ALA A 1 333 ? -15.604 12.276 11.987 1.00 96.19 333 ALA A N 1
ATOM 2568 C CA . ALA A 1 333 ? -15.629 11.630 10.683 1.00 96.19 333 ALA A CA 1
ATOM 2569 C C . ALA A 1 333 ? -14.211 11.305 10.187 1.00 96.19 333 ALA A C 1
ATOM 2571 O O . ALA A 1 333 ? -13.228 11.904 10.625 1.00 96.19 333 ALA A O 1
ATOM 2572 N N . TRP A 1 334 ? -14.117 10.376 9.235 1.00 93.12 334 TRP A N 1
ATOM 2573 C CA . TRP A 1 334 ? -12.844 10.007 8.617 1.00 93.12 334 TRP A CA 1
ATOM 2574 C C . TRP A 1 334 ? -12.112 11.245 8.079 1.00 93.12 334 TRP A C 1
ATOM 2576 O O . TRP A 1 334 ? -12.722 12.105 7.443 1.00 93.12 334 TRP A O 1
ATOM 2586 N N . GLY A 1 335 ? -10.811 11.343 8.354 1.00 90.69 335 GLY A N 1
ATOM 2587 C CA . GLY A 1 335 ? -9.984 12.506 8.014 1.00 90.69 335 GLY A CA 1
ATOM 2588 C C . GLY A 1 335 ? -9.915 13.595 9.095 1.00 90.69 335 GLY A C 1
ATOM 2589 O O . GLY A 1 335 ? -9.019 14.436 9.032 1.00 90.69 335 GLY A O 1
ATOM 2590 N N . ILE A 1 336 ? -10.784 13.574 10.112 1.00 93.81 336 ILE A N 1
ATOM 2591 C CA . ILE A 1 336 ? -10.615 14.393 11.321 1.00 93.81 336 ILE A CA 1
ATOM 2592 C C . ILE A 1 336 ? -9.683 13.637 12.268 1.00 93.81 336 ILE A C 1
ATOM 2594 O O . ILE A 1 336 ? -10.048 12.584 12.784 1.00 93.81 336 ILE A O 1
ATOM 2598 N N . ASN A 1 337 ? -8.474 14.165 12.475 1.00 94.50 337 ASN A N 1
ATOM 2599 C CA . ASN A 1 337 ? -7.471 13.492 13.300 1.00 94.50 337 ASN A CA 1
ATOM 2600 C C . ASN A 1 337 ? -7.874 13.431 14.775 1.00 94.50 337 ASN A C 1
ATOM 2602 O O . ASN A 1 337 ? -7.719 12.396 15.402 1.00 94.50 337 ASN A O 1
ATOM 2606 N N . ASP A 1 338 ? -8.368 14.532 15.330 1.00 94.69 338 ASP A N 1
ATOM 2607 C CA . ASP A 1 338 ? -8.639 14.659 16.758 1.00 94.69 338 ASP A CA 1
ATOM 2608 C C . ASP A 1 338 ? -9.701 15.747 17.020 1.00 94.69 338 ASP A C 1
ATOM 2610 O O . ASP A 1 338 ? -10.006 16.545 16.121 1.00 94.69 338 ASP A O 1
ATOM 2614 N N . PRO A 1 339 ? -10.256 15.833 18.247 1.00 95.69 339 PRO A N 1
ATOM 2615 C CA . PRO A 1 339 ? -11.308 16.793 18.577 1.00 95.69 339 PRO A CA 1
ATOM 2616 C C . PRO A 1 339 ? -10.947 18.277 18.404 1.00 95.69 339 PRO A C 1
ATOM 2618 O O . PRO A 1 339 ? -11.838 19.118 18.476 1.00 95.69 339 PRO A O 1
ATOM 2621 N N . SER A 1 340 ? -9.670 18.642 18.228 1.00 94.25 340 SER A N 1
ATOM 2622 C CA . SER A 1 340 ? -9.261 20.044 18.054 1.00 94.25 340 SER A CA 1
ATOM 2623 C C . SER A 1 340 ? -9.326 20.534 16.605 1.00 94.25 340 SER A C 1
ATOM 2625 O O . SER A 1 340 ? -9.318 21.745 16.372 1.00 94.25 340 SER A O 1
ATOM 2627 N N . VAL A 1 341 ? -9.403 19.617 15.632 1.00 95.12 341 VAL A N 1
ATOM 2628 C CA . VAL A 1 341 ? -9.371 19.935 14.192 1.00 95.12 341 VAL A CA 1
ATOM 2629 C C . VAL A 1 341 ? -10.697 19.680 13.473 1.00 95.12 341 VAL A C 1
ATOM 2631 O O . VAL A 1 341 ? -10.794 19.911 12.267 1.00 95.12 341 VAL A O 1
ATOM 2634 N N . GLY A 1 342 ? -11.735 19.243 14.187 1.00 93.94 342 GLY A N 1
ATOM 2635 C CA . GLY A 1 342 ? -13.056 19.020 13.615 1.00 93.94 342 GLY A CA 1
ATOM 2636 C C . GLY A 1 342 ? -14.121 18.707 14.660 1.00 93.94 342 GLY A C 1
ATOM 2637 O O . GLY A 1 342 ? -13.823 18.413 15.812 1.00 93.94 342 GLY A O 1
ATOM 2638 N N . GLU A 1 343 ? -15.378 18.765 14.231 1.00 96.44 343 GLU A N 1
ATOM 2639 C CA . GLU A 1 343 ? -16.546 18.492 15.069 1.00 96.44 343 GLU A CA 1
ATOM 2640 C C . GLU A 1 343 ? -17.119 17.100 14.779 1.00 96.44 343 GLU A C 1
ATOM 2642 O O . GLU A 1 343 ? -16.962 16.552 13.682 1.00 96.44 343 GLU A O 1
ATOM 2647 N N . ARG A 1 344 ? -17.838 16.536 15.756 1.00 97.31 344 ARG A N 1
ATOM 2648 C CA . ARG A 1 344 ? -18.568 15.277 15.558 1.00 97.31 344 ARG A CA 1
ATOM 2649 C C . ARG A 1 344 ? -19.769 15.482 14.639 1.00 97.31 344 ARG A C 1
ATOM 2651 O O . ARG A 1 344 ? -20.415 16.529 14.648 1.00 97.31 344 ARG A O 1
ATOM 2658 N N . SER A 1 345 ? -20.095 14.456 13.867 1.00 97.31 345 SER A N 1
ATOM 2659 C CA . SER A 1 345 ? -21.245 14.444 12.964 1.00 97.31 345 SER A CA 1
ATOM 2660 C C . SER A 1 345 ? -21.854 13.048 12.874 1.00 97.31 345 SER A C 1
ATOM 2662 O O . SER A 1 345 ? -21.199 12.051 13.177 1.00 97.31 345 SER A O 1
ATOM 2664 N N . ILE A 1 346 ? -23.124 12.981 12.464 1.00 97.75 346 ILE A N 1
ATOM 2665 C CA . ILE A 1 346 ? -23.802 11.708 12.215 1.00 97.75 346 ILE A CA 1
ATOM 2666 C C . ILE A 1 346 ? -23.324 11.148 10.878 1.00 97.75 346 ILE A C 1
ATOM 2668 O O . ILE A 1 346 ? -23.674 11.667 9.818 1.00 97.75 346 ILE A O 1
ATOM 2672 N N . GLN A 1 347 ? -22.547 10.076 10.947 1.00 96.50 347 GLN A N 1
ATOM 2673 C CA . GLN A 1 347 ? -22.091 9.302 9.805 1.00 96.50 347 GLN A CA 1
ATOM 2674 C C . GLN A 1 347 ? -22.991 8.085 9.625 1.00 96.50 347 GLN A C 1
ATOM 2676 O O . GLN A 1 347 ? -23.327 7.398 10.591 1.00 96.50 347 GLN A O 1
ATOM 2681 N N . LYS A 1 348 ? -23.401 7.821 8.385 1.00 93.12 348 LYS A N 1
ATOM 2682 C CA . LYS A 1 348 ? -24.040 6.547 8.045 1.00 93.12 348 LYS A CA 1
ATOM 2683 C C . LYS A 1 348 ? -22.969 5.469 7.954 1.00 93.12 348 LYS A C 1
ATOM 2685 O O . LYS A 1 348 ? -21.835 5.764 7.586 1.00 93.12 348 LYS A O 1
ATOM 2690 N N . GLU A 1 349 ? -23.338 4.237 8.275 1.00 89.75 349 GLU A N 1
ATOM 2691 C CA . GLU A 1 349 ? -22.492 3.075 8.027 1.00 89.75 349 GLU A CA 1
ATOM 2692 C C . GLU A 1 349 ? -22.093 3.044 6.552 1.00 89.75 349 GLU A C 1
ATOM 2694 O O . GLU A 1 349 ? -22.944 2.986 5.664 1.00 89.75 349 GLU A O 1
ATOM 2699 N N . ASN A 1 350 ? -20.788 3.153 6.318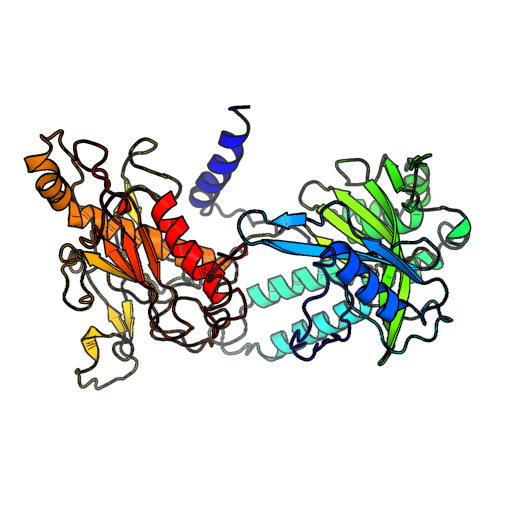 1.00 87.25 350 ASN A N 1
ATOM 2700 C CA . ASN A 1 350 ? -20.183 3.231 4.996 1.00 87.25 350 ASN A CA 1
ATOM 2701 C C . ASN A 1 350 ? -19.170 2.097 4.849 1.00 87.25 350 ASN A C 1
ATOM 2703 O O . ASN A 1 350 ? -17.986 2.331 4.616 1.00 87.25 350 ASN A O 1
ATOM 2707 N N . PHE A 1 351 ? -19.642 0.876 5.094 1.00 88.69 351 PHE A N 1
ATOM 2708 C CA . PHE A 1 351 ? -18.825 -0.312 4.931 1.00 88.69 351 PHE A CA 1
ATOM 2709 C C . PHE A 1 351 ? -18.526 -0.540 3.453 1.00 88.69 351 PHE A C 1
ATOM 2711 O O . PHE A 1 351 ? -19.383 -0.356 2.584 1.00 88.69 351 PHE A O 1
ATOM 2718 N N . ASP A 1 352 ? -17.313 -0.987 3.167 1.00 85.00 352 ASP A N 1
ATOM 2719 C CA . ASP A 1 352 ? -16.968 -1.445 1.834 1.00 85.00 352 ASP A CA 1
ATOM 2720 C C . ASP A 1 352 ? -17.565 -2.842 1.613 1.00 85.00 352 ASP A C 1
ATOM 2722 O O . ASP A 1 352 ? -17.243 -3.782 2.332 1.00 85.00 352 ASP A O 1
ATOM 2726 N N . ALA A 1 353 ? -18.448 -3.008 0.626 1.00 82.38 353 ALA A N 1
ATOM 2727 C CA . ALA A 1 353 ? -19.153 -4.279 0.428 1.00 82.38 353 ALA A CA 1
ATOM 2728 C C . ALA A 1 353 ? -18.239 -5.446 -0.004 1.00 82.38 353 ALA A C 1
ATOM 2730 O O . ALA A 1 353 ? -18.629 -6.607 0.128 1.00 82.38 353 ALA A O 1
ATOM 2731 N N . LEU A 1 354 ? -17.033 -5.170 -0.518 1.00 80.38 354 LEU A N 1
ATOM 2732 C CA . LEU A 1 354 ? -16.047 -6.208 -0.819 1.00 80.38 354 LEU A CA 1
ATOM 2733 C C . LEU A 1 354 ? -15.313 -6.634 0.453 1.00 80.38 354 LEU A C 1
ATOM 2735 O O . LEU A 1 354 ? -15.219 -7.836 0.709 1.00 80.38 354 LEU A O 1
ATOM 2739 N N . ALA A 1 355 ? -14.815 -5.665 1.225 1.00 85.06 355 ALA A N 1
ATOM 2740 C CA . ALA A 1 355 ? -14.042 -5.909 2.441 1.00 85.06 355 ALA A CA 1
ATOM 2741 C C . ALA A 1 355 ? -14.925 -6.423 3.589 1.00 85.06 355 ALA A C 1
ATOM 2743 O O . ALA A 1 355 ? -14.565 -7.363 4.296 1.00 85.06 355 ALA A O 1
ATOM 2744 N N . SER A 1 356 ? -16.128 -5.865 3.706 1.00 93.44 356 SER A N 1
ATOM 2745 C CA . SER A 1 356 ? -17.128 -6.134 4.738 1.00 93.44 356 SER A CA 1
ATOM 2746 C C . SER A 1 356 ? -18.474 -6.590 4.135 1.00 93.44 356 SER A C 1
ATOM 2748 O O . SER A 1 356 ? -19.476 -5.882 4.255 1.00 93.44 356 SER A O 1
ATOM 2750 N N . PRO A 1 357 ? -18.569 -7.795 3.528 1.00 89.00 357 PRO A N 1
ATOM 2751 C CA . PRO A 1 357 ? -19.787 -8.265 2.847 1.00 89.00 357 PRO A CA 1
ATOM 2752 C C . PRO A 1 357 ? -21.051 -8.354 3.714 1.00 89.00 357 PRO A C 1
ATOM 2754 O O . PRO A 1 357 ? -22.161 -8.385 3.186 1.00 89.00 357 PRO A O 1
ATOM 2757 N N . LEU A 1 358 ? -20.900 -8.441 5.040 1.00 91.06 358 LEU A N 1
ATOM 2758 C CA . LEU A 1 358 ? -22.011 -8.497 6.000 1.00 91.06 358 LEU A CA 1
ATOM 2759 C C . LEU A 1 358 ? -22.267 -7.148 6.700 1.00 91.06 358 LEU A C 1
ATOM 2761 O O . LEU A 1 358 ? -23.076 -7.087 7.625 1.00 91.06 358 LEU A O 1
ATOM 2765 N N . GLY A 1 359 ? -21.570 -6.083 6.295 1.00 93.38 359 GLY A N 1
ATOM 2766 C CA . GLY A 1 359 ? -21.466 -4.846 7.065 1.00 93.38 359 GLY A CA 1
ATOM 2767 C C . GLY A 1 359 ? -20.624 -5.017 8.331 1.00 93.38 359 GLY A C 1
ATOM 2768 O O . GLY A 1 359 ? -20.029 -6.071 8.574 1.00 93.38 359 GLY A O 1
ATOM 2769 N N . TRP A 1 360 ? -20.572 -3.981 9.170 1.00 96.81 360 TRP A N 1
ATOM 2770 C CA . TRP A 1 360 ? -19.733 -4.003 10.371 1.00 96.81 360 TRP A CA 1
ATOM 2771 C C . TRP A 1 360 ? -20.429 -4.685 11.555 1.00 96.81 360 TRP A C 1
ATOM 2773 O O . TRP A 1 360 ? -19.771 -5.142 12.480 1.00 96.81 360 TRP A O 1
ATOM 2783 N N . HIS A 1 361 ? -21.758 -4.821 11.532 1.00 96.44 361 HIS A N 1
ATOM 2784 C CA . HIS A 1 361 ? -22.565 -5.340 12.649 1.00 96.44 361 HIS A CA 1
ATOM 2785 C C . HIS A 1 361 ? -23.138 -6.747 12.421 1.00 96.44 361 HIS A C 1
ATOM 2787 O O . HIS A 1 361 ? -24.258 -7.052 12.852 1.00 96.44 361 HIS A O 1
ATOM 2793 N N . ALA A 1 362 ? -22.411 -7.612 11.718 1.00 94.25 362 ALA A N 1
ATOM 2794 C CA . ALA A 1 362 ? -22.829 -8.994 11.536 1.00 94.25 362 ALA A CA 1
ATOM 2795 C C . ALA A 1 362 ? -21.655 -9.951 11.325 1.00 94.25 362 ALA A C 1
ATOM 2797 O O . ALA A 1 362 ? -20.581 -9.572 10.865 1.00 94.25 362 ALA A O 1
ATOM 2798 N N . LEU A 1 363 ? -21.886 -11.213 11.683 1.00 94.56 363 LEU A N 1
ATOM 2799 C CA . LEU A 1 363 ? -20.967 -12.330 11.474 1.00 94.56 363 LEU A CA 1
ATOM 2800 C C . LEU A 1 363 ? -21.728 -13.667 11.538 1.00 94.56 363 LEU A C 1
ATOM 2802 O O . LEU A 1 363 ? -22.789 -13.739 12.168 1.00 94.56 363 LEU A O 1
ATOM 2806 N N . PRO A 1 364 ? -21.232 -14.751 10.919 1.00 92.88 364 PRO A N 1
ATOM 2807 C CA . PRO A 1 364 ? -21.864 -16.061 11.035 1.00 92.88 364 PRO A CA 1
ATOM 2808 C C . PRO A 1 364 ? -21.884 -16.559 12.482 1.00 92.88 364 PRO A C 1
ATOM 2810 O O . PRO A 1 364 ? -20.875 -16.494 13.186 1.00 92.88 364 PRO A O 1
ATOM 2813 N N . TYR A 1 365 ? -22.993 -17.162 12.912 1.00 92.25 365 TYR A N 1
ATOM 2814 C CA . TYR A 1 365 ? -23.090 -17.767 14.245 1.00 92.25 365 TYR A CA 1
ATOM 2815 C C . TYR A 1 365 ? -22.015 -18.841 14.490 1.00 92.25 365 TYR A C 1
ATOM 2817 O O . TYR A 1 365 ? -21.565 -19.014 15.619 1.00 92.25 365 TYR A O 1
ATOM 2825 N N . SER A 1 366 ? -21.585 -19.554 13.445 1.00 89.69 366 SER A N 1
ATOM 2826 C CA . SER A 1 366 ? -20.512 -20.555 13.521 1.00 89.69 366 SER A CA 1
ATOM 2827 C C . SER A 1 366 ? -19.132 -19.961 13.805 1.00 89.69 366 SER A C 1
ATOM 2829 O O . SER A 1 366 ? -18.233 -20.687 14.222 1.00 89.69 366 SER A O 1
ATOM 2831 N N . LYS A 1 367 ? -18.954 -18.668 13.524 1.00 92.75 367 LYS A N 1
ATOM 2832 C CA . LYS A 1 367 ? -17.699 -17.932 13.688 1.00 92.75 367 LYS A CA 1
ATOM 2833 C C . LYS A 1 367 ? -17.743 -16.963 14.856 1.00 92.75 367 LYS A C 1
ATOM 2835 O O . LYS A 1 367 ? -16.696 -16.537 15.314 1.00 92.75 367 LYS A O 1
ATOM 2840 N N . ASP A 1 368 ? -18.926 -16.681 15.386 1.00 93.88 368 ASP A N 1
ATOM 2841 C CA . ASP A 1 368 ? -19.111 -15.812 16.535 1.00 93.88 368 ASP A CA 1
ATOM 2842 C C . ASP A 1 368 ? -18.588 -16.436 17.848 1.00 93.88 368 ASP A C 1
ATOM 2844 O O . ASP A 1 368 ? -19.142 -17.432 18.335 1.00 93.88 368 ASP A O 1
ATOM 2848 N N . PRO A 1 369 ? -17.576 -15.822 18.489 1.00 93.19 369 PRO A N 1
ATOM 2849 C CA . PRO A 1 369 ? -17.030 -16.282 19.762 1.00 93.19 369 PRO A CA 1
ATOM 2850 C C . PRO A 1 369 ? -18.063 -16.395 20.895 1.00 93.19 369 PRO A C 1
ATOM 2852 O O . PRO A 1 369 ? -17.939 -17.287 21.737 1.00 93.19 369 PRO A O 1
ATOM 2855 N N . GLN A 1 370 ? -19.105 -15.552 20.904 1.00 90.94 370 GLN A N 1
ATOM 2856 C CA . GLN A 1 370 ? -20.185 -15.610 21.903 1.00 90.94 370 GLN A CA 1
ATOM 2857 C C . GLN A 1 370 ? -21.183 -16.749 21.653 1.00 90.94 370 GLN A C 1
ATOM 2859 O O . GLN A 1 370 ? -21.907 -17.153 22.564 1.00 90.94 370 GLN A O 1
ATOM 2864 N N . SER A 1 371 ? -21.206 -17.301 20.440 1.00 88.75 371 SER A N 1
ATOM 2865 C CA . SER A 1 371 ? -22.177 -18.310 20.013 1.00 88.75 371 SER A CA 1
ATOM 2866 C C . SER A 1 371 ? -21.639 -19.742 20.040 1.00 88.75 371 SER A C 1
ATOM 2868 O O . SER A 1 371 ? -22.386 -20.669 19.729 1.00 88.75 371 SER A O 1
ATOM 2870 N N . LYS A 1 372 ? -20.387 -19.962 20.475 1.00 80.50 372 LYS A N 1
ATOM 2871 C CA . LYS A 1 372 ? -19.715 -21.282 20.471 1.00 80.50 372 LYS A CA 1
ATOM 2872 C C . LYS A 1 372 ? -20.520 -22.420 21.119 1.00 80.50 372 LYS A C 1
ATOM 2874 O O . LYS A 1 372 ? -20.386 -23.568 20.712 1.00 80.50 372 LYS A O 1
ATOM 2879 N N . ASN A 1 373 ? -21.363 -22.112 22.107 1.00 78.44 373 ASN A N 1
ATOM 2880 C CA . ASN A 1 373 ? -22.167 -23.102 22.835 1.00 78.44 373 ASN A CA 1
ATOM 2881 C C . ASN A 1 373 ? -23.619 -23.228 22.332 1.00 78.44 373 ASN A C 1
ATOM 2883 O O . ASN A 1 373 ? -24.401 -23.998 22.897 1.00 78.44 373 ASN A O 1
ATOM 2887 N N . LEU A 1 374 ? -24.013 -22.485 21.293 1.00 79.62 374 LEU A N 1
ATOM 2888 C CA . LEU A 1 374 ? -25.356 -22.561 20.725 1.00 79.62 374 LEU A CA 1
ATOM 2889 C C . LEU A 1 374 ? -25.479 -23.782 19.804 1.00 79.62 374 LEU A C 1
ATOM 2891 O O . LEU A 1 374 ? -24.717 -23.961 18.858 1.00 79.62 374 LEU A O 1
ATOM 2895 N N . ARG A 1 375 ? -26.496 -24.619 20.040 1.00 73.62 375 ARG A N 1
ATOM 2896 C CA . ARG A 1 375 ? -26.886 -25.675 19.093 1.00 73.62 375 ARG A CA 1
ATOM 2897 C C . ARG A 1 375 ? -27.662 -25.057 17.934 1.00 73.62 375 ARG A C 1
ATOM 2899 O O . ARG A 1 375 ? -28.881 -24.910 18.002 1.00 73.62 375 ARG A O 1
ATOM 2906 N N . LEU A 1 376 ? -26.952 -24.694 16.874 1.00 72.12 376 LEU A N 1
ATOM 2907 C CA . LEU A 1 376 ? -27.545 -24.111 15.674 1.00 72.12 376 LEU A CA 1
ATOM 2908 C C . LEU A 1 376 ? -28.099 -25.217 14.769 1.00 72.12 376 LEU A C 1
ATOM 2910 O O . LEU A 1 376 ? -27.414 -26.195 14.481 1.00 72.12 376 LEU A O 1
ATOM 2914 N N . LYS A 1 377 ? -29.338 -25.052 14.290 1.00 66.25 377 LYS A N 1
ATOM 2915 C CA . LYS A 1 377 ? -29.921 -25.943 13.267 1.00 66.25 377 LYS A CA 1
ATOM 2916 C C . LYS A 1 377 ? -29.309 -25.721 11.878 1.00 66.25 377 LYS A C 1
ATOM 2918 O O . LYS A 1 377 ? -29.338 -26.631 11.057 1.00 66.25 377 LYS A O 1
ATOM 2923 N N . HIS A 1 378 ? -28.757 -24.531 11.633 1.00 66.69 378 HIS A N 1
ATOM 2924 C CA . HIS A 1 378 ? -28.156 -24.128 10.363 1.00 66.69 378 HIS A CA 1
ATOM 2925 C C . HIS A 1 378 ? -26.810 -23.452 10.630 1.00 66.69 378 HIS A C 1
ATOM 2927 O O . HIS A 1 378 ? -26.766 -22.379 11.227 1.00 66.69 378 HIS A O 1
ATOM 2933 N N . ALA A 1 379 ? -25.716 -24.083 10.197 1.00 61.38 379 ALA A N 1
ATOM 2934 C CA . ALA A 1 379 ? -24.359 -23.575 10.408 1.00 61.38 379 ALA A CA 1
ATOM 2935 C C . ALA A 1 379 ? -24.076 -22.260 9.653 1.00 61.38 379 ALA A C 1
ATOM 2937 O O . ALA A 1 379 ? -23.204 -21.507 10.061 1.00 61.38 379 ALA A O 1
ATOM 2938 N N . SER A 1 380 ? -24.835 -21.964 8.594 1.00 71.25 380 SER A N 1
ATOM 2939 C CA . SER A 1 380 ? -24.705 -20.756 7.768 1.00 71.25 380 SER A CA 1
ATOM 2940 C C . SER A 1 380 ? -25.531 -19.558 8.254 1.00 71.25 380 SER A C 1
ATOM 2942 O O . SER A 1 380 ? -25.613 -18.550 7.558 1.00 71.25 380 SER A O 1
ATOM 2944 N N . ALA A 1 381 ? -26.191 -19.652 9.413 1.00 87.31 381 ALA A N 1
ATOM 2945 C CA . ALA A 1 381 ? -26.994 -18.546 9.923 1.00 87.31 381 ALA A CA 1
ATOM 2946 C C . ALA A 1 381 ? -26.107 -17.337 10.274 1.00 87.31 381 ALA A C 1
ATOM 2948 O O . ALA A 1 381 ? -25.086 -17.483 10.951 1.00 87.31 381 ALA A O 1
ATOM 2949 N N . ILE A 1 382 ? -26.531 -16.141 9.862 1.00 90.62 382 ILE A N 1
ATOM 2950 C CA . ILE A 1 382 ? -25.872 -14.874 10.195 1.00 90.62 382 ILE A CA 1
ATOM 2951 C C . ILE A 1 382 ? -26.465 -14.305 11.486 1.00 90.62 382 ILE A C 1
ATOM 2953 O O . ILE A 1 382 ? -27.687 -14.240 11.643 1.00 90.62 382 ILE A O 1
ATOM 2957 N N . ARG A 1 383 ? -25.597 -13.881 12.406 1.00 91.94 383 ARG A N 1
ATOM 2958 C CA . ARG A 1 383 ? -25.961 -13.118 13.599 1.00 91.94 383 ARG A CA 1
ATOM 2959 C C . ARG A 1 383 ? -25.805 -11.634 13.290 1.00 91.94 383 ARG A C 1
ATOM 2961 O O . ARG A 1 383 ? -24.689 -11.160 13.112 1.00 91.94 383 ARG A O 1
ATOM 2968 N N . ASN A 1 384 ? -26.918 -10.907 13.286 1.00 92.88 384 ASN A N 1
ATOM 2969 C CA . ASN A 1 384 ? -26.902 -9.447 13.322 1.00 92.88 384 ASN A CA 1
ATOM 2970 C C . ASN A 1 384 ? -26.732 -8.981 14.772 1.00 92.88 384 ASN A C 1
ATOM 2972 O O . ASN A 1 384 ? -27.419 -9.482 15.667 1.00 92.88 384 ASN A O 1
ATOM 2976 N N . THR A 1 385 ? -25.838 -8.028 15.006 1.00 94.94 385 THR A N 1
ATOM 2977 C CA . THR A 1 385 ? -25.584 -7.440 16.323 1.00 94.94 385 THR A CA 1
ATOM 2978 C C . THR A 1 385 ? -26.111 -6.009 16.387 1.00 94.94 385 THR A C 1
ATOM 2980 O O . THR A 1 385 ? -26.263 -5.329 15.373 1.00 94.94 385 THR A O 1
ATOM 2983 N N . THR A 1 386 ? -26.432 -5.557 17.596 1.00 96.69 386 THR A N 1
ATOM 2984 C CA . THR A 1 386 ? -26.854 -4.176 17.901 1.00 96.69 386 THR A CA 1
ATOM 2985 C C . THR A 1 386 ? -25.773 -3.404 18.663 1.00 96.69 386 THR A C 1
ATOM 2987 O O . THR A 1 386 ? -25.975 -2.270 19.084 1.00 96.69 386 THR A O 1
ATOM 2990 N N . THR A 1 387 ? -24.605 -4.027 18.826 1.00 97.88 387 THR A N 1
ATOM 2991 C CA . THR A 1 387 ? -23.442 -3.524 19.561 1.00 97.88 387 THR A CA 1
ATOM 2992 C C . THR A 1 387 ? -22.241 -3.399 18.627 1.00 97.88 387 THR A C 1
ATOM 2994 O O . THR A 1 387 ? -22.280 -3.893 17.503 1.00 97.88 387 THR A O 1
ATOM 2997 N N . THR A 1 388 ? -21.126 -2.857 19.110 1.00 98.25 388 THR A N 1
ATOM 2998 C CA . THR A 1 388 ? -19.819 -2.790 18.421 1.00 98.25 388 THR A CA 1
ATOM 2999 C C . THR A 1 388 ? -19.112 -4.158 18.318 1.00 98.25 388 THR A C 1
ATOM 3001 O O . THR A 1 388 ? -18.018 -4.366 18.843 1.00 98.25 388 THR A O 1
ATOM 3004 N N . TRP A 1 389 ? -19.781 -5.129 17.687 1.00 98.06 389 TRP A N 1
ATOM 3005 C CA . TRP A 1 389 ? -19.363 -6.530 17.561 1.00 98.06 389 TRP A CA 1
ATOM 3006 C C . TRP A 1 389 ? -19.611 -7.034 16.137 1.00 98.06 389 TRP A C 1
ATOM 3008 O O . TRP A 1 389 ? -20.769 -7.208 15.745 1.00 98.06 389 TRP A O 1
ATOM 3018 N N . GLY A 1 390 ? -18.541 -7.279 15.383 1.00 97.00 390 GLY A N 1
ATOM 3019 C CA . GLY A 1 390 ? -18.604 -7.524 13.943 1.00 97.00 390 GLY A CA 1
ATOM 3020 C C . GLY A 1 390 ? -17.628 -8.569 13.428 1.00 97.00 390 GLY A C 1
ATOM 3021 O O . GLY A 1 390 ? -16.903 -9.189 14.200 1.00 97.00 390 GLY A O 1
ATOM 3022 N N . ASN A 1 391 ? -17.601 -8.747 12.105 1.00 98.00 391 ASN A N 1
ATOM 3023 C CA . ASN A 1 391 ? -16.641 -9.638 11.454 1.00 98.00 391 ASN A CA 1
ATOM 3024 C C . ASN A 1 391 ? -15.195 -9.138 11.566 1.00 98.00 391 ASN A C 1
ATOM 3026 O O . ASN A 1 391 ? -14.293 -9.957 11.667 1.00 98.00 391 ASN A O 1
ATOM 3030 N N . ASN A 1 392 ? -14.974 -7.823 11.554 1.00 98.38 392 ASN A N 1
ATOM 3031 C CA . ASN A 1 392 ? -13.626 -7.249 11.495 1.00 98.38 392 ASN A CA 1
ATOM 3032 C C . ASN A 1 392 ? -13.108 -6.853 12.885 1.00 98.38 392 ASN A C 1
ATOM 3034 O O . ASN A 1 392 ? -11.919 -6.970 13.168 1.00 98.38 392 ASN A O 1
ATOM 3038 N N . VAL A 1 393 ? -14.001 -6.363 13.758 1.00 98.50 393 VAL A N 1
ATOM 3039 C CA . VAL A 1 393 ? -13.638 -5.731 15.036 1.00 98.50 393 VAL A CA 1
ATOM 3040 C C . VAL A 1 393 ? -14.617 -6.111 16.153 1.00 98.50 393 VAL A C 1
ATOM 3042 O O . VAL A 1 393 ? -15.838 -6.121 15.966 1.00 98.50 393 VAL A O 1
ATOM 3045 N N . PHE A 1 394 ? -14.080 -6.341 17.352 1.00 98.62 394 PHE A N 1
ATOM 3046 C CA . PHE A 1 394 ? -14.807 -6.401 18.619 1.00 98.62 394 PHE A CA 1
ATOM 3047 C C . PHE A 1 394 ? -14.348 -5.248 19.517 1.00 98.62 394 PHE A C 1
ATOM 3049 O O . PHE A 1 394 ? -13.283 -5.338 20.121 1.00 98.62 394 PHE A O 1
ATOM 3056 N N . ALA A 1 395 ? -15.143 -4.179 19.629 1.00 98.69 395 ALA A N 1
ATOM 3057 C CA . ALA A 1 395 ? -14.797 -3.030 20.472 1.00 98.69 395 ALA A CA 1
ATOM 3058 C C . ALA A 1 395 ? -15.588 -3.027 21.787 1.00 98.69 395 ALA A C 1
ATOM 3060 O O . ALA A 1 395 ? -16.796 -3.309 21.800 1.00 98.69 395 ALA A O 1
ATOM 3061 N N . HIS A 1 396 ? -14.913 -2.722 22.892 1.00 98.69 396 HIS A N 1
ATOM 3062 C CA . HIS A 1 396 ? -15.472 -2.702 24.247 1.00 98.69 396 HIS A CA 1
ATOM 3063 C C . HIS A 1 396 ? -14.596 -1.856 25.185 1.00 98.69 396 HIS A C 1
ATOM 3065 O O . HIS A 1 396 ? -13.475 -1.506 24.829 1.00 98.69 396 HIS A O 1
ATOM 3071 N N . GLU A 1 397 ? -15.086 -1.535 26.383 1.00 97.88 397 GLU A N 1
ATOM 3072 C CA . GLU A 1 397 ? -14.226 -0.962 27.433 1.00 97.88 397 GLU A CA 1
ATOM 3073 C C . GLU A 1 397 ? -13.279 -2.018 28.006 1.00 97.88 397 GLU A C 1
ATOM 3075 O O . GLU A 1 397 ? -13.610 -3.206 28.008 1.00 97.88 397 GLU A O 1
ATOM 3080 N N . ASP A 1 398 ? -12.117 -1.611 28.510 1.00 97.56 398 ASP A N 1
ATOM 3081 C CA . ASP A 1 398 ? -11.285 -2.490 29.339 1.00 97.56 398 ASP A CA 1
ATOM 3082 C C . ASP A 1 398 ? -10.641 -1.750 30.515 1.00 97.56 398 ASP A C 1
ATOM 3084 O O . ASP A 1 398 ? -9.422 -1.734 30.680 1.00 97.56 398 ASP A O 1
ATOM 3088 N N . TRP A 1 399 ? -11.453 -1.143 31.381 1.00 95.81 399 TRP A N 1
ATOM 3089 C CA . TRP A 1 399 ? -10.928 -0.378 32.522 1.00 95.81 399 TRP A CA 1
ATOM 3090 C C . TRP A 1 399 ? -10.125 -1.225 33.519 1.00 95.81 399 TRP A C 1
ATOM 3092 O O . TRP A 1 399 ? -9.313 -0.687 34.270 1.00 95.81 399 TRP A O 1
ATOM 3102 N N . GLU A 1 400 ? -10.337 -2.545 33.554 1.00 94.12 400 GLU A N 1
ATOM 3103 C CA . GLU A 1 400 ? -9.529 -3.446 34.385 1.00 94.12 400 GLU A CA 1
ATOM 3104 C C . GLU A 1 400 ? -8.135 -3.718 33.792 1.00 94.12 400 GLU A C 1
ATOM 3106 O O . GLU A 1 400 ? -7.255 -4.180 34.526 1.00 94.12 400 GLU A O 1
ATOM 3111 N N . GLY A 1 401 ? -7.932 -3.461 32.492 1.00 92.25 401 GLY A N 1
ATOM 3112 C CA . GLY A 1 401 ? -6.689 -3.740 31.770 1.00 92.25 401 GLY A CA 1
ATOM 3113 C C . GLY A 1 401 ? -6.357 -5.231 31.732 1.00 92.25 401 GLY A C 1
ATOM 3114 O O . GLY A 1 401 ? -5.219 -5.634 32.007 1.00 92.25 401 GLY A O 1
ATOM 3115 N N . ARG A 1 402 ? -7.367 -6.081 31.510 1.00 91.69 402 ARG A N 1
ATOM 3116 C CA . ARG A 1 402 ? -7.256 -7.545 31.610 1.00 91.69 402 ARG A CA 1
ATOM 3117 C C . ARG A 1 402 ? -7.585 -8.218 30.280 1.00 91.69 402 ARG A C 1
ATOM 3119 O O . ARG A 1 402 ? -7.934 -7.621 29.282 1.00 91.69 402 ARG A O 1
ATOM 3126 N N . ASN A 1 403 ? -7.464 -9.542 30.247 1.00 88.00 403 ASN A N 1
ATOM 3127 C CA . ASN A 1 403 ? -7.676 -10.316 29.020 1.00 88.00 403 ASN A CA 1
ATOM 3128 C C . ASN A 1 403 ? -9.154 -10.600 28.698 1.00 88.00 403 ASN A C 1
ATOM 3130 O O . ASN A 1 403 ? -9.431 -11.341 27.753 1.00 88.00 403 ASN A O 1
ATOM 3134 N N . ASN A 1 404 ? -10.102 -10.108 29.501 1.00 90.94 404 ASN A N 1
ATOM 3135 C CA . ASN A 1 404 ? -11.510 -10.367 29.245 1.00 90.94 404 ASN A CA 1
ATOM 3136 C C . ASN A 1 404 ? -12.024 -9.382 28.199 1.00 90.94 404 ASN A C 1
ATOM 3138 O O . ASN A 1 404 ? -12.054 -8.193 28.443 1.00 90.94 404 ASN A O 1
ATOM 3142 N N . TRP A 1 405 ? -12.443 -9.883 27.046 1.00 94.56 405 TRP A N 1
ATOM 3143 C CA . TRP A 1 405 ? -13.006 -9.055 25.975 1.00 94.56 405 TRP A CA 1
ATOM 3144 C C . TRP A 1 405 ? -14.401 -9.527 25.562 1.00 94.56 405 TRP A C 1
ATOM 3146 O O . TRP A 1 405 ? -15.230 -8.755 25.094 1.00 94.56 405 TRP A O 1
ATOM 3156 N N . LEU A 1 406 ? -14.720 -10.805 25.790 1.00 95.12 406 LEU A N 1
ATOM 3157 C CA . LEU A 1 406 ? -15.996 -11.411 25.402 1.00 95.12 406 LEU A CA 1
ATOM 3158 C C . LEU A 1 406 ? -17.184 -10.770 26.126 1.00 95.12 406 LEU A C 1
ATOM 3160 O O . LEU A 1 406 ? -18.210 -10.482 25.497 1.00 95.12 406 LEU A O 1
ATOM 3164 N N . SER A 1 407 ? -17.044 -10.544 27.435 1.00 94.12 407 SER A N 1
ATOM 3165 C CA . SER A 1 407 ? -18.128 -10.066 28.300 1.00 94.12 407 SER A CA 1
ATOM 3166 C C . SER A 1 407 ? -17.948 -8.639 28.813 1.00 94.12 407 SER A C 1
ATOM 3168 O O . SER A 1 407 ? -18.805 -8.191 29.572 1.00 94.12 407 SER A O 1
ATOM 3170 N N . ASN A 1 408 ? -16.863 -7.953 28.442 1.00 96.88 408 ASN A N 1
ATOM 3171 C CA . ASN A 1 408 ? -16.682 -6.548 28.797 1.00 96.88 408 ASN A CA 1
ATOM 3172 C C . ASN A 1 408 ? -17.779 -5.687 28.176 1.00 96.88 408 ASN A C 1
ATOM 3174 O O . ASN A 1 408 ? -18.426 -6.068 27.186 1.00 96.88 408 ASN A O 1
ATOM 3178 N N . TYR A 1 409 ? -18.009 -4.537 28.799 1.00 98.12 409 TYR A N 1
ATOM 3179 C CA . TYR A 1 409 ? -19.114 -3.684 28.425 1.00 98.12 409 TYR A CA 1
ATOM 3180 C C . TYR A 1 409 ? -18.900 -3.069 27.035 1.00 98.12 409 TYR A C 1
ATOM 3182 O O . TYR A 1 409 ? -17.809 -2.657 26.645 1.00 98.12 409 TYR A O 1
ATOM 3190 N N . ARG A 1 410 ? -19.987 -3.007 26.270 1.00 97.88 410 ARG A N 1
ATOM 3191 C CA . ARG A 1 410 ? -20.062 -2.316 24.987 1.00 97.88 410 ARG A CA 1
ATOM 3192 C C . ARG A 1 410 ? -21.450 -1.708 24.826 1.00 97.88 410 ARG A C 1
ATOM 3194 O O . ARG A 1 410 ? -22.416 -2.307 25.310 1.00 97.88 410 ARG A O 1
ATOM 3201 N N . PRO A 1 411 ? -21.572 -0.551 24.162 1.00 97.88 411 PRO A N 1
ATOM 3202 C CA . PRO A 1 411 ? -22.862 0.077 23.948 1.00 97.88 411 PRO A CA 1
ATOM 3203 C C . PRO A 1 411 ? -23.767 -0.808 23.083 1.00 97.88 411 PRO A C 1
ATOM 3205 O O . PRO A 1 411 ? -23.328 -1.370 22.077 1.00 97.88 411 PRO A O 1
ATOM 3208 N N . ASP A 1 412 ? -25.037 -0.903 23.473 1.00 97.38 412 ASP A N 1
ATOM 3209 C CA . ASP A 1 412 ? -26.115 -1.482 22.671 1.00 97.38 412 ASP A CA 1
ATOM 3210 C C . ASP A 1 412 ? -26.994 -0.342 22.148 1.00 97.38 412 ASP A C 1
ATOM 3212 O O . ASP A 1 412 ? -27.614 0.393 22.922 1.00 97.38 412 ASP A O 1
ATOM 3216 N N . ALA A 1 413 ? -27.008 -0.170 20.829 1.00 96.38 413 ALA A N 1
ATOM 3217 C CA . ALA A 1 413 ? -27.762 0.872 20.139 1.00 96.38 413 ALA A CA 1
ATOM 3218 C C . ALA A 1 413 ? -29.174 0.413 19.727 1.00 96.38 413 ALA A C 1
ATOM 3220 O O . ALA A 1 413 ? -29.877 1.115 18.991 1.00 96.38 413 ALA A O 1
ATOM 3221 N N . GLY A 1 414 ? -29.598 -0.768 20.192 1.00 94.44 414 GLY A N 1
ATOM 3222 C CA . GLY A 1 414 ? -30.889 -1.364 19.880 1.00 94.44 414 GLY A CA 1
ATOM 3223 C C . GLY A 1 414 ? -31.019 -1.783 18.416 1.00 94.44 414 GLY A C 1
ATOM 3224 O O . GLY A 1 414 ? -30.084 -1.705 17.619 1.00 94.44 414 GLY A O 1
ATOM 3225 N N . SER A 1 415 ? -32.216 -2.230 18.036 1.00 91.31 415 SER A N 1
ATOM 3226 C CA . SER A 1 415 ? -32.482 -2.736 16.682 1.00 91.31 415 SER A CA 1
ATOM 3227 C C . SER A 1 415 ? -32.281 -1.693 15.581 1.00 91.31 415 SER A C 1
ATOM 3229 O O . SER A 1 415 ? -32.017 -2.073 14.447 1.00 91.31 415 SER A O 1
ATOM 3231 N N . SER A 1 416 ? -32.396 -0.402 15.910 1.00 90.50 416 SER A N 1
ATOM 3232 C CA . SER A 1 416 ? -32.181 0.712 14.980 1.00 90.50 416 SER A CA 1
ATOM 3233 C C . SER A 1 416 ? -30.708 1.076 14.782 1.00 90.50 416 SER A C 1
ATOM 3235 O O . SER A 1 416 ? -30.421 1.914 13.937 1.00 90.50 416 SER A O 1
ATOM 3237 N N . LYS A 1 417 ? -29.778 0.501 15.566 1.00 95.56 417 LYS A N 1
ATOM 3238 C CA . LYS A 1 417 ? -28.325 0.737 15.464 1.00 95.56 417 LYS A CA 1
ATOM 3239 C C . LYS A 1 417 ? -27.942 2.229 15.409 1.00 95.56 417 LYS A C 1
ATOM 3241 O O . LYS A 1 417 ? -27.089 2.648 14.625 1.00 95.56 417 LYS A O 1
ATOM 3246 N N . VAL A 1 418 ? -28.583 3.039 16.255 1.00 97.38 418 VAL A N 1
ATOM 3247 C CA . VAL A 1 418 ? -28.304 4.479 16.375 1.00 97.38 418 VAL A CA 1
ATOM 3248 C C . VAL A 1 418 ? -27.287 4.707 17.493 1.00 97.38 418 VAL A C 1
ATOM 3250 O O . VAL A 1 418 ? -27.647 4.836 18.662 1.00 97.38 418 VAL A O 1
ATOM 3253 N N . PHE A 1 419 ? -26.004 4.751 17.136 1.00 98.12 419 PHE A N 1
ATOM 3254 C CA . PHE A 1 419 ? -24.893 5.017 18.051 1.00 98.12 419 PHE A CA 1
ATOM 3255 C C . PHE A 1 419 ? -24.677 6.532 18.218 1.00 98.12 419 PHE A C 1
ATOM 3257 O O . PHE A 1 419 ? -23.645 7.093 17.839 1.00 98.12 419 PHE A O 1
ATOM 3264 N N . ASP A 1 420 ? -25.683 7.213 18.773 1.00 98.06 420 ASP A N 1
ATOM 3265 C CA . ASP A 1 420 ? -25.637 8.643 19.094 1.00 98.06 420 ASP A CA 1
ATOM 3266 C C . ASP A 1 420 ? -25.436 8.856 20.600 1.00 98.06 420 ASP A C 1
ATOM 3268 O O . ASP A 1 420 ? -26.381 8.970 21.383 1.00 98.06 420 ASP A O 1
ATOM 3272 N N . TYR A 1 421 ? -24.169 8.873 21.014 1.00 98.12 421 TYR A N 1
ATOM 3273 C CA . TYR A 1 421 ? -23.785 9.086 22.407 1.00 98.12 421 TYR A CA 1
ATOM 3274 C C . TYR A 1 421 ? -23.167 10.465 22.618 1.00 98.12 421 TYR A C 1
ATOM 3276 O O . TYR A 1 421 ? -22.412 10.977 21.785 1.00 98.12 421 TYR A O 1
ATOM 3284 N N . ALA A 1 422 ? -23.466 11.075 23.764 1.00 96.31 422 ALA A N 1
ATOM 3285 C CA . ALA A 1 422 ? -22.936 12.383 24.116 1.00 96.31 422 ALA A CA 1
ATOM 3286 C C . ALA A 1 422 ? -21.425 12.319 24.396 1.00 96.31 422 ALA A C 1
ATOM 3288 O O . ALA A 1 422 ? -20.963 11.481 25.162 1.00 96.31 422 ALA A O 1
ATOM 3289 N N . TYR A 1 423 ? -20.682 13.267 23.826 1.00 96.12 423 TYR A N 1
ATOM 3290 C CA . TYR A 1 423 ? -19.287 13.551 24.159 1.00 96.12 423 TYR A CA 1
ATOM 3291 C C . TYR A 1 423 ? -19.208 15.022 24.558 1.00 96.12 423 TYR A C 1
ATOM 3293 O O . TYR A 1 423 ? -19.366 15.909 23.718 1.00 96.12 423 TYR A O 1
ATOM 3301 N N . LYS A 1 424 ? -19.107 15.278 25.863 1.00 93.56 424 LYS A N 1
ATOM 3302 C CA . LYS A 1 424 ? -19.103 16.624 26.455 1.00 93.56 424 LYS A CA 1
ATOM 3303 C C . LYS A 1 424 ? -18.110 16.658 27.621 1.00 93.56 424 LYS A C 1
ATOM 3305 O O . LYS A 1 424 ? -18.566 16.755 28.763 1.00 93.56 424 LYS A O 1
ATOM 3310 N N . PRO A 1 425 ? -16.800 16.513 27.348 1.00 91.69 425 PRO A N 1
ATOM 3311 C CA . PRO A 1 425 ? -15.787 16.522 28.395 1.00 91.69 425 PRO A CA 1
ATOM 3312 C C . PRO A 1 425 ? -15.822 17.859 29.137 1.00 91.69 425 PRO A C 1
ATOM 3314 O O . PRO A 1 425 ? -15.953 18.922 28.521 1.00 91.69 425 PRO A O 1
ATOM 3317 N N . LYS A 1 426 ? -15.735 17.813 30.464 1.00 92.38 426 LYS A N 1
ATOM 3318 C CA . LYS A 1 426 ? -15.675 19.002 31.320 1.00 92.38 426 LYS A CA 1
ATOM 3319 C C . LYS A 1 426 ? -14.285 19.167 31.900 1.00 92.38 426 LYS A C 1
ATOM 3321 O O . LYS A 1 426 ? -13.613 18.190 32.196 1.00 92.38 426 LYS A O 1
ATOM 3326 N N . GLU A 1 427 ? -13.881 20.412 32.121 1.00 89.12 427 GLU A N 1
ATOM 3327 C CA . GLU A 1 427 ? -12.710 20.682 32.950 1.00 89.12 427 GLU A CA 1
ATOM 3328 C C . GLU A 1 427 ? -12.938 20.151 34.366 1.00 89.12 427 GLU A C 1
ATOM 3330 O O . GLU A 1 427 ? -13.963 20.431 34.995 1.00 89.12 427 GLU A O 1
ATOM 3335 N N . THR A 1 428 ? -11.976 19.376 34.856 1.00 84.56 428 THR A N 1
ATOM 3336 C CA . THR A 1 428 ? -12.006 18.765 36.182 1.00 84.56 428 THR A CA 1
ATOM 3337 C C . THR A 1 428 ? -10.699 18.986 36.924 1.00 84.56 428 THR A C 1
ATOM 3339 O O . THR A 1 428 ? -9.672 19.349 36.345 1.00 84.56 428 THR A O 1
ATOM 3342 N N . THR A 1 429 ? -10.731 18.739 38.232 1.00 83.00 429 THR A N 1
ATOM 3343 C CA . THR A 1 429 ? -9.502 18.528 38.998 1.00 83.00 429 THR A CA 1
ATOM 3344 C C . THR A 1 429 ? -8.859 17.192 38.602 1.00 83.00 429 THR A C 1
ATOM 3346 O O . THR A 1 429 ? -9.509 16.350 37.976 1.00 83.00 429 THR A O 1
ATOM 3349 N N . THR A 1 430 ? -7.588 16.984 38.961 1.00 77.25 430 THR A N 1
ATOM 3350 C CA . THR A 1 430 ? -6.873 15.728 38.672 1.00 77.25 430 THR A CA 1
ATOM 3351 C C . THR A 1 430 ? -7.554 14.509 39.304 1.00 77.25 430 THR A C 1
ATOM 3353 O O . THR A 1 430 ? -7.533 13.437 38.708 1.00 77.25 430 THR A O 1
ATOM 3356 N N . ASP A 1 431 ? -8.186 14.672 40.471 1.00 82.75 431 ASP A N 1
ATOM 3357 C CA . ASP A 1 431 ? -8.816 13.570 41.210 1.00 82.75 431 ASP A CA 1
ATOM 3358 C C . ASP A 1 431 ? -10.100 13.068 40.523 1.00 82.75 431 ASP A C 1
ATOM 3360 O O . ASP A 1 431 ? -10.397 11.876 40.568 1.00 82.75 431 ASP A O 1
ATOM 3364 N N . ASP A 1 432 ? -10.819 13.951 39.821 1.00 87.69 432 ASP A N 1
ATOM 3365 C CA . ASP A 1 432 ? -12.081 13.623 39.139 1.00 87.69 432 ASP A CA 1
ATOM 3366 C C . ASP A 1 432 ? -11.891 13.287 37.645 1.00 87.69 432 ASP A C 1
ATOM 3368 O O . ASP A 1 432 ? -12.845 12.927 36.952 1.00 87.69 432 ASP A O 1
ATOM 3372 N N . ALA A 1 433 ? -10.672 13.434 37.114 1.00 89.12 433 ALA A N 1
ATOM 3373 C CA . ALA A 1 433 ? -10.409 13.376 35.675 1.00 89.12 433 ALA A CA 1
ATOM 3374 C C . ALA A 1 433 ? -10.662 11.990 35.058 1.00 89.12 433 ALA A C 1
ATOM 3376 O O . ALA A 1 433 ? -11.160 11.906 33.935 1.00 89.12 433 ALA A O 1
ATOM 3377 N N . LEU A 1 434 ? -10.370 10.908 35.791 1.00 91.69 434 LEU A N 1
ATOM 3378 C CA . LEU A 1 434 ? -10.667 9.545 35.339 1.00 91.69 434 LEU A CA 1
ATOM 3379 C C . LEU A 1 434 ? -12.178 9.291 35.285 1.00 91.69 434 LEU A C 1
ATOM 3381 O O . LEU A 1 434 ? -12.681 8.787 34.284 1.00 91.69 434 LEU A O 1
ATOM 3385 N N . GLU A 1 435 ? -12.909 9.671 36.336 1.00 93.12 435 GLU A N 1
ATOM 3386 C CA . GLU A 1 435 ? -14.367 9.516 36.374 1.00 93.12 435 GLU A CA 1
ATOM 3387 C C . GLU A 1 435 ? -15.029 10.333 35.259 1.00 93.12 435 GLU A C 1
ATOM 3389 O O . GLU A 1 435 ? -15.974 9.874 34.619 1.00 93.12 435 GLU A O 1
ATOM 3394 N N . GLU A 1 436 ? -14.525 11.539 34.986 1.00 94.88 436 GLU A N 1
ATOM 3395 C CA . GLU A 1 436 ? -14.989 12.336 33.854 1.00 94.88 436 GLU A CA 1
ATOM 3396 C C . GLU A 1 436 ? -14.756 11.626 32.521 1.00 94.88 436 GLU A C 1
ATOM 3398 O O . GLU A 1 436 ? -15.680 11.581 31.708 1.00 94.88 436 GLU A O 1
ATOM 3403 N N . ALA A 1 437 ? -13.581 11.022 32.317 1.00 93.81 437 ALA A N 1
ATOM 3404 C CA . ALA A 1 437 ? -13.278 10.296 31.088 1.00 93.81 437 ALA A CA 1
ATOM 3405 C C . ALA A 1 437 ? -14.213 9.101 30.847 1.00 93.81 437 ALA A C 1
ATOM 3407 O O . ALA A 1 437 ? -14.671 8.854 29.728 1.00 93.81 437 ALA A O 1
ATOM 3408 N N . GLN A 1 438 ? -14.579 8.399 31.918 1.00 95.38 438 GLN A N 1
ATOM 3409 C CA . GLN A 1 438 ? -15.482 7.251 31.854 1.00 95.38 438 GLN A CA 1
ATOM 3410 C C . GLN A 1 438 ? -16.921 7.635 31.467 1.00 95.38 438 GLN A C 1
ATOM 3412 O O . GLN A 1 438 ? -17.656 6.803 30.929 1.00 95.38 438 GLN A O 1
ATOM 3417 N N . LYS A 1 439 ? -17.349 8.894 31.666 1.00 96.75 439 LYS A N 1
ATOM 3418 C CA . LYS A 1 439 ? -18.727 9.338 31.351 1.00 96.75 439 LYS A CA 1
ATOM 3419 C C . LYS A 1 439 ? -19.069 9.274 29.866 1.00 96.75 439 LYS A C 1
ATOM 3421 O O . LYS A 1 439 ? -20.253 9.224 29.528 1.00 96.75 439 LYS A O 1
ATOM 3426 N N . TYR A 1 440 ? -18.073 9.289 28.985 1.00 96.44 440 TYR A N 1
ATOM 3427 C CA . TYR A 1 440 ? -18.269 9.256 27.535 1.00 96.44 440 TYR A CA 1
ATOM 3428 C C . TYR A 1 440 ? -17.779 7.961 26.872 1.00 96.44 440 TYR A C 1
ATOM 3430 O O . TYR A 1 440 ? -17.679 7.909 25.648 1.00 96.44 440 TYR A O 1
ATOM 3438 N N . ILE A 1 441 ? -17.598 6.883 27.644 1.00 98.12 441 ILE A N 1
ATOM 3439 C CA . ILE A 1 441 ? -17.132 5.578 27.146 1.00 98.12 441 ILE A CA 1
ATOM 3440 C C . ILE A 1 441 ? -17.949 5.030 25.964 1.00 98.12 441 ILE A C 1
ATOM 3442 O O . ILE A 1 441 ? -17.394 4.445 25.040 1.00 98.12 441 ILE A O 1
ATOM 3446 N N . ASN A 1 442 ? -19.266 5.262 25.925 1.00 98.62 442 ASN A N 1
ATOM 3447 C CA . ASN A 1 442 ? -20.091 4.822 24.795 1.00 98.62 442 ASN A CA 1
ATOM 3448 C C . ASN A 1 442 ? -19.708 5.532 23.489 1.00 98.62 442 ASN A C 1
ATOM 3450 O O . ASN A 1 442 ? -19.693 4.902 22.432 1.00 98.62 442 ASN A O 1
ATOM 3454 N N . ALA A 1 443 ? -19.407 6.834 23.555 1.00 98.50 443 ALA A N 1
ATOM 3455 C CA . ALA A 1 443 ? -18.931 7.591 22.402 1.00 98.50 443 ALA A CA 1
ATOM 3456 C C . ALA A 1 443 ? -17.530 7.118 21.993 1.00 98.50 443 ALA A C 1
ATOM 3458 O O . ALA A 1 443 ? -17.289 6.927 20.804 1.00 98.50 443 ALA A O 1
ATOM 3459 N N . THR A 1 444 ? -16.661 6.845 22.970 1.00 98.50 444 THR A N 1
ATOM 3460 C CA . THR A 1 444 ? -15.308 6.319 22.757 1.00 98.50 444 THR A CA 1
ATOM 3461 C C . THR A 1 444 ? -15.309 4.961 22.051 1.00 98.50 444 THR A C 1
ATOM 3463 O O . THR A 1 444 ? -14.734 4.835 20.974 1.00 98.50 444 THR A O 1
ATOM 3466 N N . ILE A 1 445 ? -16.025 3.962 22.582 1.00 98.81 445 ILE A N 1
ATOM 3467 C CA . ILE A 1 445 ? -16.113 2.623 21.970 1.00 98.81 445 ILE A CA 1
ATOM 3468 C C . ILE A 1 445 ? -16.695 2.711 20.551 1.00 98.81 445 ILE A C 1
ATOM 3470 O O . ILE A 1 445 ? -16.243 2.013 19.644 1.00 98.81 445 ILE A O 1
ATOM 3474 N N . THR A 1 446 ? -17.686 3.585 20.349 1.00 98.75 446 THR A N 1
ATOM 3475 C CA . THR A 1 446 ? -18.282 3.825 19.026 1.00 98.75 446 THR A CA 1
ATOM 3476 C C . THR A 1 446 ? -17.261 4.412 18.049 1.00 98.75 446 THR A C 1
ATOM 3478 O O . THR A 1 446 ? -17.180 3.942 16.916 1.00 98.75 446 THR A O 1
ATOM 3481 N N . GLN A 1 447 ? -16.469 5.403 18.474 1.00 98.75 447 GLN A N 1
ATOM 3482 C CA . GLN A 1 447 ? -15.414 5.997 17.649 1.00 98.75 447 GLN A CA 1
ATOM 3483 C C . GLN A 1 447 ? -14.346 4.964 17.282 1.00 98.75 447 GLN A C 1
ATOM 3485 O O . GLN A 1 447 ? -14.022 4.834 16.103 1.00 98.75 447 GLN A O 1
ATOM 3490 N N . LEU A 1 448 ? -13.848 4.203 18.263 1.00 98.81 448 LEU A N 1
ATOM 3491 C CA . LEU A 1 448 ? -12.837 3.169 18.046 1.00 98.81 448 LEU A CA 1
ATOM 3492 C C . LEU A 1 448 ? -13.326 2.120 17.042 1.00 98.81 448 LEU A C 1
ATOM 3494 O O . LEU A 1 448 ? -12.615 1.782 16.097 1.00 98.81 448 LEU A O 1
ATOM 3498 N N . PHE A 1 449 ? -14.560 1.640 17.211 1.00 98.81 449 PHE A N 1
ATOM 3499 C CA . PHE A 1 449 ? -15.182 0.689 16.296 1.00 98.81 449 PHE A CA 1
ATOM 3500 C C . PHE A 1 449 ? -15.322 1.254 14.876 1.00 98.81 449 PHE A C 1
ATOM 3502 O O . PHE A 1 449 ? -14.970 0.574 13.912 1.00 98.81 449 PHE A O 1
ATOM 3509 N N . TYR A 1 450 ? -15.806 2.492 14.745 1.00 98.62 450 TYR A N 1
ATOM 3510 C CA . TYR A 1 450 ? -15.979 3.174 13.461 1.00 98.62 450 TYR A CA 1
ATOM 3511 C C . TYR A 1 450 ? -14.644 3.345 12.723 1.00 98.62 450 TYR A C 1
ATOM 3513 O O . TYR A 1 450 ? -14.510 2.917 11.576 1.00 98.62 450 TYR A O 1
ATOM 3521 N N . THR A 1 451 ? -13.636 3.914 13.392 1.00 98.56 451 THR A N 1
ATOM 3522 C CA . THR A 1 451 ? -12.312 4.143 12.802 1.00 98.56 451 THR A CA 1
ATOM 3523 C C . THR A 1 451 ? -11.643 2.818 12.434 1.00 98.56 451 THR A C 1
ATOM 3525 O O . THR A 1 451 ? -11.106 2.699 11.336 1.00 98.56 451 THR A O 1
ATOM 3528 N N . SER A 1 452 ? -11.722 1.800 13.299 1.00 98.69 452 SER A N 1
ATOM 3529 C CA . SER A 1 452 ? -11.063 0.509 13.055 1.00 98.69 452 SER A CA 1
ATOM 3530 C C . SER A 1 452 ? -11.650 -0.248 11.864 1.00 98.69 452 SER A C 1
ATOM 3532 O O . SER A 1 452 ? -10.904 -0.832 11.082 1.00 98.69 452 SER A O 1
ATOM 3534 N N . ASN A 1 453 ? -12.976 -0.215 11.685 1.00 98.62 453 ASN A N 1
ATOM 3535 C CA . ASN A 1 453 ? -13.612 -0.835 10.520 1.00 98.62 453 ASN A CA 1
ATOM 3536 C C . ASN A 1 453 ? -13.282 -0.095 9.215 1.00 98.62 453 ASN A C 1
ATOM 3538 O O . ASN A 1 453 ? -13.034 -0.742 8.202 1.00 98.62 453 ASN A O 1
ATOM 3542 N N . LEU A 1 454 ? -13.217 1.240 9.233 1.00 97.50 454 LEU A N 1
ATOM 3543 C CA . LEU A 1 454 ? -12.783 2.001 8.057 1.00 97.50 454 LEU A CA 1
ATOM 3544 C C . LEU A 1 454 ? -11.327 1.725 7.686 1.00 97.50 454 LEU A C 1
ATOM 3546 O O . LEU A 1 454 ? -11.022 1.605 6.504 1.00 97.50 454 LEU A O 1
ATOM 3550 N N . VAL A 1 455 ? -10.435 1.592 8.672 1.00 98.06 455 VAL A N 1
ATOM 3551 C CA . VAL A 1 455 ? -9.040 1.194 8.428 1.00 98.06 455 VAL A CA 1
ATOM 3552 C C . VAL A 1 455 ? -8.969 -0.200 7.813 1.00 98.06 455 VAL A C 1
ATOM 3554 O O . VAL A 1 455 ? -8.243 -0.386 6.841 1.00 98.06 455 VAL A O 1
ATOM 3557 N N . HIS A 1 456 ? -9.742 -1.160 8.329 1.00 98.12 456 HIS A N 1
ATOM 3558 C CA . HIS A 1 456 ? -9.847 -2.492 7.733 1.00 98.12 456 HIS A CA 1
ATOM 3559 C C . HIS A 1 456 ? -10.272 -2.412 6.258 1.00 98.12 456 HIS A C 1
ATOM 3561 O O . HIS A 1 456 ? -9.580 -2.938 5.387 1.00 98.12 456 HIS A O 1
ATOM 3567 N N . ASP A 1 457 ? -11.374 -1.715 5.976 1.00 95.38 457 ASP A N 1
ATOM 3568 C CA . ASP A 1 457 ? -11.927 -1.598 4.625 1.00 95.38 457 ASP A CA 1
ATOM 3569 C C . ASP A 1 457 ? -10.953 -0.876 3.674 1.00 95.38 457 ASP A C 1
ATOM 3571 O O . ASP A 1 457 ? -10.789 -1.274 2.519 1.00 95.38 457 ASP A O 1
ATOM 3575 N N . LEU A 1 458 ? -10.233 0.132 4.177 1.00 92.44 458 LEU A N 1
ATOM 3576 C CA . LEU A 1 458 ? -9.173 0.821 3.446 1.00 92.44 458 LEU A CA 1
ATOM 3577 C C . LEU A 1 458 ? -7.989 -0.105 3.147 1.00 92.44 458 LEU A C 1
ATOM 3579 O O . LEU A 1 458 ? -7.551 -0.177 2.005 1.00 92.44 458 LEU A O 1
ATOM 3583 N N . TYR A 1 459 ? -7.454 -0.823 4.133 1.00 92.94 459 TYR A N 1
ATOM 3584 C CA . TYR A 1 459 ? -6.328 -1.733 3.905 1.00 92.94 459 TYR A CA 1
ATOM 3585 C C . TYR A 1 459 ? -6.690 -2.855 2.933 1.00 92.94 459 TYR A C 1
ATOM 3587 O O . TYR A 1 459 ? -5.871 -3.213 2.086 1.00 92.94 459 TYR A O 1
ATOM 3595 N N . TYR A 1 460 ? -7.930 -3.346 2.988 1.00 89.56 460 TYR A N 1
ATOM 3596 C CA . TYR A 1 460 ? -8.437 -4.332 2.038 1.00 89.56 460 TYR A CA 1
ATOM 3597 C C . TYR A 1 460 ? -8.336 -3.829 0.591 1.00 89.56 460 TYR A C 1
ATOM 3599 O O . TYR A 1 460 ? -7.883 -4.558 -0.292 1.00 89.56 460 TYR A O 1
ATOM 3607 N N . ARG A 1 461 ? -8.686 -2.557 0.346 1.00 81.00 461 ARG A N 1
ATOM 3608 C CA . ARG A 1 461 ? -8.546 -1.901 -0.970 1.00 81.00 461 ARG A CA 1
ATOM 3609 C C . ARG A 1 461 ? -7.106 -1.860 -1.462 1.00 81.00 461 ARG A C 1
ATOM 3611 O O . ARG A 1 461 ? -6.881 -1.955 -2.661 1.00 81.00 461 ARG A O 1
ATOM 3618 N N . TYR A 1 462 ? -6.147 -1.751 -0.550 1.00 80.88 462 TYR A N 1
ATOM 3619 C CA . TYR A 1 462 ? -4.717 -1.765 -0.859 1.00 80.88 462 TYR A CA 1
ATOM 3620 C C . TYR A 1 462 ? -4.095 -3.170 -0.798 1.00 80.88 462 TYR A C 1
ATOM 3622 O O . TYR A 1 462 ? -2.877 -3.307 -0.725 1.00 80.88 462 TYR A O 1
ATOM 3630 N N . GLY A 1 463 ? -4.914 -4.225 -0.856 1.00 80.00 463 GLY A N 1
ATOM 3631 C CA . GLY A 1 463 ? -4.441 -5.600 -1.013 1.00 80.00 463 GLY A CA 1
ATOM 3632 C C . GLY A 1 463 ? -4.208 -6.361 0.291 1.00 80.00 463 GLY A C 1
ATOM 3633 O O . GLY A 1 463 ? -3.852 -7.540 0.234 1.00 80.00 463 GLY A O 1
ATOM 3634 N N . PHE A 1 464 ? -4.475 -5.761 1.457 1.00 91.12 464 PHE A N 1
ATOM 3635 C CA . PHE A 1 464 ? -4.489 -6.485 2.731 1.00 91.12 464 PHE A CA 1
ATOM 3636 C C . PHE A 1 464 ? -5.786 -7.292 2.873 1.00 91.12 464 PHE A C 1
ATOM 3638 O O . PHE A 1 464 ? -6.719 -6.942 3.596 1.00 91.12 464 PHE A O 1
ATOM 3645 N N . THR A 1 465 ? -5.846 -8.354 2.080 1.00 87.62 465 THR A N 1
ATOM 3646 C CA . THR A 1 465 ? -6.958 -9.297 1.946 1.00 87.62 465 THR A CA 1
ATOM 3647 C C . THR A 1 465 ? -6.774 -10.503 2.865 1.00 87.62 465 THR A C 1
ATOM 3649 O O . THR A 1 465 ? -5.783 -10.615 3.587 1.00 87.62 465 THR A O 1
ATOM 3652 N N . GLU A 1 466 ? -7.712 -11.444 2.810 1.00 90.94 466 GLU A N 1
ATOM 3653 C CA . GLU A 1 466 ? -7.705 -12.665 3.612 1.00 90.94 466 GLU A CA 1
ATOM 3654 C C . GLU A 1 466 ? -6.411 -13.472 3.403 1.00 90.94 466 GLU A C 1
ATOM 3656 O O . GLU A 1 466 ? -5.744 -13.851 4.358 1.00 90.94 466 GLU A O 1
ATOM 3661 N N . VAL A 1 467 ? -5.979 -13.671 2.152 1.00 74.31 467 VAL A N 1
ATOM 3662 C CA . VAL A 1 467 ? -4.724 -14.392 1.841 1.00 74.31 467 VAL A CA 1
ATOM 3663 C C . VAL A 1 467 ? -3.482 -13.628 2.309 1.00 74.31 467 VAL A C 1
ATOM 3665 O O . VAL A 1 467 ? -2.475 -14.247 2.649 1.00 74.31 467 VAL A O 1
ATOM 3668 N N . ALA A 1 468 ? -3.555 -12.297 2.352 1.00 78.44 468 ALA A N 1
ATOM 3669 C CA . ALA A 1 468 ? -2.483 -11.444 2.857 1.00 78.44 468 ALA A CA 1
ATOM 3670 C C . ALA A 1 468 ? -2.455 -11.360 4.397 1.00 78.44 468 ALA A C 1
ATOM 3672 O O . ALA A 1 468 ? -1.624 -10.638 4.947 1.00 78.44 468 ALA A O 1
ATOM 3673 N N . GLY A 1 469 ? -3.322 -12.104 5.095 1.00 92.06 469 GLY A N 1
ATOM 3674 C CA . GLY A 1 469 ? -3.358 -12.164 6.552 1.00 92.06 469 GLY A CA 1
ATOM 3675 C C . GLY A 1 469 ? -4.029 -10.957 7.190 1.00 92.06 469 GLY A C 1
ATOM 3676 O O . GLY A 1 469 ? -3.504 -10.444 8.181 1.00 92.06 469 GLY A O 1
ATOM 3677 N N . ASN A 1 470 ? -5.143 -10.484 6.626 1.00 96.81 470 ASN A N 1
ATOM 3678 C CA . ASN A 1 470 ? -5.980 -9.473 7.271 1.00 96.81 470 ASN A CA 1
ATOM 3679 C C . ASN A 1 470 ? -6.638 -9.993 8.566 1.00 96.81 470 ASN A C 1
ATOM 3681 O O . ASN A 1 470 ? -6.449 -11.138 8.957 1.00 96.81 470 ASN A O 1
ATOM 3685 N N . PHE A 1 471 ? -7.372 -9.127 9.270 1.00 98.56 471 PHE A N 1
ATOM 3686 C CA . PHE A 1 471 ? -8.025 -9.481 10.536 1.00 98.56 471 PHE A CA 1
ATOM 3687 C C . PHE A 1 471 ? -9.532 -9.647 10.334 1.00 98.56 471 PHE A C 1
ATOM 3689 O O . PHE A 1 471 ? -10.268 -8.655 10.333 1.00 98.56 471 PHE A O 1
ATOM 3696 N N . GLN A 1 472 ? -10.004 -10.889 10.190 1.00 97.75 472 GLN A N 1
ATOM 3697 C CA . GLN A 1 472 ? -11.419 -11.202 9.991 1.00 97.75 472 GLN A CA 1
ATOM 3698 C C . GLN A 1 472 ? -11.853 -12.472 10.742 1.00 97.75 472 GLN A C 1
ATOM 3700 O O . GLN A 1 472 ? -11.220 -13.526 10.765 1.00 97.75 472 GLN A O 1
ATOM 3705 N N . GLN A 1 473 ? -13.027 -12.409 11.368 1.00 97.00 473 GLN A N 1
ATOM 3706 C CA . GLN A 1 473 ? -13.597 -13.564 12.055 1.00 97.00 473 GLN A CA 1
ATOM 3707 C C . GLN A 1 473 ? -14.035 -14.655 11.060 1.00 97.00 473 GLN A C 1
ATOM 3709 O O . GLN A 1 473 ? -13.999 -15.843 11.387 1.00 97.00 473 GLN A O 1
ATOM 3714 N N . TYR A 1 474 ? -14.452 -14.254 9.859 1.00 95.75 474 TYR A N 1
ATOM 3715 C CA . TYR A 1 474 ? -14.855 -15.118 8.757 1.00 95.75 474 TYR A CA 1
ATOM 3716 C C . TYR A 1 474 ? -14.337 -14.574 7.422 1.00 95.75 474 TYR A C 1
ATOM 3718 O O . TYR A 1 474 ? -14.633 -13.433 7.071 1.00 95.75 474 TYR A O 1
ATOM 3726 N N . ASN A 1 475 ? -13.659 -15.435 6.655 1.00 91.19 475 ASN A N 1
ATOM 3727 C CA . ASN A 1 475 ? -12.962 -15.067 5.412 1.00 91.19 475 ASN A CA 1
ATOM 3728 C C . ASN A 1 475 ? -13.783 -15.349 4.144 1.00 91.19 475 ASN A C 1
ATOM 3730 O O . ASN A 1 475 ? -13.252 -15.343 3.038 1.00 91.19 475 ASN A O 1
ATOM 3734 N N . PHE A 1 476 ? -15.068 -15.702 4.271 1.00 89.88 476 PHE A N 1
ATOM 3735 C CA . PHE A 1 476 ? -15.964 -15.952 3.126 1.00 89.88 476 PHE A CA 1
ATOM 3736 C C . PHE A 1 476 ? -15.480 -17.029 2.134 1.00 89.88 476 PHE A C 1
ATOM 3738 O O . PHE A 1 476 ? -15.951 -17.092 1.002 1.00 89.88 476 PHE A O 1
ATOM 3745 N N . GLY A 1 477 ? -14.547 -17.892 2.552 1.00 83.94 477 GLY A N 1
ATOM 3746 C CA . GLY A 1 477 ? -13.908 -18.881 1.679 1.00 83.94 477 GLY A CA 1
ATOM 3747 C C . GLY A 1 477 ? -12.869 -18.304 0.708 1.00 83.94 477 GLY A C 1
ATOM 3748 O O . GLY A 1 477 ? -12.496 -18.997 -0.234 1.00 83.94 477 GLY A O 1
ATOM 3749 N N . ARG A 1 478 ? -12.396 -17.069 0.924 1.00 81.31 478 ARG A N 1
ATOM 3750 C CA . ARG A 1 478 ? -11.431 -16.363 0.060 1.00 81.31 478 ARG A CA 1
ATOM 3751 C C . ARG A 1 478 ? -9.961 -16.691 0.349 1.00 81.31 478 ARG A C 1
ATOM 3753 O O . ARG A 1 478 ? -9.087 -16.228 -0.371 1.00 81.31 478 ARG A O 1
ATOM 3760 N N . GLY A 1 479 ? -9.686 -17.526 1.352 1.00 78.88 479 GLY A N 1
ATOM 3761 C CA . GLY A 1 479 ? -8.334 -17.939 1.746 1.00 78.88 479 GLY A CA 1
ATOM 3762 C C . GLY A 1 479 ? -7.917 -17.364 3.100 1.00 78.88 479 GLY A C 1
ATOM 3763 O O . GLY A 1 479 ? -8.775 -16.929 3.866 1.00 78.88 479 GLY A O 1
ATOM 3764 N N . GLY A 1 480 ? -6.617 -17.411 3.404 1.00 87.44 480 GLY A N 1
ATOM 3765 C CA . GLY A 1 480 ? -6.077 -17.004 4.708 1.00 87.44 480 GLY A CA 1
ATOM 3766 C C . GLY A 1 480 ? -6.467 -17.927 5.862 1.00 87.44 480 GLY A C 1
ATOM 3767 O O . GLY A 1 480 ? -7.157 -18.937 5.673 1.00 87.44 480 GLY A O 1
ATOM 3768 N N . GLN A 1 481 ? -6.028 -17.577 7.067 1.00 93.19 481 GLN A N 1
ATOM 3769 C CA . GLN A 1 481 ? -6.580 -18.116 8.305 1.00 93.19 481 GLN A CA 1
ATOM 3770 C C . GLN A 1 481 ? -7.642 -17.158 8.848 1.00 93.19 481 GLN A C 1
ATOM 3772 O O . GLN A 1 481 ? -7.551 -15.951 8.710 1.00 93.19 481 GLN A O 1
ATOM 3777 N N . GLU A 1 482 ? -8.693 -17.713 9.436 1.00 94.75 482 GLU A N 1
ATOM 3778 C CA . GLU A 1 482 ? -9.831 -16.946 9.953 1.00 94.75 482 GLU A CA 1
ATOM 3779 C C . GLU A 1 482 ? -9.881 -17.027 11.488 1.00 94.75 482 GLU A C 1
ATOM 3781 O O . GLU A 1 482 ? -9.145 -17.792 12.118 1.00 94.75 482 GLU A O 1
ATOM 3786 N N . ASN A 1 483 ? -10.871 -16.364 12.086 1.00 96.94 483 ASN A N 1
ATOM 3787 C CA . ASN A 1 483 ? -11.092 -16.234 13.533 1.00 96.94 483 ASN A CA 1
ATOM 3788 C C . ASN A 1 483 ? -10.186 -15.218 14.229 1.00 96.94 483 ASN A C 1
ATOM 3790 O O . ASN A 1 483 ? -9.880 -15.380 15.414 1.00 96.94 483 ASN A O 1
ATOM 3794 N N . ASP A 1 484 ? -9.793 -14.167 13.522 1.00 98.12 484 ASP A N 1
ATOM 3795 C CA . ASP A 1 484 ? -8.775 -13.245 13.999 1.00 98.12 484 ASP A CA 1
ATOM 3796 C C . ASP A 1 484 ? -9.141 -11.767 13.887 1.00 98.12 484 ASP A C 1
ATOM 3798 O O . ASP A 1 484 ? -8.260 -10.914 13.883 1.00 98.12 484 ASP A O 1
ATOM 3802 N N . ALA A 1 485 ? -10.436 -11.448 13.928 1.00 98.38 485 ALA A N 1
ATOM 3803 C CA . ALA A 1 485 ? -10.920 -10.077 14.091 1.00 98.38 485 ALA A CA 1
ATOM 3804 C C . ALA A 1 485 ? -10.157 -9.305 15.185 1.00 98.38 485 ALA A C 1
ATOM 3806 O O . ALA A 1 485 ? -9.770 -9.871 16.215 1.00 98.38 485 ALA A O 1
ATOM 3807 N N . VAL A 1 486 ? -9.988 -7.999 14.995 1.00 98.81 486 VAL A N 1
ATOM 3808 C CA . VAL A 1 486 ? -9.303 -7.140 15.963 1.00 98.81 486 VAL A CA 1
ATOM 3809 C C . VAL A 1 486 ? -10.127 -7.035 17.245 1.00 98.81 486 VAL A C 1
ATOM 3811 O O . VAL A 1 486 ? -11.294 -6.649 17.224 1.00 98.81 486 VAL A O 1
ATOM 3814 N N . ILE A 1 487 ? -9.505 -7.325 18.384 1.00 98.81 487 ILE A N 1
ATOM 3815 C CA . ILE A 1 487 ? -10.032 -6.981 19.706 1.00 98.81 487 ILE A CA 1
ATOM 3816 C C . ILE A 1 487 ? -9.567 -5.557 20.019 1.00 98.81 487 ILE A C 1
ATOM 3818 O O . ILE A 1 487 ? -8.364 -5.310 20.091 1.00 98.81 487 ILE A O 1
ATOM 3822 N N . ALA A 1 488 ? -10.505 -4.626 20.168 1.00 98.62 488 ALA A N 1
ATOM 3823 C CA . ALA A 1 488 ? -10.226 -3.206 20.340 1.00 98.62 488 ALA A CA 1
ATOM 3824 C C . ALA A 1 488 ? -10.684 -2.739 21.734 1.00 98.62 488 ALA A C 1
ATOM 3826 O O . ALA A 1 488 ? -11.881 -2.571 21.992 1.00 98.62 488 ALA A O 1
ATOM 3827 N N . ASN A 1 489 ? -9.718 -2.549 22.631 1.00 98.62 489 ASN A N 1
ATOM 3828 C CA . ASN A 1 489 ? -9.938 -2.138 24.012 1.00 98.62 489 ASN A CA 1
ATOM 3829 C C . ASN A 1 489 ? -9.921 -0.607 24.103 1.00 98.62 489 ASN A C 1
ATOM 3831 O O . ASN A 1 489 ? -8.861 0.004 23.946 1.00 98.62 489 ASN A O 1
ATOM 3835 N N . ALA A 1 490 ? -11.078 -0.011 24.383 1.00 98.56 490 ALA A N 1
ATOM 3836 C CA . ALA A 1 490 ? -11.215 1.419 24.639 1.00 98.56 490 ALA A CA 1
ATOM 3837 C C . ALA A 1 490 ? -10.921 1.749 26.105 1.00 98.56 490 ALA A C 1
ATOM 3839 O O . ALA A 1 490 ? -11.380 1.031 27.004 1.00 98.56 490 ALA A O 1
ATOM 3840 N N . GLN A 1 491 ? -10.223 2.864 26.344 1.00 97.81 491 GLN A N 1
ATOM 3841 C CA . GLN A 1 491 ? -9.822 3.317 27.685 1.00 97.81 491 GLN A CA 1
ATOM 3842 C C . GLN A 1 491 ? -9.202 2.194 28.541 1.00 97.81 491 GLN A C 1
ATOM 3844 O O . GLN A 1 491 ? -9.541 2.033 29.717 1.00 97.81 491 GLN A O 1
ATOM 3849 N N . ASP A 1 492 ? -8.324 1.390 27.944 1.00 97.81 492 ASP A N 1
ATOM 3850 C CA . ASP A 1 492 ? -7.715 0.234 28.594 1.00 97.81 492 ASP A CA 1
ATOM 3851 C C . ASP A 1 492 ? -6.911 0.664 29.835 1.00 97.81 492 ASP A C 1
ATOM 3853 O O . ASP A 1 492 ? -6.020 1.514 29.777 1.00 97.81 492 ASP A O 1
ATOM 3857 N N . GLY A 1 493 ? -7.249 0.081 30.987 1.00 96.12 493 GLY A N 1
ATOM 3858 C CA . GLY A 1 493 ? -6.707 0.458 32.293 1.00 96.12 493 GLY A CA 1
ATOM 3859 C C . GLY A 1 493 ? -5.311 -0.087 32.594 1.00 96.12 493 GLY A C 1
ATOM 3860 O O . GLY A 1 493 ? -4.794 0.137 33.692 1.00 96.12 493 GLY A O 1
ATOM 3861 N N . SER A 1 494 ? -4.683 -0.811 31.660 1.00 94.31 494 SER A N 1
ATOM 3862 C CA . SER A 1 494 ? -3.327 -1.346 31.844 1.00 94.31 494 SER A CA 1
ATOM 3863 C C . SER A 1 494 ? -2.221 -0.294 31.680 1.00 94.31 494 SER A C 1
ATOM 3865 O O . SER A 1 494 ? -1.067 -0.574 32.020 1.00 94.31 494 SER A O 1
ATOM 3867 N N . GLY A 1 495 ? -2.548 0.921 31.221 1.00 93.81 495 GLY A N 1
ATOM 3868 C CA . GLY A 1 495 ? -1.590 2.013 31.059 1.00 93.81 495 GLY A CA 1
ATOM 3869 C C . GLY A 1 495 ? -2.221 3.397 30.875 1.00 93.81 495 GLY A C 1
ATOM 3870 O O . GLY A 1 495 ? -3.434 3.558 30.845 1.00 93.81 495 GLY A O 1
ATOM 3871 N N . TYR A 1 496 ? -1.356 4.407 30.757 1.00 95.44 496 TYR A N 1
ATOM 3872 C CA . TYR A 1 496 ? -1.697 5.784 30.384 1.00 95.44 496 TYR A CA 1
ATOM 3873 C C . TYR A 1 496 ? -0.651 6.315 29.396 1.00 95.44 496 TYR A C 1
ATOM 3875 O O . TYR A 1 496 ? 0.484 5.835 29.385 1.00 95.44 496 TYR A O 1
ATOM 3883 N N . ASN A 1 497 ? -1.001 7.362 28.645 1.00 95.25 497 ASN A N 1
ATOM 3884 C CA . ASN A 1 497 ? -0.099 8.122 27.765 1.00 95.25 497 ASN A CA 1
ATOM 3885 C C . ASN A 1 497 ? 0.622 7.277 26.706 1.00 95.25 497 ASN A C 1
ATOM 3887 O O . ASN A 1 497 ? 1.806 7.487 26.432 1.00 95.25 497 ASN A O 1
ATOM 3891 N N . ASN A 1 498 ? -0.069 6.273 26.176 1.00 95.75 498 ASN A N 1
ATOM 3892 C CA . ASN A 1 498 ? 0.444 5.401 25.133 1.00 95.75 498 ASN A CA 1
ATOM 3893 C C . ASN A 1 498 ? -0.733 4.705 24.427 1.00 95.75 498 ASN A C 1
ATOM 3895 O O . ASN A 1 498 ? -1.893 4.936 24.768 1.00 95.75 498 ASN A O 1
ATOM 3899 N N . ALA A 1 499 ? -0.428 3.819 23.498 1.00 96.62 499 ALA A N 1
ATOM 3900 C CA . ALA A 1 499 ? -1.304 2.757 23.029 1.00 96.62 499 ALA A CA 1
ATOM 3901 C C . ALA A 1 499 ? -0.413 1.557 22.654 1.00 96.62 499 ALA A C 1
ATOM 3903 O O . ALA A 1 499 ? 0.791 1.571 22.922 1.00 96.62 499 ALA A O 1
ATOM 3904 N N . ASN A 1 500 ? -0.989 0.445 22.208 1.00 96.25 500 ASN A N 1
ATOM 3905 C CA . ASN A 1 500 ? -0.223 -0.621 21.550 1.00 96.25 500 ASN A CA 1
ATOM 3906 C C . ASN A 1 500 ? -1.142 -1.572 20.787 1.00 96.25 500 ASN A C 1
ATOM 3908 O O . ASN A 1 500 ? -2.295 -1.793 21.170 1.00 96.25 500 ASN A O 1
ATOM 3912 N N . PHE A 1 501 ? -0.558 -2.249 19.807 1.00 98.19 501 PHE A N 1
ATOM 3913 C CA . PHE A 1 501 ? -1.175 -3.353 19.099 1.00 98.19 501 PHE A CA 1
ATOM 3914 C C . PHE A 1 501 ? -0.343 -4.631 19.229 1.00 98.19 501 PHE A C 1
ATOM 3916 O O . PHE A 1 501 ? 0.851 -4.663 18.942 1.00 98.19 501 PHE A O 1
ATOM 3923 N N . MET A 1 502 ? -0.985 -5.719 19.650 1.00 97.38 502 MET A N 1
ATOM 3924 C CA . MET A 1 502 ? -0.387 -7.054 19.648 1.00 97.38 502 MET A CA 1
ATOM 3925 C C . MET A 1 502 ? -0.807 -7.804 18.385 1.00 97.38 502 MET A C 1
ATOM 3927 O O . MET A 1 502 ? -1.989 -8.117 18.228 1.00 97.38 502 MET A O 1
ATOM 3931 N N . THR A 1 503 ? 0.166 -8.133 17.532 1.00 97.44 503 THR A N 1
ATOM 3932 C CA . THR A 1 503 ? -0.050 -8.826 16.252 1.00 97.44 503 THR A CA 1
ATOM 3933 C C . THR A 1 503 ? 0.459 -10.268 16.305 1.00 97.44 503 THR A C 1
ATOM 3935 O O . THR A 1 503 ? 1.626 -10.513 16.005 1.00 97.44 503 THR A O 1
ATOM 3938 N N . PRO A 1 504 ? -0.361 -11.254 16.702 1.00 97.56 504 PRO A N 1
ATOM 3939 C CA . PRO A 1 504 ? 0.003 -12.652 16.520 1.00 97.56 504 PRO A CA 1
ATOM 3940 C C . PRO A 1 504 ? -0.113 -13.066 15.034 1.00 97.56 504 PRO A C 1
ATOM 3942 O O . PRO A 1 504 ? -0.752 -12.355 14.244 1.00 97.56 504 PRO A O 1
ATOM 3945 N N . PRO A 1 505 ? 0.453 -14.233 14.660 1.00 97.19 505 PRO A N 1
ATOM 3946 C CA . PRO A 1 505 ? 0.300 -14.791 13.318 1.00 97.19 505 PRO A CA 1
ATOM 3947 C C . PRO A 1 505 ? -1.161 -14.965 12.897 1.00 97.19 505 PRO A C 1
ATOM 3949 O O . PRO A 1 505 ? -2.056 -15.036 13.746 1.00 97.19 505 PRO A O 1
ATOM 3952 N N . ASP A 1 506 ? -1.368 -15.087 11.588 1.00 97.38 506 ASP A N 1
ATOM 3953 C CA . ASP A 1 506 ? -2.670 -15.288 10.948 1.00 97.38 506 ASP A CA 1
ATOM 3954 C C . ASP A 1 506 ? -3.543 -16.354 11.629 1.00 97.38 506 ASP A C 1
ATOM 3956 O O . ASP A 1 506 ? -3.057 -17.418 12.031 1.00 97.38 506 ASP A O 1
ATOM 3960 N N . GLY A 1 507 ? -4.835 -16.052 11.802 1.00 96.88 507 GLY A N 1
ATOM 3961 C CA . GLY A 1 507 ? -5.793 -16.912 12.511 1.00 96.88 507 GLY A CA 1
ATOM 3962 C C . GLY A 1 507 ? -5.832 -16.741 14.036 1.00 96.88 507 GLY A C 1
ATOM 3963 O O . GLY A 1 507 ? -6.526 -17.490 14.730 1.00 96.88 507 GLY A O 1
ATOM 3964 N N . GLN A 1 508 ? -5.111 -15.758 14.583 1.00 97.94 508 GLN A N 1
ATOM 3965 C CA . GLN A 1 508 ? -5.217 -15.332 15.981 1.00 97.94 508 GLN A CA 1
ATOM 3966 C C . GLN A 1 508 ? -5.558 -13.846 16.078 1.00 97.94 508 GLN A C 1
ATOM 3968 O O . GLN A 1 508 ? -4.924 -13.021 15.424 1.00 97.94 508 GLN A O 1
ATOM 3973 N N . ASN A 1 509 ? -6.527 -13.499 16.932 1.00 98.38 509 ASN A N 1
ATOM 3974 C CA . ASN A 1 509 ? -7.000 -12.122 17.079 1.00 98.38 509 ASN A CA 1
ATOM 3975 C C . ASN A 1 509 ? -5.856 -11.150 17.408 1.00 98.38 509 ASN A C 1
ATOM 3977 O O . ASN A 1 509 ? -5.190 -11.289 18.441 1.00 98.38 509 ASN A O 1
ATOM 3981 N N . GLY A 1 510 ? -5.691 -10.130 16.562 1.00 97.94 510 GLY A N 1
ATOM 3982 C CA . GLY A 1 510 ? -4.930 -8.934 16.910 1.00 97.94 510 GLY A CA 1
ATOM 3983 C C . GLY A 1 510 ? -5.598 -8.190 18.066 1.00 97.94 510 GLY A C 1
ATOM 3984 O O . GLY A 1 510 ? -6.817 -8.277 18.246 1.00 97.94 510 GLY A O 1
ATOM 3985 N N . ARG A 1 511 ? -4.818 -7.479 18.881 1.00 98.44 511 ARG A N 1
ATOM 3986 C CA . ARG A 1 511 ? -5.362 -6.756 20.039 1.00 98.44 511 ARG A CA 1
ATOM 3987 C C . ARG A 1 511 ? -4.820 -5.344 20.132 1.00 98.44 511 ARG A C 1
ATOM 3989 O O . ARG A 1 511 ? -3.659 -5.159 20.483 1.00 98.44 511 ARG A O 1
ATOM 3996 N N . CYS A 1 512 ? -5.697 -4.386 19.866 1.00 98.44 512 CYS A N 1
ATOM 3997 C CA . CYS A 1 512 ? -5.457 -2.956 19.972 1.00 98.44 512 CYS A CA 1
ATOM 3998 C C . CYS A 1 512 ? -5.868 -2.478 21.366 1.00 98.44 512 CYS A C 1
ATOM 4000 O O . CYS A 1 512 ? -7.025 -2.647 21.753 1.00 98.44 512 CYS A O 1
ATOM 4002 N N . ARG A 1 513 ? -4.940 -1.886 22.118 1.00 98.38 513 ARG A N 1
ATOM 4003 C CA . ARG A 1 513 ? -5.197 -1.296 23.436 1.00 98.38 513 ARG A CA 1
ATOM 4004 C C . ARG A 1 513 ? -4.968 0.203 23.383 1.00 98.38 513 ARG A C 1
ATOM 4006 O O . ARG A 1 513 ? -3.832 0.645 23.217 1.00 98.38 513 ARG A O 1
ATOM 4013 N N . MET A 1 514 ? -6.047 0.958 23.535 1.00 98.44 514 MET A N 1
ATOM 4014 C CA . MET A 1 514 ? -6.031 2.415 23.534 1.00 98.44 514 MET A CA 1
ATOM 4015 C C . MET A 1 514 ? -6.093 2.929 24.968 1.00 98.44 514 MET A C 1
ATOM 4017 O O . MET A 1 514 ? -6.879 2.422 25.768 1.00 98.44 514 MET A O 1
ATOM 4021 N N . TYR A 1 515 ? -5.260 3.915 25.312 1.00 97.81 515 TYR A N 1
ATOM 4022 C CA . TYR A 1 515 ? -5.187 4.440 26.676 1.00 97.81 515 TYR A CA 1
ATOM 4023 C C . TYR A 1 515 ? -5.654 5.889 26.787 1.00 97.81 515 TYR A C 1
ATOM 4025 O O . TYR A 1 515 ? -5.622 6.682 25.842 1.00 97.81 515 TYR A O 1
ATOM 4033 N N . LEU A 1 516 ? -6.000 6.256 28.020 1.00 97.06 516 LEU A N 1
ATOM 4034 C CA . LEU A 1 516 ? -6.178 7.644 28.414 1.00 97.06 516 LEU A CA 1
ATOM 4035 C C . LEU A 1 516 ? -4.821 8.347 28.566 1.00 97.06 516 LEU A C 1
ATOM 4037 O O . LEU A 1 516 ? -3.830 7.773 29.024 1.00 97.06 516 LEU A O 1
ATOM 4041 N N . TRP A 1 517 ? -4.796 9.634 28.248 1.00 95.62 517 TRP A N 1
ATOM 4042 C CA . TRP A 1 517 ? -3.666 10.532 28.436 1.00 95.62 517 TRP A CA 1
ATOM 4043 C C . TRP A 1 517 ? -3.923 11.442 29.637 1.00 95.62 517 TRP A C 1
ATOM 4045 O O . TRP A 1 517 ? -4.771 12.336 29.588 1.00 95.62 517 TRP A O 1
ATOM 4055 N N . ASN A 1 518 ? -3.168 11.233 30.716 1.00 93.19 518 ASN A N 1
ATOM 4056 C CA . ASN A 1 518 ? -3.300 11.972 31.976 1.00 93.19 518 ASN A CA 1
ATOM 4057 C C . ASN A 1 518 ? -2.336 13.165 32.106 1.00 93.19 518 ASN A C 1
ATOM 4059 O O . ASN A 1 518 ? -2.170 13.728 33.187 1.00 93.19 518 ASN A O 1
ATOM 4063 N N . THR A 1 519 ? -1.709 13.576 31.001 1.00 90.62 519 THR A N 1
ATOM 4064 C CA . THR A 1 519 ? -0.871 14.786 30.910 1.00 90.62 519 THR A CA 1
ATOM 4065 C C . THR A 1 519 ? -1.681 16.077 30.740 1.00 90.62 519 THR A C 1
ATOM 4067 O O . THR A 1 519 ? -1.105 17.167 30.725 1.00 90.62 519 THR A O 1
ATOM 4070 N N . ALA A 1 520 ? -3.008 15.976 30.628 1.00 86.12 520 ALA A N 1
ATOM 4071 C CA . ALA A 1 520 ? -3.948 17.088 30.531 1.00 86.12 520 ALA A CA 1
ATOM 4072 C C . ALA A 1 520 ? -5.145 16.875 31.473 1.00 86.12 520 ALA A C 1
ATOM 4074 O O . ALA A 1 520 ? -5.444 15.742 31.843 1.00 86.12 520 ALA A O 1
ATOM 4075 N N . ASN A 1 521 ? -5.823 17.969 31.840 1.00 86.12 521 ASN A N 1
ATOM 4076 C CA . ASN A 1 521 ? -7.057 17.953 32.630 1.00 86.12 521 ASN A CA 1
ATOM 4077 C C . ASN A 1 521 ? -8.195 18.630 31.836 1.00 86.12 521 ASN A C 1
ATOM 4079 O O . ASN A 1 521 ? -8.036 19.798 31.466 1.00 86.12 521 ASN A O 1
ATOM 4083 N N . PRO A 1 522 ? -9.318 17.934 31.568 1.00 88.75 522 PRO A N 1
ATOM 4084 C CA . PRO A 1 522 ? -9.552 16.517 31.879 1.00 88.75 522 PRO A CA 1
ATOM 4085 C C . PRO A 1 522 ? -8.613 15.606 31.069 1.00 88.75 522 PRO A C 1
ATOM 4087 O O . PRO A 1 522 ? -7.952 16.070 30.132 1.00 88.75 522 PRO A O 1
ATOM 4090 N N . TYR A 1 523 ? -8.549 14.321 31.432 1.00 94.00 523 TYR A N 1
ATOM 4091 C CA . TYR A 1 523 ? -7.772 13.340 30.671 1.00 94.00 523 TYR A CA 1
ATOM 4092 C C . TYR A 1 523 ? -8.232 13.331 29.213 1.00 94.00 523 TYR A C 1
ATOM 4094 O O . TYR A 1 523 ? -9.428 13.404 28.922 1.00 94.00 523 TYR A O 1
ATOM 4102 N N . ARG A 1 524 ? -7.276 13.250 28.288 1.00 94.56 524 ARG A N 1
ATOM 4103 C CA . ARG A 1 524 ? -7.577 13.116 26.859 1.00 94.56 524 ARG A CA 1
ATOM 4104 C C . ARG A 1 524 ? -7.691 11.646 26.505 1.00 94.56 524 ARG A C 1
ATOM 4106 O O . ARG A 1 524 ? -6.956 10.825 27.038 1.00 94.56 524 ARG A O 1
ATOM 4113 N N . ASP A 1 525 ? -8.616 11.324 25.620 1.00 96.88 525 ASP A N 1
ATOM 4114 C CA . ASP A 1 525 ? -8.906 9.946 25.253 1.00 96.88 525 ASP A CA 1
ATOM 4115 C C . ASP A 1 525 ? -8.233 9.601 23.919 1.00 96.88 525 ASP A C 1
ATOM 4117 O O . ASP A 1 525 ? -8.583 10.188 22.894 1.00 96.88 525 ASP A O 1
ATOM 4121 N N . GLY A 1 526 ? -7.239 8.703 23.940 1.00 96.38 526 GLY A N 1
ATOM 4122 C CA . GLY A 1 526 ? -6.459 8.339 22.750 1.00 96.38 526 GLY A CA 1
ATOM 4123 C C . GLY A 1 526 ? -7.300 7.651 21.673 1.00 96.38 526 GLY A C 1
ATOM 4124 O O . GLY A 1 526 ? -7.005 7.768 20.489 1.00 96.38 526 GLY A O 1
ATOM 4125 N N . ASP A 1 527 ? -8.398 7.011 22.069 1.00 97.75 527 ASP A N 1
ATOM 4126 C CA . ASP A 1 527 ? -9.414 6.436 21.185 1.00 97.75 527 ASP A CA 1
ATOM 4127 C C . ASP A 1 527 ? -10.100 7.464 20.263 1.00 97.75 527 ASP A C 1
ATOM 4129 O O . ASP A 1 527 ? -10.656 7.105 19.221 1.00 97.75 527 ASP A O 1
ATOM 4133 N N . LEU A 1 528 ? -10.095 8.746 20.648 1.00 97.69 528 LEU A N 1
ATOM 4134 C CA . LEU A 1 528 ? -10.683 9.844 19.874 1.00 97.69 528 LEU A CA 1
ATOM 4135 C C . LEU A 1 528 ? -9.664 10.538 18.959 1.00 97.69 528 LEU A C 1
ATOM 4137 O O . LEU A 1 528 ? -10.035 11.461 18.232 1.00 97.69 528 LEU A O 1
ATOM 4141 N N . GLU A 1 529 ? -8.404 10.100 18.987 1.00 97.56 529 GLU A N 1
ATOM 4142 C CA . GLU A 1 529 ? -7.346 10.545 18.088 1.00 97.56 529 GLU A CA 1
ATOM 4143 C C . GLU A 1 529 ? -7.114 9.481 17.006 1.00 97.56 529 GLU A C 1
ATOM 4145 O O . GLU A 1 529 ? -6.435 8.473 17.213 1.00 97.56 529 GLU A O 1
ATOM 4150 N N . ALA A 1 530 ? -7.692 9.703 15.825 1.00 97.12 530 ALA A N 1
ATOM 4151 C CA . ALA A 1 530 ? -7.640 8.780 14.697 1.00 97.12 530 ALA A CA 1
ATOM 4152 C C . ALA A 1 530 ? -6.200 8.418 14.307 1.00 97.12 530 ALA A C 1
ATOM 4154 O O . ALA A 1 530 ? -5.950 7.269 13.955 1.00 97.12 530 ALA A O 1
ATOM 4155 N N . GLY A 1 531 ? -5.252 9.354 14.415 1.00 94.00 531 GLY A N 1
ATOM 4156 C CA . GLY A 1 531 ? -3.836 9.095 14.157 1.00 94.00 531 GLY A CA 1
ATOM 4157 C C . GLY A 1 531 ? -3.248 7.987 15.036 1.00 94.00 531 GLY A C 1
ATOM 4158 O O . GLY A 1 531 ? -2.538 7.132 14.513 1.00 94.00 531 GLY A O 1
ATOM 4159 N N . ILE A 1 532 ? -3.589 7.945 16.331 1.00 97.38 532 ILE A N 1
ATOM 4160 C CA . ILE A 1 532 ? -3.123 6.888 17.245 1.00 97.38 532 ILE A CA 1
ATOM 4161 C C . ILE A 1 532 ? -3.783 5.557 16.872 1.00 97.38 532 ILE A C 1
ATOM 4163 O O . ILE A 1 532 ? -3.092 4.561 16.700 1.00 97.38 532 ILE A O 1
ATOM 4167 N N . VAL A 1 533 ? -5.102 5.536 16.650 1.00 98.38 533 VAL A N 1
ATOM 4168 C CA . VAL A 1 533 ? -5.813 4.303 16.255 1.00 98.38 533 VAL A CA 1
ATOM 4169 C C . VAL A 1 533 ? -5.251 3.726 14.947 1.00 98.38 533 VAL A C 1
ATOM 4171 O O . VAL A 1 533 ? -4.997 2.527 14.852 1.00 98.38 533 VAL A O 1
ATOM 4174 N N . ILE A 1 534 ? -5.021 4.572 13.937 1.00 98.25 534 ILE A N 1
ATOM 4175 C CA . ILE A 1 534 ? -4.444 4.162 12.648 1.00 98.25 534 ILE A CA 1
ATOM 4176 C C . ILE A 1 534 ? -3.004 3.673 12.831 1.00 98.25 534 ILE A C 1
ATOM 4178 O O . ILE A 1 534 ? -2.630 2.677 12.212 1.00 98.25 534 ILE A O 1
ATOM 4182 N N . HIS A 1 535 ? -2.203 4.335 13.671 1.00 97.50 535 HIS A N 1
ATOM 4183 C CA . HIS A 1 535 ? -0.841 3.905 13.993 1.00 97.50 535 HIS A CA 1
ATOM 4184 C C . HIS A 1 535 ? -0.828 2.480 14.561 1.00 97.50 535 HIS A C 1
ATOM 4186 O O . HIS A 1 535 ? -0.129 1.615 14.035 1.00 97.50 535 HIS A O 1
ATOM 4192 N N . GLU A 1 536 ? -1.678 2.203 15.551 1.00 98.25 536 GLU A N 1
ATOM 4193 C CA . GLU A 1 536 ? -1.769 0.875 16.161 1.00 98.25 536 GLU A CA 1
ATOM 4194 C C . GLU A 1 536 ? -2.235 -0.196 15.169 1.00 98.25 536 GLU A C 1
ATOM 4196 O O . GLU A 1 536 ? -1.641 -1.268 15.063 1.00 98.25 536 GLU A O 1
ATOM 4201 N N . LEU A 1 537 ? -3.255 0.097 14.363 1.00 98.31 537 LEU A N 1
ATOM 4202 C CA . LEU A 1 537 ? -3.709 -0.831 13.324 1.00 98.31 537 LEU A CA 1
ATOM 4203 C C . LEU A 1 537 ? -2.649 -1.042 12.226 1.00 98.31 537 LEU A C 1
ATOM 4205 O O . LEU A 1 537 ? -2.580 -2.128 11.644 1.00 98.31 537 LEU A O 1
ATOM 4209 N N . SER A 1 538 ? -1.780 -0.053 11.990 1.00 98.06 538 SER A N 1
ATOM 4210 C CA . SER A 1 538 ? -0.655 -0.162 11.052 1.00 98.06 538 SER A CA 1
ATOM 4211 C C . SER A 1 538 ? 0.425 -1.124 11.552 1.00 98.06 538 SER A C 1
ATOM 4213 O O . SER A 1 538 ? 1.032 -1.802 10.725 1.00 98.06 538 SER A O 1
ATOM 4215 N N . HIS A 1 539 ? 0.630 -1.269 12.871 1.00 97.69 539 HIS A N 1
ATOM 4216 C CA . HIS A 1 539 ? 1.468 -2.349 13.418 1.00 97.69 539 HIS A CA 1
ATOM 4217 C C . HIS A 1 539 ? 0.895 -3.735 13.087 1.00 97.69 539 HIS A C 1
ATOM 4219 O O . HIS A 1 539 ? 1.650 -4.670 12.805 1.00 97.69 539 HIS A O 1
ATOM 4225 N N . GLY A 1 540 ? -0.435 -3.871 13.088 1.00 97.12 540 GLY A N 1
ATOM 4226 C CA . GLY A 1 540 ? -1.141 -5.060 12.607 1.00 97.12 540 GLY A CA 1
ATOM 4227 C C . GLY A 1 540 ? -0.811 -5.379 11.148 1.00 97.12 540 GLY A C 1
ATOM 4228 O O . GLY A 1 540 ? -0.367 -6.486 10.839 1.00 97.12 540 GLY A O 1
ATOM 4229 N N . LEU A 1 541 ? -0.979 -4.387 10.272 1.00 97.19 541 LEU A N 1
ATOM 4230 C CA . LEU A 1 541 ? -0.699 -4.482 8.837 1.00 97.19 541 LEU A CA 1
ATOM 4231 C C . LEU A 1 541 ? 0.760 -4.867 8.551 1.00 97.19 541 LEU A C 1
ATOM 4233 O O . LEU A 1 541 ? 1.023 -5.872 7.890 1.00 97.19 541 LEU A O 1
ATOM 4237 N N . SER A 1 542 ? 1.717 -4.080 9.050 1.00 93.06 542 SER A N 1
ATOM 4238 C CA . SER A 1 542 ? 3.138 -4.258 8.733 1.00 93.06 542 SER A CA 1
ATOM 4239 C C . SER A 1 542 ? 3.676 -5.593 9.244 1.00 93.06 542 SER A C 1
ATOM 4241 O O . SER A 1 542 ? 4.417 -6.271 8.530 1.00 93.06 542 SER A O 1
ATOM 4243 N N . THR A 1 543 ? 3.257 -6.013 10.441 1.00 94.25 543 THR A N 1
ATOM 4244 C CA . THR A 1 543 ? 3.711 -7.266 11.057 1.00 94.25 543 THR A CA 1
ATOM 4245 C C . THR A 1 543 ? 3.114 -8.502 10.381 1.00 94.25 543 THR A C 1
ATOM 4247 O O . THR A 1 543 ? 3.785 -9.527 10.320 1.00 94.25 543 THR A O 1
ATOM 4250 N N . ARG A 1 544 ? 1.874 -8.441 9.868 1.00 91.44 544 ARG A N 1
ATOM 4251 C CA . ARG A 1 544 ? 1.279 -9.549 9.092 1.00 91.44 544 ARG A CA 1
ATOM 4252 C C . ARG A 1 544 ? 1.906 -9.679 7.703 1.00 91.44 544 ARG A C 1
ATOM 4254 O O . ARG A 1 544 ? 2.104 -10.794 7.231 1.00 91.44 544 ARG A O 1
ATOM 4261 N N . LEU A 1 545 ? 2.231 -8.559 7.056 1.00 84.19 545 LEU A N 1
ATOM 4262 C CA . LEU A 1 545 ? 2.811 -8.570 5.712 1.00 84.19 545 LEU A CA 1
ATOM 4263 C C . LEU A 1 545 ? 4.302 -8.938 5.710 1.00 84.19 545 LEU A C 1
ATOM 4265 O O . LEU A 1 545 ? 4.748 -9.717 4.864 1.00 84.19 545 LEU A O 1
ATOM 4269 N N . THR A 1 546 ? 5.089 -8.402 6.645 1.00 78.75 546 THR A N 1
ATOM 4270 C CA . THR A 1 546 ? 6.546 -8.600 6.645 1.00 78.75 546 THR A CA 1
ATOM 4271 C C . THR A 1 546 ? 6.900 -10.034 7.026 1.00 78.75 546 THR A C 1
ATOM 4273 O O . THR A 1 546 ? 6.620 -10.473 8.133 1.00 78.75 546 THR A O 1
ATOM 4276 N N . GLY A 1 547 ? 7.549 -10.767 6.116 1.00 75.50 547 GLY A N 1
ATOM 4277 C CA . GLY A 1 547 ? 7.879 -12.185 6.317 1.00 75.50 547 GLY A CA 1
ATOM 4278 C C . GLY A 1 547 ? 6.698 -13.146 6.141 1.00 75.50 547 GLY A C 1
ATOM 4279 O O . GLY A 1 547 ? 6.863 -14.353 6.334 1.00 75.50 547 GLY A O 1
ATOM 4280 N N . GLY A 1 548 ? 5.546 -12.619 5.718 1.00 76.44 548 GLY A N 1
ATOM 4281 C CA . GLY A 1 548 ? 4.325 -13.353 5.412 1.00 76.44 548 GLY A CA 1
ATOM 4282 C C . GLY A 1 548 ? 3.409 -13.613 6.622 1.00 76.44 548 GLY A C 1
ATOM 4283 O O . GLY A 1 548 ? 3.874 -13.650 7.764 1.00 76.44 548 GLY A O 1
ATOM 4284 N N . PRO A 1 549 ? 2.111 -13.901 6.383 1.00 81.81 549 PRO A N 1
ATOM 4285 C CA . PRO A 1 549 ? 1.064 -13.912 7.420 1.00 81.81 549 PRO A CA 1
ATOM 4286 C C . PRO A 1 549 ? 1.311 -14.847 8.612 1.00 81.81 549 PRO A C 1
ATOM 4288 O O . PRO A 1 549 ? 0.838 -14.608 9.724 1.00 81.81 549 PRO A O 1
ATOM 4291 N N . ALA A 1 550 ? 2.056 -15.931 8.393 1.00 86.75 550 ALA A N 1
ATOM 4292 C CA . ALA A 1 550 ? 2.338 -16.940 9.408 1.00 86.75 550 ALA A CA 1
ATOM 4293 C C . ALA A 1 550 ? 3.481 -16.558 10.373 1.00 86.75 550 ALA A C 1
ATOM 4295 O O . ALA A 1 550 ? 3.699 -17.277 11.351 1.00 86.75 550 ALA A O 1
ATOM 4296 N N . ASN A 1 551 ? 4.223 -15.473 10.117 1.00 85.38 551 ASN A N 1
ATOM 4297 C CA . ASN A 1 551 ? 5.415 -15.114 10.883 1.00 85.38 551 ASN A CA 1
ATOM 4298 C C . ASN A 1 551 ? 5.404 -13.655 11.361 1.00 85.38 551 ASN A C 1
ATOM 4300 O O . ASN A 1 551 ? 5.904 -12.759 10.696 1.00 85.38 551 ASN A O 1
ATOM 4304 N N . SER A 1 552 ? 4.946 -13.435 12.591 1.00 92.31 552 SER A N 1
ATOM 4305 C CA . SER A 1 552 ? 4.935 -12.107 13.223 1.00 92.31 552 SER A CA 1
ATOM 4306 C C . SER A 1 552 ? 6.254 -11.714 13.905 1.00 92.31 552 SER A C 1
ATOM 4308 O O . SER A 1 552 ? 6.294 -10.750 14.663 1.00 92.31 552 SER A O 1
ATOM 4310 N N . GLY A 1 553 ? 7.340 -12.466 13.695 1.00 87.50 553 GLY A N 1
ATOM 4311 C CA . GLY A 1 553 ? 8.645 -12.199 14.311 1.00 87.50 553 GLY A CA 1
ATOM 4312 C C . GLY A 1 553 ? 9.535 -11.225 13.535 1.00 87.50 553 GLY A C 1
ATOM 4313 O O . GLY A 1 553 ? 10.656 -10.968 13.963 1.00 87.50 553 GLY A O 1
ATOM 4314 N N . CYS A 1 554 ? 9.080 -10.717 12.388 1.00 82.12 554 CYS A N 1
ATOM 4315 C CA . CYS A 1 554 ? 9.942 -10.026 11.426 1.00 82.12 554 CYS A CA 1
ATOM 4316 C C . CYS A 1 554 ? 10.232 -8.554 11.742 1.00 82.12 554 CYS A C 1
ATOM 4318 O O . CYS A 1 554 ? 11.224 -8.034 11.244 1.00 82.12 554 CYS A O 1
ATOM 4320 N N . LEU A 1 555 ? 9.417 -7.912 12.584 1.00 88.06 555 LEU A N 1
ATOM 4321 C CA . LEU A 1 555 ? 9.578 -6.511 13.007 1.00 88.06 555 LEU A CA 1
ATOM 4322 C C . LEU A 1 555 ? 9.772 -6.400 14.534 1.00 88.06 555 LEU A C 1
ATOM 4324 O O . LEU A 1 555 ? 9.310 -5.465 15.173 1.00 88.06 555 LEU A O 1
ATOM 4328 N N . GLY A 1 556 ? 10.360 -7.421 15.165 1.00 74.75 556 GLY A N 1
ATOM 4329 C CA . GLY A 1 556 ? 10.351 -7.545 16.629 1.00 74.75 556 GLY A CA 1
ATOM 4330 C C . GLY A 1 556 ? 11.409 -6.723 17.374 1.00 74.75 556 GLY A C 1
ATOM 4331 O O . GLY A 1 556 ? 11.290 -6.543 18.586 1.00 74.75 556 GLY A O 1
ATOM 4332 N N . TRP A 1 557 ? 12.473 -6.291 16.698 1.00 71.75 557 TRP A N 1
ATOM 4333 C CA . TRP A 1 557 ? 13.590 -5.573 17.311 1.00 71.75 557 TRP A CA 1
ATOM 4334 C C . TRP A 1 557 ? 14.426 -4.851 16.261 1.00 71.75 557 TRP A C 1
ATOM 4336 O O . TRP A 1 557 ? 14.426 -5.203 15.080 1.00 71.75 557 TRP A O 1
ATOM 4346 N N . GLY A 1 558 ? 15.268 -3.941 16.734 1.00 77.38 558 GLY A N 1
ATOM 4347 C CA . GLY A 1 558 ? 16.277 -3.333 15.892 1.00 77.38 558 GLY A CA 1
ATOM 4348 C C . GLY A 1 558 ? 15.673 -2.258 14.997 1.00 77.38 558 GLY A C 1
ATOM 4349 O O . GLY A 1 558 ? 14.879 -1.461 15.467 1.00 77.38 558 GLY A O 1
ATOM 4350 N N . GLU A 1 559 ? 16.105 -2.222 13.735 1.00 60.84 559 GLU A N 1
ATOM 4351 C CA . GLU A 1 559 ? 15.700 -1.174 12.789 1.00 60.84 559 GLU A CA 1
ATOM 4352 C C . GLU A 1 559 ? 14.311 -1.477 12.228 1.00 60.84 559 GLU A C 1
ATOM 4354 O O . GLU A 1 559 ? 13.553 -0.589 11.857 1.00 60.84 559 GLU A O 1
ATOM 4359 N N . ALA A 1 560 ? 13.998 -2.770 12.158 1.00 64.50 560 ALA A N 1
ATOM 4360 C CA . ALA A 1 560 ? 12.768 -3.269 11.583 1.00 64.50 560 ALA A CA 1
ATOM 4361 C C . ALA A 1 560 ? 11.535 -2.940 12.443 1.00 64.50 560 ALA A C 1
ATOM 4363 O O . ALA A 1 560 ? 10.457 -2.754 11.887 1.00 64.50 560 ALA A O 1
ATOM 4364 N N . GLY A 1 561 ? 11.673 -2.916 13.773 1.00 73.25 561 GLY A N 1
ATOM 4365 C CA . GLY A 1 561 ? 10.580 -2.609 14.706 1.00 73.25 561 GLY A CA 1
ATOM 4366 C C . GLY A 1 561 ? 10.602 -1.158 15.138 1.00 73.25 561 GLY A C 1
ATOM 4367 O O . GLY A 1 561 ? 9.511 -0.546 15.166 1.00 73.25 561 GLY A O 1
#

Organism: NCBI:txid34458